Protein 2EAY (pdb70)

Foldseek 3Di:
DPEEAEAQEEQAQLVVVLVDPDDAVYKYWYCYHNCHQKIKIKGWDQCVLPVQVQLLLLLLLLLLQVLVCVQQVQGWFAFPRHFIGRAQATFKGWDWDDRVRTTMIMMMGREDDDDDDPVRPRHHDYVCRVRVDHDDNVSSVVSSVVSSVVSSVVCSVPHSVVPQVVNLVGPQAQAWKAFVPDNPDIARFPGADRSNFTWGQDPVGIDTHDDGGMDGD/DPAEAEAAEEQAQQVVCLPDPDDAPYKYWYQPHNCHGQKIKIKGWDQCVLPVQVQLLLLLLLVLLQVLLCVVQVAGWFQFPTHFIGDAQATFKGWDWDCRPSIIMIMMMGRAGDDDDDPVDPRHHDYVCRVRVDGDDNVSSVVSSVVSSVVSSVCCSVPHSVVCQVVNFVGPQAQAWKWKDFPDIDTAHFPGADSSNFTWGQGPVGTDTHSDRRIGIDGD

Structure (mmCIF, N/CA/C/O backbone):
data_2EAY
#
_entry.id   2EAY
#
_cell.length_a   55.076
_cell.length_b   60.589
_cell.length_c   73.106
_cell.angle_alpha   90.00
_cell.angle_beta   91.99
_cell.angle_gamma   90.00
#
_symmetry.space_group_name_H-M   'P 1 21 1'
#
loop_
_entity.id
_entity.type
_entity.pdbx_description
1 polymer 'Biotin [acetyl-CoA-carboxylase] ligase'
2 water water
#
loop_
_atom_site.group_PDB
_atom_site.id
_atom_site.type_symbol
_atom_site.label_atom_id
_atom_site.label_alt_id
_atom_site.label_comp_id
_atom_site.label_asym_id
_atom_site.label_entity_id
_atom_site.label_seq_id
_atom_site.pdbx_PDB_ins_code
_atom_site.Cartn_x
_atom_site.Cartn_y
_atom_site.Cartn_z
_atom_site.occupancy
_atom_site.B_iso_or_equiv
_atom_site.auth_seq_id
_atom_site.auth_comp_id
_atom_site.auth_asym_id
_atom_site.auth_atom_id
_atom_site.pdbx_PDB_model_num
ATOM 9 N N . PHE A 1 2 ? 36.398 13.700 16.241 1.00 35.33 2 PHE A N 1
ATOM 10 C CA . PHE A 1 2 ? 35.288 13.081 16.938 1.00 34.51 2 PHE A CA 1
ATOM 11 C C . PHE A 1 2 ? 35.301 13.559 18.391 1.00 34.84 2 PHE A C 1
ATOM 12 O O . PHE A 1 2 ? 36.259 13.335 19.130 1.00 35.85 2 PHE A O 1
ATOM 20 N N . LYS A 1 3 ? 34.225 14.228 18.782 1.00 34.56 3 LYS A N 1
ATOM 21 C CA . LYS A 1 3 ? 34.107 14.800 20.118 1.00 36.33 3 LYS A CA 1
ATOM 22 C C . LYS A 1 3 ? 33.222 14.044 21.094 1.00 36.36 3 LYS A C 1
ATOM 23 O O . LYS A 1 3 ? 33.177 14.366 22.277 1.00 36.80 3 LYS A O 1
ATOM 29 N N . ASN A 1 4 ? 32.512 13.041 20.607 1.00 35.51 4 ASN A N 1
ATOM 30 C CA . ASN A 1 4 ? 31.638 12.286 21.478 1.00 37.59 4 ASN A CA 1
ATOM 31 C C . ASN A 1 4 ? 31.479 10.834 21.067 1.00 36.29 4 ASN A C 1
ATOM 32 O O . ASN A 1 4 ? 31.312 10.518 19.889 1.00 37.57 4 ASN A O 1
ATOM 37 N N . LEU A 1 5 ? 31.539 9.949 22.055 1.00 33.24 5 LEU A N 1
ATOM 38 C CA . LEU A 1 5 ? 31.380 8.528 21.808 1.00 32.35 5 LEU A CA 1
ATOM 39 C C . LEU A 1 5 ? 30.174 8.024 22.568 1.00 31.06 5 LEU A C 1
ATOM 40 O O . LEU A 1 5 ? 29.987 8.357 23.740 1.00 32.02 5 LEU A O 1
ATOM 45 N N . ILE A 1 6 ? 29.339 7.248 21.889 1.00 29.46 6 ILE A N 1
ATOM 46 C CA . ILE A 1 6 ? 28.178 6.634 22.513 1.00 29.31 6 ILE A CA 1
ATOM 47 C C . ILE A 1 6 ? 28.527 5.144 22.439 1.00 30.24 6 ILE A C 1
ATOM 48 O O . ILE A 1 6 ? 28.438 4.534 21.375 1.00 29.43 6 ILE A O 1
ATOM 53 N N . TRP A 1 7 ? 28.950 4.570 23.564 1.00 32.05 7 TRP A N 1
ATOM 54 C CA . TRP A 1 7 ? 29.364 3.164 23.600 1.00 30.99 7 TRP A CA 1
ATOM 55 C C . TRP A 1 7 ? 28.283 2.196 24.058 1.00 31.08 7 TRP A C 1
ATOM 56 O O . TRP A 1 7 ? 27.758 2.292 25.177 1.00 29.32 7 TRP A O 1
ATOM 67 N N . LEU A 1 8 ? 27.980 1.249 23.183 1.00 28.72 8 LEU A N 1
ATOM 68 C CA . LEU A 1 8 ? 26.966 0.237 23.427 1.00 29.65 8 LEU A CA 1
ATOM 69 C C . LEU A 1 8 ? 27.591 -1.135 23.699 1.00 31.17 8 LEU A C 1
ATOM 70 O O . LEU A 1 8 ? 28.495 -1.562 22.969 1.00 31.82 8 LEU A O 1
ATOM 75 N N . LYS A 1 9 ? 27.113 -1.815 24.747 1.00 32.51 9 LYS A N 1
ATOM 76 C CA . LYS A 1 9 ? 27.592 -3.161 25.077 1.00 33.01 9 LYS A CA 1
ATOM 77 C C . LYS A 1 9 ? 27.046 -4.082 24.001 1.00 32.78 9 LYS A C 1
ATOM 78 O O . LYS A 1 9 ? 27.713 -5.014 23.564 1.00 34.12 9 LYS A O 1
ATOM 84 N N . GLU A 1 10 ? 25.820 -3.816 23.567 1.00 32.12 10 GLU A N 1
ATOM 85 C CA . GLU A 1 10 ? 25.222 -4.605 22.497 1.00 33.08 10 GLU A CA 1
ATOM 86 C C . GLU A 1 10 ? 24.110 -3.796 21.841 1.00 32.58 10 GLU A C 1
ATOM 87 O O . GLU A 1 10 ? 23.417 -3.018 22.501 1.00 33.99 10 GLU A O 1
ATOM 93 N N . VAL A 1 11 ? 23.962 -3.969 20.534 1.00 32.95 11 VAL A N 1
ATOM 94 C CA . VAL A 1 11 ? 22.956 -3.251 19.763 1.00 31.68 11 VAL A CA 1
ATOM 95 C C . VAL A 1 11 ? 22.760 -4.037 18.473 1.00 33.20 11 VAL A C 1
ATOM 96 O O . VAL A 1 11 ? 23.640 -4.802 18.074 1.00 30.54 11 VAL A O 1
ATOM 100 N N . ASP A 1 12 ? 21.615 -3.858 17.823 1.00 33.75 12 ASP A N 1
ATOM 101 C CA . ASP A 1 12 ? 21.347 -4.586 16.598 1.00 35.23 12 ASP A CA 1
ATOM 102 C C . ASP A 1 12 ? 22.352 -4.253 15.507 1.00 34.77 12 ASP A C 1
ATOM 103 O O . ASP A 1 12 ? 22.977 -5.152 14.944 1.00 33.45 12 ASP A O 1
ATOM 108 N N . SER A 1 13 ? 22.539 -2.962 15.248 1.00 34.32 13 SER A N 1
ATOM 109 C CA . SER A 1 13 ? 23.460 -2.509 14.214 1.00 34.29 13 SER A CA 1
ATOM 110 C C . SER A 1 13 ? 23.753 -1.024 14.378 1.00 34.35 13 SER A C 1
ATOM 111 O O . SER A 1 13 ? 22.835 -0.223 14.518 1.00 35.30 13 SER A O 1
ATOM 114 N N . THR A 1 14 ? 25.028 -0.652 14.346 1.00 33.80 14 THR A N 1
ATOM 115 C CA . THR A 1 14 ? 25.381 0.751 14.488 1.00 33.38 14 THR A CA 1
ATOM 116 C C . THR A 1 14 ? 24.957 1.553 13.254 1.00 35.26 14 THR A C 1
ATOM 117 O O . THR A 1 14 ? 24.524 2.699 13.381 1.00 34.75 14 THR A O 1
ATOM 121 N N . GLN A 1 15 ? 25.074 0.963 12.065 1.00 34.23 15 GLN A N 1
ATOM 122 C CA . GLN A 1 15 ? 24.652 1.666 10.854 1.00 37.89 15 GLN A CA 1
ATOM 123 C C . GLN A 1 15 ? 23.167 2.004 10.992 1.00 39.55 15 GLN A C 1
ATOM 124 O O . GLN A 1 15 ? 22.758 3.148 10.840 1.00 38.48 15 GLN A O 1
ATOM 130 N N . GLU A 1 16 ? 22.378 0.981 11.294 1.00 42.12 16 GLU A N 1
ATOM 131 C CA . GLU A 1 16 ? 20.936 1.105 11.433 1.00 44.44 16 GLU A CA 1
ATOM 132 C C . GLU A 1 16 ? 20.503 2.185 12.412 1.00 44.59 16 GLU A C 1
ATOM 133 O O . GLU A 1 16 ? 19.633 2.999 12.103 1.00 45.47 16 GLU A O 1
ATOM 139 N N . ARG A 1 17 ? 21.094 2.183 13.599 1.00 43.40 17 ARG A N 1
ATOM 140 C CA . ARG A 1 17 ? 20.722 3.172 14.601 1.00 44.09 17 ARG A CA 1
ATOM 141 C C . ARG A 1 17 ? 21.019 4.605 14.149 1.00 43.52 17 ARG A C 1
ATOM 142 O O . ARG A 1 17 ? 20.329 5.550 14.500 1.00 41.64 17 ARG A O 1
ATOM 150 N N . LEU A 1 18 ? 22.111 4.774 13.376 1.00 42.23 18 LEU A N 1
ATOM 151 C CA . LEU A 1 18 ? 22.395 6.126 12.893 1.00 42.66 18 LEU A CA 1
ATOM 152 C C . LEU A 1 18 ? 21.424 6.535 11.784 1.00 42.52 18 LEU A C 1
ATOM 153 O O . LEU A 1 18 ? 21.313 7.698 11.414 1.00 41.82 18 LEU A O 1
ATOM 158 N N . LYS A 1 19 ? 20.769 5.516 11.196 1.00 44.46 19 LYS A N 1
ATOM 159 C CA . LYS A 1 19 ? 19.710 5.815 10.238 1.00 47.98 19 LYS A CA 1
ATOM 160 C C . LYS A 1 19 ? 18.452 6.313 10.972 1.00 49.33 19 LYS A C 1
ATOM 161 O O . LYS A 1 19 ? 17.663 7.095 10.460 1.00 50.76 19 LYS A O 1
ATOM 167 N N . GLU A 1 20 ? 18.263 5.766 12.213 1.00 50.05 20 GLU A N 1
ATOM 168 C CA . GLU A 1 20 ? 17.050 6.026 13.000 1.00 51.44 20 GLU A CA 1
ATOM 169 C C . GLU A 1 20 ? 17.190 7.222 13.950 1.00 50.35 20 GLU A C 1
ATOM 170 O O . GLU A 1 20 ? 16.266 8.002 14.129 1.00 52.35 20 GLU A O 1
ATOM 176 N N . TRP A 1 21 ? 18.320 7.337 14.638 1.00 47.88 21 TRP A N 1
ATOM 177 C CA . TRP A 1 21 ? 18.513 8.402 15.616 1.00 47.05 21 TRP A CA 1
ATOM 178 C C . TRP A 1 21 ? 19.261 9.592 15.044 1.00 46.73 21 TRP A C 1
ATOM 179 O O . TRP A 1 21 ? 20.149 9.422 14.207 1.00 47.31 21 TRP A O 1
ATOM 190 N N . ASN A 1 22 ? 18.918 10.803 15.475 1.00 46.51 22 ASN A N 1
ATOM 191 C CA . ASN A 1 22 ? 19.671 11.931 14.955 1.00 47.78 22 ASN A CA 1
ATOM 192 C C . ASN A 1 22 ? 20.844 12.262 15.836 1.00 46.57 22 ASN A C 1
ATOM 193 O O . ASN A 1 22 ? 20.733 12.986 16.843 1.00 46.66 22 ASN A O 1
ATOM 198 N N . VAL A 1 23 ? 21.974 11.721 15.410 1.00 44.10 23 VAL A N 1
ATOM 199 C CA . VAL A 1 23 ? 23.236 11.904 16.073 1.00 41.78 23 VAL A CA 1
ATOM 200 C C . VAL A 1 23 ? 23.896 13.080 15.372 1.00 40.73 23 VAL A C 1
ATOM 201 O O . VAL A 1 23 ? 23.650 13.329 14.190 1.00 40.75 23 VAL A O 1
ATOM 205 N N . SER A 1 24 ? 24.733 13.811 16.094 1.00 39.17 24 SER A N 1
ATOM 206 C CA . SER A 1 24 ? 25.411 14.954 15.510 1.00 38.01 24 SER A CA 1
ATOM 207 C C . SER A 1 24 ? 26.712 14.531 14.833 1.00 37.95 24 SER A C 1
ATOM 208 O O . SER A 1 24 ? 27.260 13.466 15.136 1.00 35.12 24 SER A O 1
ATOM 211 N N . TYR A 1 25 ? 27.196 15.354 13.907 1.00 35.77 25 TYR A N 1
ATOM 212 C CA . TYR A 1 25 ? 28.461 15.058 13.252 1.00 36.88 25 TYR A CA 1
ATOM 213 C C . TYR A 1 25 ? 29.482 15.080 14.393 1.00 34.93 25 TYR A C 1
ATOM 214 O O . TYR A 1 25 ? 29.343 15.855 15.338 1.00 33.82 25 TYR A O 1
ATOM 223 N N . GLY A 1 26 ? 30.496 14.229 14.318 1.00 34.19 26 GLY A N 1
ATOM 224 C CA . GLY A 1 26 ? 31.501 14.212 15.367 1.00 33.43 26 GLY A CA 1
ATOM 225 C C . GLY A 1 26 ? 31.199 13.185 16.439 1.00 32.82 26 GLY A C 1
ATOM 226 O O . GLY A 1 26 ? 31.939 13.046 17.410 1.00 32.80 26 GLY A O 1
ATOM 227 N N . THR A 1 27 ? 30.099 12.468 16.272 1.00 31.55 27 THR A N 1
ATOM 228 C CA . THR A 1 27 ? 29.732 11.444 17.231 1.00 31.79 27 THR A CA 1
ATOM 229 C C . THR A 1 27 ? 29.903 10.072 16.596 1.00 33.19 27 THR A C 1
ATOM 230 O O . THR A 1 27 ? 29.474 9.837 15.466 1.00 33.27 27 THR A O 1
ATOM 234 N N . ALA A 1 28 ? 30.560 9.175 17.317 1.00 30.82 28 ALA A N 1
ATOM 235 C CA . ALA A 1 28 ? 30.754 7.823 16.824 1.00 29.63 28 ALA A CA 1
ATOM 236 C C . ALA A 1 28 ? 29.894 6.921 17.685 1.00 28.57 28 ALA A C 1
ATOM 237 O O . ALA A 1 28 ? 29.961 6.981 18.908 1.00 26.99 28 ALA A O 1
ATOM 239 N N . LEU A 1 29 ? 29.062 6.113 17.040 1.00 28.95 29 LEU A N 1
ATOM 240 C CA . LEU A 1 29 ? 28.211 5.179 17.753 1.00 28.90 29 LEU A CA 1
ATOM 241 C C . LEU A 1 29 ? 29.015 3.885 17.737 1.00 30.95 29 LEU A C 1
ATOM 242 O O . LEU A 1 29 ? 29.191 3.278 16.676 1.00 30.36 29 LEU A O 1
ATOM 247 N N . VAL A 1 30 ? 29.491 3.469 18.910 1.00 29.58 30 VAL A N 1
ATOM 248 C CA . VAL A 1 30 ? 30.321 2.273 19.030 1.00 29.31 30 VAL A CA 1
ATOM 249 C C . VAL A 1 30 ? 29.579 1.118 19.684 1.00 29.58 30 VAL A C 1
ATOM 250 O O . VAL A 1 30 ? 28.767 1.324 20.577 1.00 27.60 30 VAL A O 1
ATOM 254 N N . ALA A 1 31 ? 29.866 -0.102 19.236 1.00 28.96 31 ALA A N 1
ATOM 255 C CA . ALA A 1 31 ? 29.226 -1.283 19.808 1.00 30.83 31 ALA A CA 1
ATOM 256 C C . ALA A 1 31 ? 30.236 -2.414 20.015 1.00 32.64 31 ALA A C 1
ATOM 257 O O . ALA A 1 31 ? 31.061 -2.717 19.165 1.00 32.63 31 ALA A O 1
ATOM 259 N N . ASP A 1 32 ? 30.183 -3.018 21.224 1.00 33.63 32 ASP A N 1
ATOM 260 C CA . ASP A 1 32 ? 31.061 -4.144 21.505 1.00 35.17 32 ASP A CA 1
ATOM 261 C C . ASP A 1 32 ? 30.699 -5.348 20.641 1.00 36.05 32 ASP A C 1
ATOM 262 O O . ASP A 1 32 ? 31.513 -6.206 20.317 1.00 35.59 32 ASP A O 1
ATOM 267 N N . ARG A 1 33 ? 29.400 -5.429 20.323 1.00 37.72 33 ARG A N 1
ATOM 268 C CA . ARG A 1 33 ? 28.916 -6.515 19.492 1.00 40.45 33 ARG A CA 1
ATOM 269 C C . ARG A 1 33 ? 27.587 -6.127 18.844 1.00 40.29 33 ARG A C 1
ATOM 270 O O . ARG A 1 33 ? 26.809 -5.357 19.386 1.00 39.18 33 ARG A O 1
ATOM 278 N N . GLN A 1 34 ? 27.353 -6.662 17.655 1.00 38.87 34 GLN A N 1
ATOM 279 C CA . GLN A 1 34 ? 26.130 -6.385 16.921 1.00 41.00 34 GLN A CA 1
ATOM 280 C C . GLN A 1 34 ? 25.300 -7.656 16.825 1.00 42.86 34 GLN A C 1
ATOM 281 O O . GLN A 1 34 ? 25.819 -8.725 16.504 1.00 41.15 34 GLN A O 1
ATOM 287 N N . THR A 1 35 ? 24.011 -7.532 17.114 1.00 45.23 35 THR A N 1
ATOM 288 C CA . THR A 1 35 ? 23.108 -8.674 17.092 1.00 50.28 35 THR A CA 1
ATOM 289 C C . THR A 1 35 ? 22.307 -8.772 15.796 1.00 53.47 35 THR A C 1
ATOM 290 O O . THR A 1 35 ? 21.084 -8.672 15.807 1.00 54.88 35 THR A O 1
ATOM 294 N N . LYS A 1 36 ? 23.009 -8.979 14.684 1.00 57.24 36 LYS A N 1
ATOM 295 C CA . LYS A 1 36 ? 22.381 -9.093 13.366 1.00 59.32 36 LYS A CA 1
ATOM 296 C C . LYS A 1 36 ? 21.912 -7.732 12.864 1.00 60.08 36 LYS A C 1
ATOM 297 O O . LYS A 1 36 ? 21.368 -6.934 13.626 1.00 61.15 36 LYS A O 1
ATOM 303 N N . GLU A 1 49 ? 32.567 -11.781 20.688 1.00 42.73 49 GLU A N 1
ATOM 304 C CA . GLU A 1 49 ? 33.148 -10.840 21.638 1.00 43.25 49 GLU A CA 1
ATOM 305 C C . GLU A 1 49 ? 34.597 -10.529 21.248 1.00 41.38 49 GLU A C 1
ATOM 306 O O . GLU A 1 49 ? 35.371 -11.434 20.929 1.00 39.89 49 GLU A O 1
ATOM 312 N N . GLY A 1 50 ? 34.963 -9.251 21.269 1.00 37.75 50 GLY A N 1
ATOM 313 C CA . GLY A 1 50 ? 36.319 -8.875 20.910 1.00 33.83 50 GLY A CA 1
ATOM 314 C C . GLY A 1 50 ? 36.368 -8.013 19.666 1.00 32.27 50 GLY A C 1
ATOM 315 O O . GLY A 1 50 ? 37.403 -7.438 19.334 1.00 31.77 50 GLY A O 1
ATOM 316 N N . GLY A 1 51 ? 35.252 -7.937 18.956 1.00 29.72 51 GLY A N 1
ATOM 317 C CA . GLY A 1 51 ? 35.213 -7.111 17.769 1.00 30.03 51 GLY A CA 1
ATOM 318 C C . GLY A 1 51 ? 34.998 -5.661 18.168 1.00 27.52 51 GLY A C 1
ATOM 319 O O . GLY A 1 51 ? 34.743 -5.370 19.342 1.00 26.87 51 GLY A O 1
ATOM 320 N N . LEU A 1 52 ? 35.123 -4.757 17.198 1.00 27.74 52 LEU A N 1
ATOM 321 C CA . LEU A 1 52 ? 34.921 -3.321 17.414 1.00 26.44 52 LEU A CA 1
ATOM 322 C C . LEU A 1 52 ? 34.113 -2.818 16.224 1.00 27.69 52 LEU A C 1
ATOM 323 O O . LEU A 1 52 ? 34.564 -2.897 15.083 1.00 27.13 52 LEU A O 1
ATOM 328 N N . TYR A 1 53 ? 32.921 -2.301 16.486 1.00 26.66 53 TYR A N 1
ATOM 329 C CA . TYR A 1 53 ? 32.072 -1.815 15.410 1.00 26.01 53 TYR A CA 1
ATOM 330 C C . TYR A 1 53 ? 31.622 -0.395 15.728 1.00 26.59 53 TYR A C 1
ATOM 331 O O . TYR A 1 53 ? 31.273 -0.092 16.870 1.00 26.74 53 TYR A O 1
ATOM 340 N N . PHE A 1 54 ? 31.651 0.475 14.724 1.00 26.21 54 PHE A N 1
ATOM 341 C CA . PHE A 1 54 ? 31.226 1.852 14.913 1.00 25.42 54 PHE A CA 1
ATOM 342 C C . PHE A 1 54 ? 30.754 2.499 13.629 1.00 25.46 54 PHE A C 1
ATOM 343 O O . PHE A 1 54 ? 31.103 2.075 12.529 1.00 24.39 54 PHE A O 1
ATOM 351 N N . SER A 1 55 ? 29.926 3.520 13.784 1.00 25.29 55 SER A N 1
ATOM 352 C CA . SER A 1 55 ? 29.396 4.246 12.647 1.00 27.64 55 SER A CA 1
ATOM 353 C C . SER A 1 55 ? 29.412 5.720 12.983 1.00 27.31 55 SER A C 1
ATOM 354 O O . SER A 1 55 ? 29.456 6.107 14.156 1.00 30.75 55 SER A O 1
ATOM 357 N N . PHE A 1 56 ? 29.397 6.544 11.948 1.00 26.86 56 PHE A N 1
ATOM 358 C CA . PHE A 1 56 ? 29.374 7.982 12.131 1.00 25.88 56 PHE A CA 1
ATOM 359 C C . PHE A 1 56 ? 28.846 8.613 10.864 1.00 27.85 56 PHE A C 1
ATOM 360 O O . PHE A 1 56 ? 28.801 7.969 9.811 1.00 25.05 56 PHE A O 1
ATOM 368 N N . LEU A 1 57 ? 28.436 9.871 10.973 1.00 27.91 57 LEU A N 1
ATOM 369 C CA . LEU A 1 57 ? 27.898 10.593 9.834 1.00 27.59 57 LEU A CA 1
ATOM 370 C C . LEU A 1 57 ? 28.933 11.500 9.216 1.00 28.78 57 LEU A C 1
ATOM 371 O O . LEU A 1 57 ? 29.865 11.961 9.887 1.00 28.26 57 LEU A O 1
ATOM 376 N N . LEU A 1 58 ? 28.760 11.739 7.922 1.00 29.27 58 LEU A N 1
ATOM 377 C CA . LEU A 1 58 ? 29.614 12.636 7.160 1.00 31.23 58 LEU A CA 1
ATOM 378 C C . LEU A 1 58 ? 28.658 13.515 6.348 1.00 33.50 58 LEU A C 1
ATOM 379 O O . LEU A 1 58 ? 27.505 13.138 6.117 1.00 32.70 58 LEU A O 1
ATOM 384 N N . ASN A 1 59 ? 29.133 14.682 5.932 1.00 34.19 59 ASN A N 1
ATOM 385 C CA . ASN A 1 59 ? 28.317 15.597 5.139 1.00 37.00 59 ASN A CA 1
ATOM 386 C C . ASN A 1 59 ? 28.285 15.027 3.721 1.00 36.02 59 ASN A C 1
ATOM 387 O O . ASN A 1 59 ? 29.280 15.075 3.007 1.00 34.80 59 ASN A O 1
ATOM 392 N N . PRO A 1 60 ? 27.134 14.476 3.301 1.00 38.77 60 PRO A N 1
ATOM 393 C CA . PRO A 1 60 ? 26.981 13.888 1.969 1.00 40.93 60 PRO A CA 1
ATOM 394 C C . PRO A 1 60 ? 27.451 14.796 0.837 1.00 43.83 60 PRO A C 1
ATOM 395 O O . PRO A 1 60 ? 27.832 14.319 -0.227 1.00 44.84 60 PRO A O 1
ATOM 399 N N . LYS A 1 61 ? 27.430 16.103 1.060 1.00 44.93 61 LYS A N 1
ATOM 400 C CA . LYS A 1 61 ? 27.857 17.028 0.025 1.00 46.44 61 LYS A CA 1
ATOM 401 C C . LYS A 1 61 ? 29.376 17.242 -0.017 1.00 46.30 61 LYS A C 1
ATOM 402 O O . LYS A 1 61 ? 29.893 17.775 -0.994 1.00 45.09 61 LYS A O 1
ATOM 408 N N . GLU A 1 62 ? 30.094 16.814 1.022 1.00 44.73 62 GLU A N 1
ATOM 409 C CA . GLU A 1 62 ? 31.550 16.971 1.042 1.00 44.82 62 GLU A CA 1
ATOM 410 C C . GLU A 1 62 ? 32.261 15.789 0.369 1.00 43.50 62 GLU A C 1
ATOM 411 O O . GLU A 1 62 ? 33.388 15.918 -0.116 1.00 43.91 62 GLU A O 1
ATOM 417 N N . PHE A 1 63 ? 31.591 14.642 0.335 1.00 41.93 63 PHE A N 1
ATOM 418 C CA . PHE A 1 63 ? 32.154 13.435 -0.265 1.00 41.94 63 PHE A CA 1
ATOM 419 C C . PHE A 1 63 ? 31.153 12.825 -1.232 1.00 42.71 63 PHE A C 1
ATOM 420 O O . PHE A 1 63 ? 30.380 11.944 -0.864 1.00 43.68 63 PHE A O 1
ATOM 428 N N . GLU A 1 64 ? 31.180 13.293 -2.474 1.00 44.08 64 GLU A N 1
ATOM 429 C CA . GLU A 1 64 ? 30.254 12.815 -3.494 1.00 44.59 64 GLU A CA 1
ATOM 430 C C . GLU A 1 64 ? 30.786 11.621 -4.281 1.00 42.96 64 GLU A C 1
ATOM 431 O O . GLU A 1 64 ? 30.055 11.005 -5.057 1.00 44.20 64 GLU A O 1
ATOM 437 N N . ASN A 1 65 ? 32.057 11.294 -4.085 1.00 40.63 65 ASN A N 1
ATOM 438 C CA . ASN A 1 65 ? 32.660 10.160 -4.782 1.00 36.34 65 ASN A CA 1
ATOM 439 C C . ASN A 1 65 ? 32.796 9.028 -3.770 1.00 35.90 65 ASN A C 1
ATOM 440 O O . ASN A 1 65 ? 33.744 9.008 -2.984 1.00 34.78 65 ASN A O 1
ATOM 445 N N . LEU A 1 66 ? 31.846 8.097 -3.794 1.00 33.41 66 LEU A N 1
ATOM 446 C CA . LEU A 1 66 ? 31.834 6.999 -2.819 1.00 34.66 66 LEU A CA 1
ATOM 447 C C . LEU A 1 66 ? 32.675 5.785 -3.261 1.00 33.24 66 LEU A C 1
ATOM 448 O O . LEU A 1 66 ? 32.527 4.675 -2.775 1.00 33.58 66 LEU A O 1
ATOM 453 N N . LEU A 1 67 ? 33.537 6.014 -4.271 1.00 34.45 67 LEU A N 1
ATOM 454 C CA . LEU A 1 67 ? 34.522 4.998 -4.618 1.00 33.80 67 LEU A CA 1
ATOM 455 C C . LEU A 1 67 ? 35.811 5.377 -3.903 1.00 31.90 67 LEU A C 1
ATOM 456 O O . LEU A 1 67 ? 36.500 4.564 -3.298 1.00 30.24 67 LEU A O 1
ATOM 461 N N . GLN A 1 68 ? 36.097 6.698 -3.988 1.00 29.84 68 GLN A N 1
ATOM 462 C CA . GLN A 1 68 ? 37.291 7.251 -3.355 1.00 29.37 68 GLN A CA 1
ATOM 463 C C . GLN A 1 68 ? 37.175 7.270 -1.824 1.00 29.11 68 GLN A C 1
ATOM 464 O O . GLN A 1 68 ? 38.139 7.005 -1.121 1.00 29.50 68 GLN A O 1
ATOM 470 N N . LEU A 1 69 ? 35.990 7.588 -1.305 1.00 27.86 69 LEU A N 1
ATOM 471 C CA . LEU A 1 69 ? 35.792 7.671 0.142 1.00 27.91 69 LEU A CA 1
ATOM 472 C C . LEU A 1 69 ? 36.118 6.396 0.910 1.00 24.42 69 LEU A C 1
ATOM 473 O O . LEU A 1 69 ? 36.866 6.442 1.879 1.00 24.08 69 LEU A O 1
ATOM 478 N N . PRO A 1 70 ? 35.561 5.244 0.501 1.00 25.65 70 PRO A N 1
ATOM 479 C CA . PRO A 1 70 ? 35.855 3.999 1.222 1.00 25.07 70 PRO A CA 1
ATOM 480 C C . PRO A 1 70 ? 37.339 3.673 1.194 1.00 25.63 70 PRO A C 1
ATOM 481 O O . PRO A 1 70 ? 37.875 3.111 2.153 1.00 22.84 70 PRO A O 1
ATOM 485 N N . LEU A 1 71 ? 38.000 4.019 0.088 1.00 24.51 71 LEU A N 1
ATOM 486 C CA . LEU A 1 71 ? 39.434 3.751 -0.052 1.00 24.31 71 LEU A CA 1
ATOM 487 C C . LEU A 1 71 ? 40.240 4.632 0.886 1.00 23.86 71 LEU A C 1
ATOM 488 O O . LEU A 1 71 ? 41.238 4.181 1.454 1.00 22.76 71 LEU A O 1
ATOM 493 N N . VAL A 1 72 ? 39.813 5.885 1.050 1.00 21.79 72 VAL A N 1
ATOM 494 C CA . VAL A 1 72 ? 40.501 6.798 1.965 1.00 22.90 72 VAL A CA 1
ATOM 495 C C . VAL A 1 72 ? 40.241 6.336 3.403 1.00 22.40 72 VAL A C 1
ATOM 496 O O . VAL A 1 72 ? 41.134 6.393 4.257 1.00 23.89 72 VAL A O 1
ATOM 500 N N . LEU A 1 73 ? 39.022 5.876 3.671 1.00 20.30 73 LEU A N 1
ATOM 501 C CA . LEU A 1 73 ? 38.674 5.382 5.001 1.00 22.65 73 LEU A CA 1
ATOM 502 C C . LEU A 1 73 ? 39.470 4.107 5.309 1.00 22.81 73 LEU A C 1
ATOM 503 O O . LEU A 1 73 ? 40.007 3.954 6.413 1.00 22.13 73 LEU A O 1
ATOM 508 N N . GLY A 1 74 ? 39.544 3.212 4.323 1.00 21.55 74 GLY A N 1
ATOM 509 C CA . GLY A 1 74 ? 40.291 1.969 4.459 1.00 21.67 74 GLY A CA 1
ATOM 510 C C . GLY A 1 74 ? 41.747 2.302 4.725 1.00 22.24 74 GLY A C 1
ATOM 511 O O . GLY A 1 74 ? 42.377 1.717 5.609 1.00 20.79 74 GLY A O 1
ATOM 512 N N . LEU A 1 75 ? 42.282 3.253 3.961 1.00 20.71 75 LEU A N 1
ATOM 513 C CA . LEU A 1 75 ? 43.657 3.693 4.145 1.00 23.31 75 LEU A CA 1
ATOM 514 C C . LEU A 1 75 ? 43.852 4.147 5.602 1.00 21.97 75 LEU A C 1
ATOM 515 O O . LEU A 1 75 ? 44.801 3.721 6.268 1.00 23.00 75 LEU A O 1
ATOM 520 N N . SER A 1 76 ? 42.947 5.002 6.087 1.00 21.14 76 SER A N 1
ATOM 521 C CA . SER A 1 76 ? 42.999 5.518 7.461 1.00 20.71 76 SER A CA 1
ATOM 522 C C . SER A 1 76 ? 43.039 4.382 8.482 1.00 22.88 76 SER A C 1
ATOM 523 O O . SER A 1 76 ? 43.817 4.425 9.448 1.00 21.14 76 SER A O 1
ATOM 526 N N . VAL A 1 77 ? 42.188 3.376 8.286 1.00 19.65 77 VAL A N 1
ATOM 527 C CA . VAL A 1 77 ? 42.173 2.240 9.194 1.00 21.97 77 VAL A CA 1
ATOM 528 C C . VAL A 1 77 ? 43.521 1.512 9.122 1.00 20.41 77 VAL A C 1
ATOM 529 O O . VAL A 1 77 ? 44.111 1.202 10.150 1.00 21.64 77 VAL A O 1
ATOM 533 N N . SER A 1 78 ? 44.005 1.240 7.915 1.00 23.21 78 SER A N 1
ATOM 534 C CA . SER A 1 78 ? 45.276 0.526 7.775 1.00 23.25 78 SER A CA 1
ATOM 535 C C . SER A 1 78 ? 46.445 1.275 8.436 1.00 23.46 78 SER A C 1
ATOM 536 O O . SER A 1 78 ? 47.310 0.653 9.062 1.00 22.41 78 SER A O 1
ATOM 539 N N . GLU A 1 79 ? 46.463 2.599 8.309 1.00 24.38 79 GLU A N 1
ATOM 540 C CA . GLU A 1 79 ? 47.518 3.413 8.921 1.00 26.46 79 GLU A CA 1
ATOM 541 C C . GLU A 1 79 ? 47.427 3.366 10.449 1.00 27.67 79 GLU A C 1
ATOM 542 O O . GLU A 1 79 ? 48.441 3.187 11.135 1.00 27.19 79 GLU A O 1
ATOM 548 N N . ALA A 1 80 ? 46.216 3.505 10.986 1.00 26.78 80 ALA A N 1
ATOM 549 C CA . ALA A 1 80 ? 46.035 3.472 12.437 1.00 27.79 80 ALA A CA 1
ATOM 550 C C . ALA A 1 80 ? 46.411 2.104 13.024 1.00 28.00 80 ALA A C 1
ATOM 551 O O . ALA A 1 80 ? 47.093 2.022 14.058 1.00 24.99 80 ALA A O 1
ATOM 553 N N . LEU A 1 81 ? 45.969 1.033 12.371 1.00 24.61 81 LEU A N 1
ATOM 554 C CA . LEU A 1 81 ? 46.282 -0.310 12.848 1.00 24.61 81 LEU A CA 1
ATOM 555 C C . LEU A 1 81 ? 47.781 -0.600 12.821 1.00 26.83 81 LEU A C 1
ATOM 556 O O . LEU A 1 81 ? 48.290 -1.317 13.686 1.00 26.97 81 LEU A O 1
ATOM 561 N N . GLU A 1 82 ? 48.490 -0.051 11.838 1.00 26.67 82 GLU A N 1
ATOM 562 C CA . GLU A 1 82 ? 49.928 -0.276 11.753 1.00 29.86 82 GLU A CA 1
ATOM 563 C C . GLU A 1 82 ? 50.658 0.534 12.831 1.00 31.84 82 GLU A C 1
ATOM 564 O O . GLU A 1 82 ? 51.656 0.083 13.396 1.00 28.69 82 GLU A O 1
ATOM 570 N N . GLU A 1 83 ? 50.158 1.729 13.117 1.00 31.92 83 GLU A N 1
ATOM 571 C CA . GLU A 1 83 ? 50.780 2.560 14.137 1.00 36.17 83 GLU A CA 1
ATOM 572 C C . GLU A 1 83 ? 50.666 1.901 15.509 1.00 34.91 83 GLU A C 1
ATOM 573 O O . GLU A 1 83 ? 51.587 1.958 16.317 1.00 36.51 83 GLU A O 1
ATOM 579 N N . ILE A 1 84 ? 49.531 1.267 15.763 1.00 34.87 84 ILE A N 1
ATOM 580 C CA . ILE A 1 84 ? 49.288 0.603 17.035 1.00 33.58 84 ILE A CA 1
ATOM 581 C C . ILE A 1 84 ? 50.024 -0.727 17.179 1.00 33.65 84 ILE A C 1
ATOM 582 O O . ILE A 1 84 ? 50.688 -0.977 18.182 1.00 34.35 84 ILE A O 1
ATOM 587 N N . THR A 1 85 ? 49.912 -1.570 16.162 1.00 32.54 85 THR A N 1
ATOM 588 C CA . THR A 1 85 ? 50.483 -2.932 16.212 1.00 32.05 85 THR A CA 1
ATOM 589 C C . THR A 1 85 ? 51.860 -3.079 15.540 1.00 32.72 85 THR A C 1
ATOM 590 O O . THR A 1 85 ? 52.537 -4.092 15.698 1.00 33.04 85 THR A O 1
ATOM 594 N N . GLU A 1 86 ? 52.238 -2.079 14.702 1.00 36.21 86 GLU A N 1
ATOM 595 C CA . GLU A 1 86 ? 53.484 -2.160 13.921 1.00 39.35 86 GLU A CA 1
ATOM 596 C C . GLU A 1 86 ? 53.379 -3.146 12.747 1.00 38.97 86 GLU A C 1
ATOM 597 O O . GLU A 1 86 ? 54.367 -3.505 12.122 1.00 41.07 86 GLU A O 1
ATOM 603 N N . ILE A 1 87 ? 52.138 -3.623 12.512 1.00 37.50 87 ILE A N 1
ATOM 604 C CA . ILE A 1 87 ? 51.923 -4.538 11.398 1.00 35.02 87 ILE A CA 1
ATOM 605 C C . ILE A 1 87 ? 51.338 -3.807 10.198 1.00 33.03 87 ILE A C 1
ATOM 606 O O . ILE A 1 87 ? 50.415 -3.014 10.326 1.00 32.62 87 ILE A O 1
ATOM 611 N N . PRO A 1 88 ? 51.885 -4.048 8.994 1.00 31.32 88 PRO A N 1
ATOM 612 C CA . PRO A 1 88 ? 51.383 -3.381 7.788 1.00 31.67 88 PRO A CA 1
ATOM 613 C C . PRO A 1 88 ? 50.164 -4.110 7.237 1.00 31.40 88 PRO A C 1
ATOM 614 O O . PRO A 1 88 ? 50.116 -5.344 7.240 1.00 29.88 88 PRO A O 1
ATOM 618 N N . PHE A 1 89 ? 49.180 -3.347 6.768 1.00 29.13 89 PHE A N 1
ATOM 619 C CA . PHE A 1 89 ? 47.968 -3.937 6.222 1.00 26.32 89 PHE A CA 1
ATOM 620 C C . PHE A 1 89 ? 47.743 -3.534 4.772 1.00 27.93 89 PHE A C 1
ATOM 621 O O . PHE A 1 89 ? 48.281 -2.526 4.302 1.00 26.41 89 PHE A O 1
ATOM 629 N N . SER A 1 90 ? 46.952 -4.333 4.062 1.00 26.00 90 SER A N 1
ATOM 630 C CA . SER A 1 90 ? 46.649 -4.062 2.668 1.00 27.45 90 SER A CA 1
ATOM 631 C C . SER A 1 90 ? 45.225 -3.550 2.548 1.00 26.89 90 SER A C 1
ATOM 632 O O . SER A 1 90 ? 44.462 -3.583 3.499 1.00 26.02 90 SER A O 1
ATOM 635 N N . LEU A 1 91 ? 44.890 -3.070 1.361 1.00 25.92 91 LEU A N 1
ATOM 636 C CA . LEU A 1 91 ? 43.568 -2.571 1.078 1.00 26.32 91 LEU A CA 1
ATOM 637 C C . LEU A 1 91 ? 43.030 -3.402 -0.071 1.00 28.99 91 LEU A C 1
ATOM 638 O O . LEU A 1 91 ? 43.692 -3.553 -1.106 1.00 31.35 91 LEU A O 1
ATOM 643 N N . LYS A 1 92 ? 41.838 -3.948 0.086 1.00 30.47 92 LYS A N 1
ATOM 644 C CA . LYS A 1 92 ? 41.292 -4.698 -1.020 1.00 30.61 92 LYS A CA 1
ATOM 645 C C . LYS A 1 92 ? 40.278 -3.777 -1.665 1.00 30.10 92 LYS A C 1
ATOM 646 O O . LYS A 1 92 ? 39.357 -3.308 -1.010 1.00 32.28 92 LYS A O 1
ATOM 652 N N . TRP A 1 93 ? 40.476 -3.469 -2.937 1.00 30.68 93 TRP A N 1
ATOM 653 C CA . TRP A 1 93 ? 39.547 -2.592 -3.636 1.00 30.55 93 TRP A CA 1
ATOM 654 C C . TRP A 1 93 ? 38.196 -3.305 -3.650 1.00 32.16 93 TRP A C 1
ATOM 655 O O . TRP A 1 93 ? 38.128 -4.494 -3.934 1.00 34.01 93 TRP A O 1
ATOM 666 N N . PRO A 1 94 ? 37.101 -2.577 -3.391 1.00 32.80 94 PRO A N 1
ATOM 667 C CA . PRO A 1 94 ? 37.114 -1.144 -3.089 1.00 32.51 94 PRO A CA 1
ATOM 668 C C . PRO A 1 94 ? 36.934 -0.705 -1.630 1.00 33.11 94 PRO A C 1
ATOM 669 O O . PRO A 1 94 ? 36.997 0.492 -1.352 1.00 34.23 94 PRO A O 1
ATOM 673 N N . ASN A 1 95 ? 36.735 -1.625 -0.687 1.00 32.20 95 ASN A N 1
ATOM 674 C CA . ASN A 1 95 ? 36.502 -1.157 0.680 1.00 34.51 95 ASN A CA 1
ATOM 675 C C . ASN A 1 95 ? 36.869 -1.968 1.920 1.00 32.99 95 ASN A C 1
ATOM 676 O O . ASN A 1 95 ? 36.283 -1.747 2.978 1.00 35.96 95 ASN A O 1
ATOM 681 N N . ASP A 1 96 ? 37.821 -2.883 1.841 1.00 32.20 96 ASP A N 1
ATOM 682 C CA . ASP A 1 96 ? 38.155 -3.631 3.050 1.00 29.52 96 ASP A CA 1
ATOM 683 C C . ASP A 1 96 ? 39.637 -3.536 3.358 1.00 26.42 96 ASP A C 1
ATOM 684 O O . ASP A 1 96 ? 40.439 -3.169 2.500 1.00 25.52 96 ASP A O 1
ATOM 689 N N . VAL A 1 97 ? 39.991 -3.846 4.599 1.00 24.35 97 VAL A N 1
ATOM 690 C CA . VAL A 1 97 ? 41.378 -3.814 5.028 1.00 22.02 97 VAL A CA 1
ATOM 691 C C . VAL A 1 97 ? 41.752 -5.257 5.282 1.00 20.97 97 VAL A C 1
ATOM 692 O O . VAL A 1 97 ? 41.039 -5.972 5.975 1.00 21.32 97 VAL A O 1
ATOM 696 N N . TYR A 1 98 ? 42.874 -5.665 4.715 1.00 21.23 98 TYR A N 1
ATOM 697 C CA . TYR A 1 98 ? 43.351 -7.038 4.803 1.00 24.92 98 TYR A CA 1
ATOM 698 C C . TYR A 1 98 ? 44.771 -7.158 5.329 1.00 25.06 98 TYR A C 1
ATOM 699 O O . TYR A 1 98 ? 45.555 -6.207 5.268 1.00 25.06 98 TYR A O 1
ATOM 708 N N . PHE A 1 99 ? 45.086 -8.342 5.849 1.00 24.73 99 PHE A N 1
ATOM 709 C CA . PHE A 1 99 ? 46.444 -8.661 6.253 1.00 24.43 99 PHE A CA 1
ATOM 710 C C . PHE A 1 99 ? 46.645 -9.899 5.386 1.00 25.16 99 PHE A C 1
ATOM 711 O O . PHE A 1 99 ? 46.021 -10.935 5.622 1.00 25.02 99 PHE A O 1
ATOM 719 N N . GLN A 1 100 ? 47.489 -9.766 4.370 1.00 26.17 100 GLN A N 1
ATOM 720 C CA . GLN A 1 100 ? 47.734 -10.825 3.409 1.00 30.25 100 GLN A CA 1
ATOM 721 C C . GLN A 1 100 ? 46.412 -11.164 2.734 1.00 31.58 100 GLN A C 1
ATOM 722 O O . GLN A 1 100 ? 45.776 -10.269 2.184 1.00 34.77 100 GLN A O 1
ATOM 728 N N . GLU A 1 101 ? 45.967 -12.412 2.774 1.00 32.50 101 GLU A N 1
ATOM 729 C CA . GLU A 1 101 ? 44.716 -12.754 2.101 1.00 33.78 101 GLU A CA 1
ATOM 730 C C . GLU A 1 101 ? 43.481 -12.758 3.003 1.00 31.56 101 GLU A C 1
ATOM 731 O O . GLU A 1 101 ? 42.392 -13.127 2.562 1.00 30.18 101 GLU A O 1
ATOM 737 N N . LYS A 1 102 ? 43.633 -12.332 4.253 1.00 29.25 102 LYS A N 1
ATOM 738 C CA . LYS A 1 102 ? 42.500 -12.344 5.177 1.00 28.66 102 LYS A CA 1
ATOM 739 C C . LYS A 1 102 ? 42.037 -10.964 5.626 1.00 28.93 102 LYS A C 1
ATOM 740 O O . LYS A 1 102 ? 42.841 -10.112 5.990 1.00 26.54 102 LYS A O 1
ATOM 746 N N . LYS A 1 103 ? 40.724 -10.776 5.627 1.00 28.43 103 LYS A N 1
ATOM 747 C CA . LYS A 1 103 ? 40.111 -9.516 6.009 1.00 28.32 103 LYS A CA 1
ATOM 748 C C . LYS A 1 103 ? 40.141 -9.244 7.516 1.00 26.36 103 LYS A C 1
ATOM 749 O O . LYS A 1 103 ? 39.788 -10.102 8.324 1.00 25.31 103 LYS A O 1
ATOM 755 N N . VAL A 1 104 ? 40.557 -8.039 7.896 1.00 23.77 104 VAL A N 1
ATOM 756 C CA . VAL A 1 104 ? 40.604 -7.685 9.313 1.00 23.91 104 VAL A CA 1
ATOM 757 C C . VAL A 1 104 ? 39.600 -6.575 9.626 1.00 22.72 104 VAL A C 1
ATOM 758 O O . VAL A 1 104 ? 39.096 -6.469 10.747 1.00 22.18 104 VAL A O 1
ATOM 762 N N . SER A 1 105 ? 39.301 -5.751 8.629 1.00 24.13 105 SER A N 1
ATOM 763 C CA . SER A 1 105 ? 38.353 -4.674 8.838 1.00 25.46 105 SER A CA 1
ATOM 764 C C . SER A 1 105 ? 37.529 -4.417 7.593 1.00 26.18 105 SER A C 1
ATOM 765 O O . SER A 1 105 ? 38.020 -4.549 6.474 1.00 25.71 105 SER A O 1
ATOM 768 N N . GLY A 1 106 ? 36.268 -4.053 7.797 1.00 26.61 106 GLY A N 1
ATOM 769 C CA . GLY A 1 106 ? 35.401 -3.757 6.676 1.00 27.95 106 GLY A CA 1
ATOM 770 C C . GLY A 1 106 ? 34.914 -2.318 6.728 1.00 26.72 106 GLY A C 1
ATOM 771 O O . GLY A 1 106 ? 34.631 -1.790 7.805 1.00 25.14 106 GLY A O 1
ATOM 772 N N . VAL A 1 107 ? 34.830 -1.673 5.569 1.00 28.73 107 VAL A N 1
ATOM 773 C CA . VAL A 1 107 ? 34.354 -0.295 5.510 1.00 28.87 107 VAL A CA 1
ATOM 774 C C . VAL A 1 107 ? 33.126 -0.247 4.631 1.00 30.62 107 VAL A C 1
ATOM 775 O O . VAL A 1 107 ? 33.118 -0.804 3.533 1.00 27.91 107 VAL A O 1
ATOM 779 N N . LEU A 1 108 ? 32.095 0.433 5.116 1.00 31.55 108 LEU A N 1
ATOM 780 C CA . LEU A 1 108 ? 30.852 0.551 4.379 1.00 35.17 108 LEU A CA 1
ATOM 781 C C . LEU A 1 108 ? 30.352 1.988 4.415 1.00 34.76 108 LEU A C 1
ATOM 782 O O . LEU A 1 108 ? 30.257 2.586 5.481 1.00 35.25 108 LEU A O 1
ATOM 787 N N . CYS A 1 109 ? 30.045 2.534 3.242 1.00 35.77 109 CYS A N 1
ATOM 788 C CA . CYS A 1 109 ? 29.518 3.890 3.126 1.00 35.44 109 CYS A CA 1
ATOM 789 C C . CYS A 1 109 ? 28.134 3.759 2.510 1.00 37.61 109 CYS A C 1
ATOM 790 O O . CYS A 1 109 ? 27.994 3.259 1.393 1.00 36.08 109 CYS A O 1
ATOM 793 N N . GLU A 1 110 ? 27.119 4.201 3.245 1.00 39.47 110 GLU A N 1
ATOM 794 C CA . GLU A 1 110 ? 25.739 4.120 2.782 1.00 41.58 110 GLU A CA 1
ATOM 795 C C . GLU A 1 110 ? 25.061 5.477 2.716 1.00 42.14 110 GLU A C 1
ATOM 796 O O . GLU A 1 110 ? 25.173 6.287 3.638 1.00 40.98 110 GLU A O 1
ATOM 802 N N . LEU A 1 111 ? 24.352 5.714 1.619 1.00 42.90 111 LEU A N 1
ATOM 803 C CA . LEU A 1 111 ? 23.606 6.950 1.443 1.00 44.20 111 LEU A CA 1
ATOM 804 C C . LEU A 1 111 ? 22.192 6.627 1.887 1.00 44.82 111 LEU A C 1
ATOM 805 O O . LEU A 1 111 ? 21.539 5.771 1.297 1.00 45.38 111 LEU A O 1
ATOM 810 N N . SER A 1 112 ? 21.734 7.287 2.943 1.00 46.27 112 SER A N 1
ATOM 811 C CA . SER A 1 112 ? 20.382 7.054 3.432 1.00 48.10 112 SER A CA 1
ATOM 812 C C . SER A 1 112 ? 19.621 8.369 3.573 1.00 49.26 112 SER A C 1
ATOM 813 O O . SER A 1 112 ? 19.865 9.173 4.463 1.00 50.06 112 SER A O 1
ATOM 816 N N . LYS A 1 113 ? 18.700 8.599 2.627 1.00 50.74 113 LYS A N 1
ATOM 817 C CA . LYS A 1 113 ? 17.997 9.872 2.625 1.00 50.04 113 LYS A CA 1
ATOM 818 C C . LYS A 1 113 ? 18.979 11.043 2.658 1.00 49.35 113 LYS A C 1
ATOM 819 O O . LYS A 1 113 ? 19.671 11.353 1.699 1.00 50.76 113 LYS A O 1
ATOM 825 N N . ASP A 1 114 ? 18.987 11.726 3.820 1.00 47.71 114 ASP A N 1
ATOM 826 C CA . ASP A 1 114 ? 19.758 12.954 3.964 1.00 47.26 114 ASP A CA 1
ATOM 827 C C . ASP A 1 114 ? 21.131 12.681 4.576 1.00 45.32 114 ASP A C 1
ATOM 828 O O . ASP A 1 114 ? 21.910 13.586 4.845 1.00 45.42 114 ASP A O 1
ATOM 833 N N . LYS A 1 115 ? 21.468 11.420 4.816 1.00 42.22 115 LYS A N 1
ATOM 834 C CA . LYS A 1 115 ? 22.731 11.108 5.470 1.00 40.56 115 LYS A CA 1
ATOM 835 C C . LYS A 1 115 ? 23.733 10.238 4.712 1.00 39.37 115 LYS A C 1
ATOM 836 O O . LYS A 1 115 ? 23.368 9.414 3.871 1.00 38.61 115 LYS A O 1
ATOM 842 N N . LEU A 1 116 ? 25.004 10.430 5.052 1.00 37.09 116 LEU A N 1
ATOM 843 C CA . LEU A 1 116 ? 26.106 9.634 4.516 1.00 33.69 116 LEU A CA 1
ATOM 844 C C . LEU A 1 116 ? 26.587 8.951 5.791 1.00 32.62 116 LEU A C 1
ATOM 845 O O . LEU A 1 116 ? 27.232 9.584 6.636 1.00 31.06 116 LEU A O 1
ATOM 850 N N . ILE A 1 117 ? 26.233 7.676 5.937 1.00 29.99 117 ILE A N 1
ATOM 851 C CA . ILE A 1 117 ? 26.574 6.885 7.121 1.00 29.73 117 ILE A CA 1
ATOM 852 C C . ILE A 1 117 ? 27.736 5.920 6.875 1.00 29.50 117 ILE A C 1
ATOM 85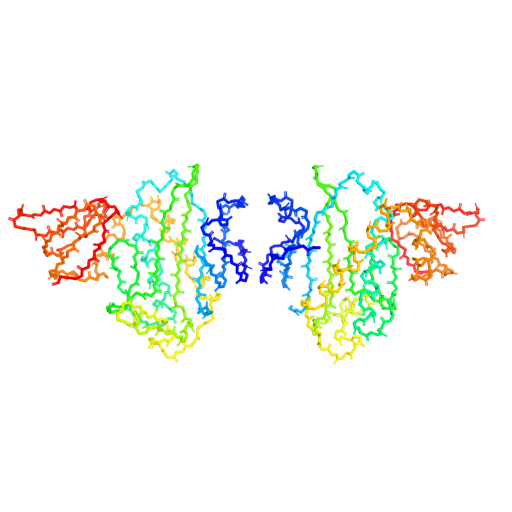3 O O . ILE A 1 117 ? 27.628 4.988 6.068 1.00 29.57 117 ILE A O 1
ATOM 858 N N . VAL A 1 118 ? 28.831 6.144 7.594 1.00 26.85 118 VAL A N 1
ATOM 859 C CA . VAL A 1 118 ? 30.030 5.325 7.473 1.00 26.70 118 VAL A CA 1
ATOM 860 C C . VAL A 1 118 ? 30.064 4.281 8.569 1.00 26.87 118 VAL A C 1
ATOM 861 O O . VAL A 1 118 ? 29.939 4.603 9.749 1.00 29.92 118 VAL A O 1
ATOM 865 N N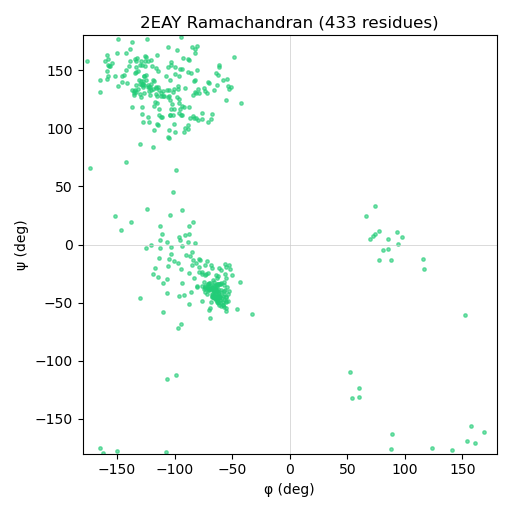 . GLY A 1 119 ? 30.228 3.025 8.169 1.00 24.65 119 GLY A N 1
ATOM 866 C CA . GLY A 1 119 ? 30.272 1.944 9.129 1.00 24.73 119 GLY A CA 1
ATOM 867 C C . GLY A 1 119 ? 31.571 1.181 8.989 1.00 25.68 119 GLY A C 1
ATOM 868 O O . GLY A 1 119 ? 31.971 0.819 7.881 1.00 24.77 119 GLY A O 1
ATOM 869 N N . ILE A 1 120 ? 32.230 0.938 10.118 1.00 25.28 120 ILE A N 1
ATOM 870 C CA . ILE A 1 120 ? 33.492 0.228 10.113 1.00 23.14 120 ILE A CA 1
ATOM 871 C C . ILE A 1 120 ? 33.519 -0.855 11.178 1.00 22.97 120 ILE A C 1
ATOM 872 O O . ILE A 1 120 ? 33.040 -0.678 12.300 1.00 22.50 120 ILE A O 1
ATOM 877 N N . GLY A 1 121 ? 34.046 -2.005 10.797 1.00 23.99 121 GLY A N 1
ATOM 878 C CA . GLY A 1 121 ? 34.164 -3.091 11.743 1.00 23.54 121 GLY A CA 1
ATOM 879 C C . GLY A 1 121 ? 35.623 -3.485 11.728 1.00 23.02 121 GLY A C 1
ATOM 880 O O . GLY A 1 121 ? 36.252 -3.468 10.676 1.00 23.65 121 GLY A O 1
ATOM 881 N N . ILE A 1 122 ? 36.166 -3.807 12.894 1.00 23.59 122 ILE A N 1
ATOM 882 C CA . ILE A 1 122 ? 37.554 -4.231 13.000 1.00 21.57 122 ILE A CA 1
ATOM 883 C C . ILE A 1 122 ? 37.553 -5.451 13.919 1.00 20.72 122 ILE A C 1
ATOM 884 O O . ILE A 1 122 ? 36.957 -5.427 14.993 1.00 20.44 122 ILE A O 1
ATOM 889 N N . ASN A 1 123 ? 38.211 -6.516 13.485 1.00 22.47 123 ASN A N 1
ATOM 890 C CA . ASN A 1 123 ? 38.294 -7.743 14.267 1.00 21.13 123 ASN A CA 1
ATOM 891 C C . ASN A 1 123 ? 39.513 -7.558 15.158 1.00 20.98 123 ASN A C 1
ATOM 892 O O . ASN A 1 123 ? 40.635 -7.742 14.719 1.00 22.05 123 ASN A O 1
ATOM 897 N N . VAL A 1 124 ? 39.295 -7.187 16.408 1.00 22.52 124 VAL A N 1
ATOM 898 C CA . VAL A 1 124 ? 40.416 -6.947 17.297 1.00 23.75 124 VAL A CA 1
ATOM 899 C C . VAL A 1 124 ? 40.837 -8.125 18.165 1.00 25.39 124 VAL A C 1
ATOM 900 O O . VAL A 1 124 ? 41.903 -8.696 17.958 1.00 24.78 124 VAL A O 1
ATOM 904 N N . ASN A 1 125 ? 39.999 -8.509 19.119 1.00 27.17 125 ASN A N 1
ATOM 905 C CA . ASN A 1 125 ? 40.374 -9.589 20.024 1.00 28.62 125 ASN A CA 1
ATOM 906 C C . ASN A 1 125 ? 39.637 -10.926 19.939 1.00 29.35 125 ASN A C 1
ATOM 907 O O . ASN A 1 125 ? 39.841 -11.783 20.794 1.00 29.02 125 ASN A O 1
ATOM 912 N N . GLN A 1 126 ? 38.805 -11.134 18.920 1.00 30.10 126 GLN A N 1
ATOM 913 C CA . GLN A 1 126 ? 38.099 -12.405 18.824 1.00 31.75 126 GLN A CA 1
ATOM 914 C C . GLN A 1 126 ? 39.094 -13.569 18.872 1.00 35.26 126 GLN A C 1
ATOM 915 O O . GLN A 1 126 ? 40.151 -13.529 18.236 1.00 33.79 126 GLN A O 1
ATOM 921 N N . ARG A 1 127 ? 38.738 -14.595 19.639 1.00 37.01 127 ARG A N 1
ATOM 922 C CA . ARG A 1 127 ? 39.573 -15.778 19.832 1.00 39.24 127 ARG A CA 1
ATOM 923 C C . ARG A 1 127 ? 39.267 -16.931 18.886 1.00 41.28 127 ARG A C 1
ATOM 924 O O . ARG A 1 127 ? 40.160 -17.689 18.509 1.00 40.94 127 ARG A O 1
ATOM 932 N N . GLU A 1 128 ? 38.001 -17.072 18.512 1.00 44.07 128 GLU A N 1
ATOM 933 C CA . GLU A 1 128 ? 37.603 -18.171 17.646 1.00 45.49 128 GLU A CA 1
ATOM 934 C C . GLU A 1 128 ? 37.132 -17.755 16.266 1.00 46.02 128 GLU A C 1
ATOM 935 O O . GLU A 1 128 ? 36.069 -17.151 16.111 1.00 46.32 128 GLU A O 1
ATOM 941 N N . ILE A 1 129 ? 37.936 -18.095 15.266 1.00 46.28 129 ILE A N 1
ATOM 942 C CA . ILE A 1 129 ? 37.621 -17.800 13.879 1.00 47.52 129 ILE A CA 1
ATOM 943 C C . ILE A 1 129 ? 37.074 -19.087 13.264 1.00 48.79 129 ILE A C 1
ATOM 944 O O . ILE A 1 129 ? 37.783 -20.091 13.182 1.00 47.94 129 ILE A O 1
ATOM 949 N N . PRO A 1 130 ? 35.803 -19.076 12.833 1.00 50.30 130 PRO A N 1
ATOM 950 C CA . PRO A 1 130 ? 35.187 -20.260 12.227 1.00 52.26 130 PRO A CA 1
ATOM 951 C C . PRO A 1 130 ? 36.067 -20.896 11.153 1.00 54.71 130 PRO A C 1
ATOM 952 O O . PRO A 1 130 ? 36.977 -20.258 10.625 1.00 55.47 130 PRO A O 1
ATOM 956 N N . GLU A 1 131 ? 35.789 -22.156 10.835 1.00 57.01 131 GLU A N 1
ATOM 957 C CA . GLU A 1 131 ? 36.560 -22.886 9.834 1.00 59.24 131 GLU A CA 1
ATOM 958 C C . GLU A 1 131 ? 36.182 -22.462 8.417 1.00 59.28 131 GLU A C 1
ATOM 959 O O . GLU A 1 131 ? 36.980 -22.586 7.487 1.00 60.28 131 GLU A O 1
ATOM 965 N N . GLU A 1 132 ? 34.963 -21.962 8.257 1.00 59.11 132 GLU A N 1
ATOM 966 C CA . GLU A 1 132 ? 34.479 -21.539 6.950 1.00 59.37 132 GLU A CA 1
ATOM 967 C C . GLU A 1 132 ? 35.082 -20.198 6.523 1.00 57.97 132 GLU A C 1
ATOM 968 O O . GLU A 1 132 ? 35.149 -19.898 5.327 1.00 58.51 132 GLU A O 1
ATOM 974 N N . ILE A 1 133 ? 35.522 -19.394 7.490 1.00 55.94 133 ILE A N 1
ATOM 975 C CA . ILE A 1 133 ? 36.108 -18.088 7.176 1.00 53.76 133 ILE A CA 1
ATOM 976 C C . ILE A 1 133 ? 37.592 -17.992 7.513 1.00 53.06 133 ILE A C 1
ATOM 977 O O . ILE A 1 133 ? 38.263 -17.034 7.119 1.00 51.45 133 ILE A O 1
ATOM 982 N N . LYS A 1 134 ? 38.101 -18.983 8.241 1.00 51.19 134 LYS A N 1
ATOM 983 C CA . LYS A 1 134 ? 39.513 -18.992 8.624 1.00 49.89 134 LYS A CA 1
ATOM 984 C C . LYS A 1 134 ? 40.451 -18.596 7.496 1.00 48.35 134 LYS A C 1
ATOM 985 O O . LYS A 1 134 ? 41.514 -18.016 7.746 1.00 46.37 134 LYS A O 1
ATOM 991 N N . ASP A 1 135 ? 40.073 -18.928 6.266 1.00 46.66 135 ASP A N 1
ATOM 992 C CA . ASP A 1 135 ? 40.899 -18.621 5.108 1.00 46.82 135 ASP A CA 1
ATOM 993 C C . ASP A 1 135 ? 40.704 -17.214 4.540 1.00 44.19 135 ASP A C 1
ATOM 994 O O . ASP A 1 135 ? 41.543 -16.731 3.773 1.00 44.33 135 ASP A O 1
ATOM 999 N N . ARG A 1 136 ? 39.598 -16.566 4.897 1.00 42.73 136 ARG A N 1
ATOM 1000 C CA . ARG A 1 136 ? 39.321 -15.229 4.380 1.00 40.67 136 ARG A CA 1
ATOM 1001 C C . ARG A 1 136 ? 39.188 -14.153 5.459 1.00 37.47 136 ARG A C 1
ATOM 1002 O O . ARG A 1 136 ? 38.951 -12.992 5.136 1.00 35.93 136 ARG A O 1
ATOM 1010 N N . ALA A 1 137 ? 39.323 -14.526 6.730 1.00 34.72 137 ALA A N 1
ATOM 1011 C CA . ALA A 1 137 ? 39.198 -13.549 7.802 1.00 31.29 137 ALA A CA 1
ATOM 1012 C C . ALA A 1 137 ? 40.180 -13.775 8.947 1.00 30.57 137 ALA A C 1
ATOM 1013 O O . ALA A 1 137 ? 40.569 -14.910 9.236 1.00 28.56 137 ALA A O 1
ATOM 1015 N N . THR A 1 138 ? 40.573 -12.687 9.602 1.00 26.24 138 THR A N 1
ATOM 1016 C CA . THR A 1 138 ? 41.505 -12.779 10.720 1.00 25.72 138 THR A CA 1
ATOM 1017 C C . THR A 1 138 ? 41.250 -11.661 11.733 1.00 26.32 138 THR A C 1
ATOM 1018 O O . THR A 1 138 ? 40.318 -10.871 11.570 1.00 25.59 138 THR A O 1
ATOM 1022 N N . THR A 1 139 ? 42.064 -11.596 12.781 1.00 25.46 139 THR A N 1
ATOM 1023 C CA . THR A 1 139 ? 41.892 -10.583 13.822 1.00 26.40 139 THR A CA 1
ATOM 1024 C C . THR A 1 139 ? 43.259 -10.100 14.283 1.00 25.69 139 THR A C 1
ATOM 1025 O O . THR A 1 139 ? 44.267 -10.742 14.014 1.00 25.54 139 THR A O 1
ATOM 1029 N N . LEU A 1 140 ? 43.301 -8.975 14.987 1.00 23.54 140 LEU A N 1
ATOM 1030 C CA . LEU A 1 140 ? 44.578 -8.477 15.470 1.00 22.85 140 LEU A CA 1
ATOM 1031 C C . LEU A 1 140 ? 45.178 -9.482 16.465 1.00 24.83 140 LEU A C 1
ATOM 1032 O O . LEU A 1 140 ? 46.392 -9.659 16.522 1.00 24.23 140 LEU A O 1
ATOM 1037 N N . TYR A 1 141 ? 44.323 -10.138 17.245 1.00 24.60 141 TYR A N 1
ATOM 1038 C CA . TYR A 1 141 ? 44.795 -11.118 18.217 1.00 27.78 141 TYR A CA 1
ATOM 1039 C C . TYR A 1 141 ? 45.515 -12.254 17.488 1.00 27.66 141 TYR A C 1
ATOM 1040 O O . TYR A 1 141 ? 46.599 -12.665 17.889 1.00 27.77 141 TYR A O 1
ATOM 1049 N N . GLU A 1 142 ? 44.903 -12.748 16.414 1.00 28.20 142 GLU A N 1
ATOM 1050 C CA . GLU A 1 142 ? 45.471 -13.826 15.598 1.00 31.39 142 GLU A CA 1
ATOM 1051 C C . GLU A 1 142 ? 46.788 -13.428 14.936 1.00 29.81 142 GLU A C 1
ATOM 1052 O O . GLU A 1 142 ? 47.726 -14.220 14.849 1.00 31.69 142 GLU A O 1
ATOM 1058 N N . ILE A 1 143 ? 46.842 -12.193 14.459 1.00 27.74 143 ILE A N 1
ATOM 1059 C CA . ILE A 1 143 ? 48.018 -11.687 13.775 1.00 27.24 143 ILE A CA 1
ATOM 1060 C C . ILE A 1 143 ? 49.176 -11.397 14.721 1.00 27.14 143 ILE A C 1
ATOM 1061 O O . ILE A 1 143 ? 50.329 -11.687 14.416 1.00 25.27 143 ILE A O 1
ATOM 1066 N N . THR A 1 144 ? 48.869 -10.831 15.876 1.00 25.11 144 THR A N 1
ATOM 1067 C CA . THR A 1 144 ? 49.908 -10.433 16.804 1.00 24.58 144 THR A CA 1
ATOM 1068 C C . THR A 1 144 ? 50.062 -11.332 18.022 1.00 26.76 144 THR A C 1
ATOM 1069 O O . THR A 1 144 ? 51.072 -11.255 18.727 1.00 29.33 144 THR A O 1
ATOM 1073 N N . GLY A 1 145 ? 49.039 -12.129 18.315 1.00 26.42 145 GLY A N 1
ATOM 1074 C CA . GLY A 1 145 ? 49.086 -12.992 19.482 1.00 29.51 145 GLY A CA 1
ATOM 1075 C C . GLY A 1 145 ? 48.824 -12.209 20.760 1.00 30.19 145 GLY A C 1
ATOM 1076 O O . GLY A 1 145 ? 49.018 -12.725 21.863 1.00 27.44 145 GLY A O 1
ATOM 1077 N N . LYS A 1 146 ? 48.370 -10.966 20.621 1.00 28.90 146 LYS A N 1
ATOM 1078 C CA . LYS A 1 146 ? 48.102 -10.125 21.786 1.00 28.26 146 LYS A CA 1
ATOM 1079 C C . LYS A 1 146 ? 46.719 -9.488 21.739 1.00 28.21 146 LYS A C 1
ATOM 1080 O O . LYS A 1 146 ? 46.148 -9.292 20.672 1.00 25.00 146 LYS A O 1
ATOM 1086 N N . ASP A 1 147 ? 46.193 -9.167 22.911 1.00 29.53 147 ASP A N 1
ATOM 1087 C CA . ASP A 1 147 ? 44.909 -8.492 23.016 1.00 31.43 147 ASP A CA 1
ATOM 1088 C C . ASP A 1 147 ? 45.243 -7.019 22.952 1.00 30.63 147 ASP A C 1
ATOM 1089 O O . ASP A 1 147 ? 46.318 -6.609 23.386 1.00 31.81 147 ASP A O 1
ATOM 1094 N N . TRP A 1 148 ? 44.333 -6.224 22.404 1.00 30.06 148 TRP A N 1
ATOM 1095 C CA . TRP A 1 148 ? 44.545 -4.786 22.297 1.00 28.67 148 TRP A CA 1
ATOM 1096 C C . TRP A 1 148 ? 43.364 -4.041 22.904 1.00 29.20 148 TRP A C 1
ATOM 1097 O O . TRP A 1 148 ? 42.225 -4.499 22.815 1.00 27.77 148 TRP A O 1
ATOM 1108 N N . ASP A 1 149 ? 43.641 -2.906 23.537 1.00 27.56 149 ASP A N 1
ATOM 1109 C CA . ASP A 1 149 ? 42.576 -2.122 24.151 1.00 29.82 149 ASP A CA 1
ATOM 1110 C C . ASP A 1 149 ? 41.723 -1.587 23.005 1.00 26.42 149 ASP A C 1
ATOM 1111 O O . ASP A 1 149 ? 42.187 -0.764 22.224 1.00 27.27 149 ASP A O 1
ATOM 1116 N N . ARG A 1 150 ? 40.486 -2.058 22.902 1.00 25.77 150 ARG A N 1
ATOM 1117 C CA . ARG A 1 150 ? 39.614 -1.633 21.815 1.00 28.84 150 ARG A CA 1
ATOM 1118 C C . ARG A 1 150 ? 39.322 -0.132 21.754 1.00 28.21 150 ARG A C 1
ATOM 1119 O O . ARG A 1 150 ? 39.180 0.421 20.668 1.00 24.96 150 ARG A O 1
ATOM 1127 N N . LYS A 1 151 ? 39.248 0.537 22.904 1.00 28.32 151 LYS A N 1
ATOM 1128 C CA . LYS A 1 151 ? 38.975 1.973 22.900 1.00 27.19 151 LYS A CA 1
ATOM 1129 C C . LYS A 1 151 ? 40.181 2.721 22.341 1.00 27.64 151 LYS A C 1
ATOM 1130 O O . LYS A 1 151 ? 40.039 3.696 21.598 1.00 26.56 151 LYS A O 1
ATOM 1136 N N . GLU A 1 152 ? 41.378 2.274 22.703 1.00 28.66 152 GLU A N 1
ATOM 1137 C CA . GLU A 1 152 ? 42.568 2.929 22.173 1.00 30.51 152 GLU A CA 1
ATOM 1138 C C . GLU A 1 152 ? 42.648 2.731 20.663 1.00 28.60 152 GLU A C 1
ATOM 1139 O O . GLU A 1 152 ? 43.065 3.637 19.934 1.00 27.89 152 GLU A O 1
ATOM 1145 N N . VAL A 1 153 ? 42.250 1.547 20.197 1.00 26.07 153 VAL A N 1
ATOM 1146 C CA . VAL A 1 153 ? 42.238 1.252 18.765 1.00 26.71 153 VAL A CA 1
ATOM 1147 C C . VAL A 1 153 ? 41.236 2.195 18.096 1.00 26.01 153 VAL A C 1
ATOM 1148 O O . VAL A 1 153 ? 41.517 2.804 17.065 1.00 28.15 153 VAL A O 1
ATOM 1152 N N . LEU A 1 154 ? 40.060 2.308 18.696 1.00 26.22 154 LEU A N 1
ATOM 1153 C CA . LEU A 1 154 ? 39.020 3.183 18.161 1.00 26.60 154 LEU A CA 1
ATOM 1154 C C . LEU A 1 154 ? 39.517 4.630 18.046 1.00 26.52 154 LEU A C 1
ATOM 1155 O O . LEU A 1 154 ? 39.455 5.238 16.975 1.00 25.33 154 LEU A O 1
ATOM 1160 N N . LEU A 1 155 ? 40.020 5.173 19.153 1.00 25.77 155 LEU A N 1
ATOM 1161 C CA . LEU A 1 155 ? 40.498 6.552 19.176 1.00 26.94 155 LEU A CA 1
ATOM 1162 C C . LEU A 1 155 ? 41.583 6.810 18.129 1.00 27.44 155 LEU A C 1
ATOM 1163 O O . LEU A 1 155 ? 41.584 7.856 17.475 1.00 27.45 155 LEU A O 1
ATOM 1168 N N . LYS A 1 156 ? 42.493 5.854 17.957 1.00 26.74 156 LYS A N 1
ATOM 1169 C CA . LYS A 1 156 ? 43.568 5.999 16.977 1.00 26.65 156 LYS A CA 1
ATOM 1170 C C . LYS A 1 156 ? 42.984 6.016 15.565 1.00 23.51 156 LYS A C 1
ATOM 1171 O O . LYS A 1 156 ? 43.340 6.866 14.749 1.00 25.95 156 LYS A O 1
ATOM 1177 N N . VAL A 1 157 ? 42.077 5.086 15.288 1.00 23.30 157 VAL A N 1
ATOM 1178 C CA . VAL A 1 157 ? 41.418 5.004 13.985 1.00 23.59 157 VAL A CA 1
ATOM 1179 C C . VAL A 1 157 ? 40.633 6.290 13.692 1.00 23.52 157 VAL A C 1
ATOM 1180 O O . VAL A 1 157 ? 40.739 6.854 12.601 1.00 23.87 157 VAL A O 1
ATOM 1184 N N . LEU A 1 158 ? 39.848 6.745 14.664 1.00 23.55 158 LEU A N 1
ATOM 1185 C CA . LEU A 1 158 ? 39.051 7.968 14.494 1.00 24.52 158 LEU A CA 1
ATOM 1186 C C . LEU A 1 158 ? 39.930 9.185 14.202 1.00 24.03 158 LEU A C 1
ATOM 1187 O O . LEU A 1 158 ? 39.603 10.016 13.358 1.00 22.35 158 LEU A O 1
ATOM 1192 N N . LYS A 1 159 ? 41.061 9.277 14.890 1.00 25.87 159 LYS A N 1
ATOM 1193 C CA . LYS A 1 159 ? 41.991 10.382 14.687 1.00 28.40 159 LYS A CA 1
ATOM 1194 C C . LYS A 1 159 ? 42.605 10.333 13.286 1.00 27.95 159 LYS A C 1
ATOM 1195 O O . LYS A 1 159 ? 42.849 11.366 12.667 1.00 27.47 159 LYS A O 1
ATOM 1201 N N . ARG A 1 160 ? 42.852 9.130 12.779 1.00 26.89 160 ARG A N 1
ATOM 1202 C CA . ARG A 1 160 ? 43.439 9.004 11.457 1.00 25.99 160 ARG A CA 1
ATOM 1203 C C . ARG A 1 160 ? 42.390 9.389 10.408 1.00 25.38 160 ARG A C 1
ATOM 1204 O O . ARG A 1 160 ? 42.681 10.093 9.444 1.00 24.07 160 ARG A O 1
ATOM 1212 N N . ILE A 1 161 ? 41.168 8.918 10.607 1.00 23.77 161 ILE A N 1
ATOM 1213 C CA . ILE A 1 161 ? 40.075 9.228 9.707 1.00 26.09 161 ILE A CA 1
ATOM 1214 C C . ILE A 1 161 ? 39.895 10.750 9.676 1.00 26.77 161 ILE A C 1
ATOM 1215 O O . ILE A 1 161 ? 39.768 11.345 8.606 1.00 25.67 161 ILE A O 1
ATOM 1220 N N . SER A 1 162 ? 39.897 11.373 10.854 1.00 27.48 162 SER A N 1
ATOM 1221 C CA . SER A 1 162 ? 39.732 12.827 10.960 1.00 29.41 162 SER A CA 1
ATOM 1222 C C . SER A 1 162 ? 40.786 13.568 10.156 1.00 30.00 162 SER A C 1
ATOM 1223 O O . SER A 1 162 ? 40.473 14.482 9.398 1.00 30.89 162 SER A O 1
ATOM 1226 N N . GLU A 1 163 ? 42.038 13.168 10.326 1.00 31.45 163 GLU A N 1
ATOM 1227 C CA . GLU A 1 163 ? 43.134 13.812 9.621 1.00 32.56 163 GLU A CA 1
ATOM 1228 C C . GLU A 1 163 ? 43.078 13.619 8.111 1.00 31.15 163 GLU A C 1
ATOM 1229 O O . GLU A 1 163 ? 43.244 14.581 7.359 1.00 27.84 163 GLU A O 1
ATOM 1235 N N . ASN A 1 164 ? 42.835 12.386 7.659 1.00 29.27 164 ASN A N 1
ATOM 1236 C CA . ASN A 1 164 ? 42.781 12.133 6.222 1.00 27.20 164 ASN A CA 1
ATOM 1237 C C . ASN A 1 164 ? 41.564 12.741 5.543 1.00 27.16 164 ASN A C 1
ATOM 1238 O O . ASN A 1 164 ? 41.658 13.192 4.401 1.00 27.84 164 ASN A O 1
ATOM 1243 N N . LEU A 1 165 ? 40.429 12.760 6.231 1.00 26.05 165 LEU A N 1
ATOM 1244 C CA . LEU A 1 165 ? 39.216 13.340 5.657 1.00 28.64 165 LEU A CA 1
ATOM 1245 C C . LEU A 1 165 ? 39.368 14.851 5.530 1.00 30.49 165 LEU A C 1
ATOM 1246 O O . LEU A 1 165 ? 38.824 15.467 4.610 1.00 29.28 165 LEU A O 1
ATOM 1251 N N . LYS A 1 166 ? 40.105 15.443 6.464 1.00 32.49 166 LYS A N 1
ATOM 1252 C CA . LYS A 1 166 ? 40.340 16.881 6.440 1.00 36.14 166 LYS A CA 1
ATOM 1253 C C . LYS A 1 166 ? 41.221 17.197 5.234 1.00 36.43 166 LYS A C 1
ATOM 1254 O O . LYS A 1 166 ? 40.912 18.093 4.450 1.00 39.21 166 LYS A O 1
ATOM 1260 N N . LYS A 1 167 ? 42.317 16.458 5.085 1.00 36.77 167 LYS A N 1
ATOM 1261 C CA . LYS A 1 167 ? 43.215 16.684 3.960 1.00 37.69 167 LYS A CA 1
ATOM 1262 C C . LYS A 1 167 ? 42.549 16.338 2.638 1.00 36.97 167 LYS A C 1
ATOM 1263 O O . LYS A 1 167 ? 42.841 16.956 1.610 1.00 38.17 167 LYS A O 1
ATOM 1269 N N . PHE A 1 168 ? 41.661 15.351 2.668 1.00 35.80 168 PHE A N 1
ATOM 1270 C CA . PHE A 1 168 ? 40.933 14.928 1.473 1.00 37.99 168 PHE A CA 1
ATOM 1271 C C . PHE A 1 168 ? 40.002 16.067 1.056 1.00 40.06 168 PHE A C 1
ATOM 1272 O O . PHE A 1 168 ? 39.896 16.385 -0.128 1.00 41.57 168 PHE A O 1
ATOM 1280 N N . LYS A 1 169 ? 39.348 16.687 2.035 1.00 41.25 169 LYS A N 1
ATOM 1281 C CA . LYS A 1 169 ? 38.435 17.799 1.776 1.00 44.40 169 LYS A CA 1
ATOM 1282 C C . LYS A 1 169 ? 39.155 19.051 1.272 1.00 45.30 169 LYS A C 1
ATOM 1283 O O . LYS A 1 169 ? 38.640 19.758 0.408 1.00 47.26 169 LYS A O 1
ATOM 1289 N N . GLU A 1 170 ? 40.350 19.310 1.797 1.00 46.29 170 GLU A N 1
ATOM 1290 C CA . GLU A 1 170 ? 41.133 20.488 1.414 1.00 47.42 170 GLU A CA 1
ATOM 1291 C C . GLU A 1 170 ? 41.897 20.328 0.103 1.00 46.75 170 GLU A C 1
ATOM 1292 O O . GLU A 1 170 ? 42.052 21.286 -0.652 1.00 47.45 170 GLU A O 1
ATOM 1298 N N . LYS A 1 171 ? 42.390 19.123 -0.154 1.00 45.34 171 LYS A N 1
ATOM 1299 C CA . LYS A 1 171 ? 43.129 18.844 -1.376 1.00 43.45 171 LYS A CA 1
ATOM 1300 C C . LYS A 1 171 ? 42.242 18.016 -2.299 1.00 42.38 171 LYS A C 1
ATOM 1301 O O . LYS A 1 171 ? 41.190 18.481 -2.740 1.00 41.99 171 LYS A O 1
ATOM 1307 N N . SER A 1 172 ? 42.665 16.787 -2.577 1.00 39.64 172 SER A N 1
ATOM 1308 C CA . SER A 1 172 ? 41.906 15.893 -3.441 1.00 37.99 172 SER A CA 1
ATOM 1309 C C . SER A 1 172 ? 42.372 14.449 -3.240 1.00 36.11 172 SER A C 1
ATOM 1310 O O . SER A 1 172 ? 43.275 14.180 -2.445 1.00 33.99 172 SER A O 1
ATOM 1313 N N . PHE A 1 173 ? 41.764 13.531 -3.983 1.00 35.07 173 PHE A N 1
ATOM 1314 C CA . PHE A 1 173 ? 42.115 12.114 -3.901 1.00 33.91 173 PHE A CA 1
ATOM 1315 C C . PHE A 1 173 ? 43.574 11.903 -4.319 1.00 34.59 173 PHE A C 1
ATOM 1316 O O . PHE A 1 173 ? 44.230 10.969 -3.858 1.00 33.98 173 PHE A O 1
ATOM 1324 N N . LYS A 1 174 ? 44.092 12.788 -5.171 1.00 34.58 174 LYS A N 1
ATOM 1325 C CA . LYS A 1 174 ? 45.467 12.661 -5.642 1.00 36.37 174 LYS A CA 1
ATOM 1326 C C . LYS A 1 174 ? 46.469 12.612 -4.494 1.00 35.51 174 LYS A C 1
ATOM 1327 O O . LYS A 1 174 ? 47.611 12.207 -4.673 1.00 33.65 174 LYS A O 1
ATOM 1333 N N . GLU A 1 175 ? 46.044 13.032 -3.310 1.00 36.95 175 GLU A N 1
ATOM 1334 C CA . GLU A 1 175 ? 46.927 12.987 -2.146 1.00 37.51 175 GLU A CA 1
ATOM 1335 C C . GLU A 1 175 ? 46.996 11.571 -1.573 1.00 36.24 175 GLU A C 1
ATOM 1336 O O . GLU A 1 175 ? 47.938 11.241 -0.849 1.00 35.88 175 GLU A O 1
ATOM 1342 N N . PHE A 1 176 ? 46.012 10.733 -1.908 1.00 32.20 176 PHE A N 1
ATOM 1343 C CA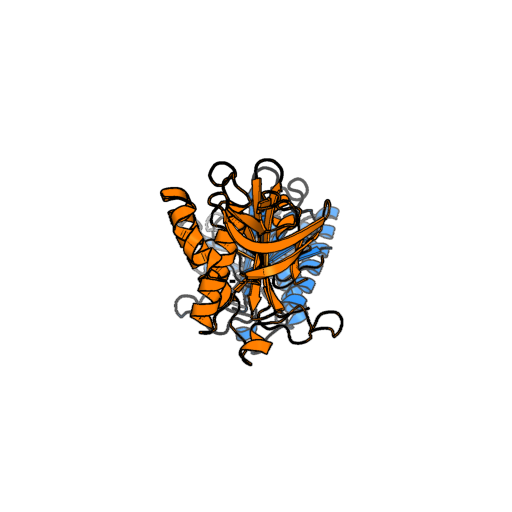 . PHE A 1 176 ? 45.951 9.358 -1.385 1.00 31.41 176 PHE A CA 1
ATOM 1344 C C . PHE A 1 176 ? 46.051 8.242 -2.437 1.00 30.46 176 PHE A C 1
ATOM 1345 O O . PHE A 1 176 ? 46.376 7.098 -2.107 1.00 26.23 176 PHE A O 1
ATOM 1353 N N . LYS A 1 177 ? 45.762 8.580 -3.692 1.00 30.14 177 LYS A N 1
ATOM 1354 C CA . LYS A 1 177 ? 45.779 7.620 -4.798 1.00 29.17 177 LYS A CA 1
ATOM 1355 C C . LYS A 1 177 ? 47.009 6.715 -4.802 1.00 28.61 177 LYS A C 1
ATOM 1356 O O . LYS A 1 177 ? 46.884 5.492 -4.801 1.00 26.98 177 LYS A O 1
ATOM 1362 N N . GLY A 1 178 ? 48.191 7.321 -4.805 1.00 28.70 178 GLY A N 1
ATOM 1363 C CA . GLY A 1 178 ? 49.423 6.554 -4.810 1.00 28.47 178 GLY A CA 1
ATOM 1364 C C . GLY A 1 178 ? 49.600 5.663 -3.594 1.00 29.25 178 GLY A C 1
ATOM 1365 O O . GLY A 1 178 ? 50.030 4.518 -3.721 1.00 28.96 178 GLY A O 1
ATOM 1366 N N . LYS A 1 179 ? 49.275 6.174 -2.410 1.00 30.35 179 LYS A N 1
ATOM 1367 C CA . LYS A 1 179 ? 49.425 5.383 -1.190 1.00 30.77 179 LYS A CA 1
ATOM 1368 C C . LYS A 1 179 ? 48.473 4.188 -1.198 1.00 29.74 179 LYS A C 1
ATOM 1369 O O . LYS A 1 179 ? 48.820 3.082 -0.771 1.00 29.48 179 LYS A O 1
ATOM 1375 N N . ILE A 1 180 ? 47.265 4.427 -1.680 1.00 28.44 180 ILE A N 1
ATOM 1376 C CA . ILE A 1 180 ? 46.252 3.389 -1.747 1.00 26.84 180 ILE A CA 1
ATOM 1377 C C . ILE A 1 180 ? 46.691 2.292 -2.710 1.00 25.32 180 ILE A C 1
ATOM 1378 O O . ILE A 1 180 ? 46.587 1.111 -2.401 1.00 24.15 180 ILE A O 1
ATOM 1383 N N . GLU A 1 181 ? 47.210 2.690 -3.868 1.00 24.60 181 GLU A N 1
ATOM 1384 C CA . GLU A 1 181 ? 47.655 1.726 -4.857 1.00 25.57 181 GLU A CA 1
ATOM 1385 C C . GLU A 1 181 ? 48.795 0.866 -4.336 1.00 26.99 181 GLU A C 1
ATOM 1386 O O . GLU A 1 181 ? 48.838 -0.330 -4.606 1.00 24.81 181 GLU A O 1
ATOM 1392 N N . SER A 1 182 ? 49.706 1.462 -3.571 1.00 25.66 182 SER A N 1
ATOM 1393 C CA . SER A 1 182 ? 50.828 0.702 -3.049 1.00 28.57 182 SER A CA 1
ATOM 1394 C C . SER A 1 182 ? 50.397 -0.333 -2.017 1.00 27.60 182 SER A C 1
ATOM 1395 O O . SER A 1 182 ? 51.149 -1.258 -1.725 1.00 30.29 182 SER A O 1
ATOM 1398 N N . LYS A 1 183 ? 49.195 -0.183 -1.464 1.00 26.47 183 LYS A N 1
ATOM 1399 C CA . LYS A 1 183 ? 48.691 -1.120 -0.453 1.00 28.17 183 LYS A CA 1
ATOM 1400 C C . LYS A 1 183 ? 47.634 -2.066 -0.999 1.00 28.29 183 LYS A C 1
ATOM 1401 O O . LYS A 1 183 ? 47.168 -2.957 -0.293 1.00 31.95 183 LYS A O 1
ATOM 1415 N N . LEU A 1 185 ? 45.763 -5.037 -2.557 1.00 31.83 185 LEU A N 1
ATOM 1416 C CA . LEU A 1 185 ? 45.958 -6.463 -2.703 1.00 33.84 185 LEU A CA 1
ATOM 1417 C C . LEU A 1 185 ? 45.731 -6.768 -4.187 1.00 33.83 185 LEU A C 1
ATOM 1418 O O . LEU A 1 185 ? 44.816 -6.227 -4.805 1.00 35.10 185 LEU A O 1
ATOM 1423 N N . TYR A 1 186 ? 46.570 -7.622 -4.755 1.00 34.66 186 TYR A N 1
ATOM 1424 C CA . TYR A 1 186 ? 46.466 -8.015 -6.163 1.00 35.40 186 TYR A CA 1
ATOM 1425 C C . TYR A 1 186 ? 47.056 -7.024 -7.159 1.00 34.35 186 TYR A C 1
ATOM 1426 O O . TYR A 1 186 ? 47.082 -7.305 -8.356 1.00 34.25 186 TYR A O 1
ATOM 1435 N N . LEU A 1 187 ? 47.523 -5.868 -6.695 1.00 33.14 187 LEU A N 1
ATOM 1436 C CA . LEU A 1 187 ? 48.103 -4.912 -7.630 1.00 32.06 187 LEU A CA 1
ATOM 1437 C C . LEU A 1 187 ? 49.165 -5.645 -8.436 1.00 32.47 187 LEU A C 1
ATOM 1438 O O . LEU A 1 187 ? 49.980 -6.385 -7.870 1.00 31.54 187 LEU A O 1
ATOM 1443 N N . GLY A 1 188 ? 49.142 -5.447 -9.752 1.00 33.55 188 GLY A N 1
ATOM 1444 C CA . GLY A 1 188 ? 50.112 -6.085 -10.626 1.00 35.18 188 GLY A CA 1
ATOM 1445 C C . GLY A 1 188 ? 49.821 -7.547 -10.912 1.00 36.69 188 GLY A C 1
ATOM 1446 O O . GLY A 1 188 ? 50.414 -8.139 -11.816 1.00 38.12 188 GLY A O 1
ATOM 1447 N N . GLU A 1 189 ? 48.904 -8.126 -10.143 1.00 38.12 189 GLU A N 1
ATOM 1448 C CA . GLU A 1 189 ? 48.530 -9.532 -10.294 1.00 38.68 189 GLU A CA 1
ATOM 1449 C C . GLU A 1 189 ? 47.399 -9.712 -11.301 1.00 38.78 189 GLU A C 1
ATOM 1450 O O . GLU A 1 189 ? 46.651 -8.780 -11.588 1.00 35.61 189 GLU A O 1
ATOM 1456 N N . GLU A 1 190 ? 47.273 -10.925 -11.827 1.00 39.03 190 GLU A N 1
ATOM 1457 C CA . GLU A 1 190 ? 46.224 -11.228 -12.784 1.00 39.48 190 GLU A CA 1
ATOM 1458 C C . GLU A 1 190 ? 44.971 -11.493 -11.956 1.00 38.58 190 GLU A C 1
ATOM 1459 O O . GLU A 1 190 ? 45.010 -12.273 -11.003 1.00 38.93 190 GLU A O 1
ATOM 1465 N N . VAL A 1 191 ? 43.865 -10.850 -12.320 1.00 36.86 191 VAL A N 1
ATOM 1466 C CA . VAL A 1 191 ? 42.614 -11.001 -11.585 1.00 36.32 191 VAL A CA 1
ATOM 1467 C C . VAL A 1 191 ? 41.394 -11.109 -12.497 1.00 37.89 191 VAL A C 1
ATOM 1468 O O . VAL A 1 191 ? 41.467 -10.843 -13.697 1.00 36.35 191 VAL A O 1
ATOM 1472 N N . LYS A 1 192 ? 40.268 -11.492 -11.903 1.00 39.34 192 LYS A N 1
ATOM 1473 C CA . LYS A 1 192 ? 39.005 -11.614 -12.620 1.00 41.73 192 LYS A CA 1
ATOM 1474 C C . LYS A 1 192 ? 37.905 -10.940 -11.804 1.00 41.83 192 LYS A C 1
ATOM 1475 O O . LYS A 1 192 ? 37.971 -10.902 -10.578 1.00 42.66 192 LYS A O 1
ATOM 1481 N N . LEU A 1 193 ? 36.912 -10.380 -12.483 1.00 42.89 193 LEU A N 1
ATOM 1482 C CA . LEU A 1 193 ? 35.805 -9.744 -11.786 1.00 45.95 193 LEU A CA 1
ATOM 1483 C C . LEU A 1 193 ? 34.819 -10.847 -11.409 1.00 48.17 193 LEU A C 1
ATOM 1484 O O . LEU A 1 193 ? 34.158 -11.422 -12.273 1.00 47.90 193 LEU A O 1
ATOM 1489 N N . LEU A 1 194 ? 34.741 -11.153 -10.121 1.00 49.90 194 LEU A N 1
ATOM 1490 C CA . LEU A 1 194 ? 33.841 -12.186 -9.627 1.00 51.93 194 LEU A CA 1
ATOM 1491 C C . LEU A 1 194 ? 32.468 -12.120 -10.302 1.00 51.87 194 LEU A C 1
ATOM 1492 O O . LEU A 1 194 ? 31.793 -11.091 -10.259 1.00 52.06 194 LEU A O 1
ATOM 1497 N N . GLY A 1 195 ? 32.074 -13.213 -10.950 1.00 51.54 195 GLY A N 1
ATOM 1498 C CA . GLY A 1 195 ? 30.779 -13.254 -11.607 1.00 52.81 195 GLY A CA 1
ATOM 1499 C C . GLY A 1 195 ? 30.739 -12.759 -13.043 1.00 53.56 195 GLY A C 1
ATOM 1500 O O . GLY A 1 195 ? 29.751 -12.977 -13.743 1.00 52.86 195 GLY A O 1
ATOM 1501 N N . GLU A 1 196 ? 31.799 -12.087 -13.482 1.00 53.90 196 GLU A N 1
ATOM 1502 C CA . GLU A 1 196 ? 31.872 -11.568 -14.846 1.00 56.17 196 GLU A CA 1
ATOM 1503 C C . GLU A 1 196 ? 33.050 -12.206 -15.576 1.00 56.75 196 GLU A C 1
ATOM 1504 O O . GLU A 1 196 ? 34.138 -11.633 -15.654 1.00 56.83 196 GLU A O 1
ATOM 1510 N N . GLY A 1 197 ? 32.813 -13.398 -16.112 1.00 57.33 197 GLY A N 1
ATOM 1511 C CA . GLY A 1 197 ? 33.849 -14.138 -16.811 1.00 58.60 197 GLY A CA 1
ATOM 1512 C C . GLY A 1 197 ? 34.596 -13.411 -17.908 1.00 58.86 197 GLY A C 1
ATOM 1513 O O . GLY A 1 197 ? 35.705 -13.807 -18.269 1.00 59.60 197 GLY A O 1
ATOM 1514 N N . LYS A 1 198 ? 34.005 -12.348 -18.440 1.00 58.29 198 LYS A N 1
ATOM 1515 C CA . LYS A 1 198 ? 34.640 -11.592 -19.511 1.00 57.86 198 LYS A CA 1
ATOM 1516 C C . LYS A 1 198 ? 35.864 -10.802 -19.048 1.00 56.48 198 LYS A C 1
ATOM 1517 O O . LYS A 1 198 ? 36.960 -10.973 -19.583 1.00 57.77 198 LYS A O 1
ATOM 1523 N N . ILE A 1 199 ? 35.674 -9.947 -18.045 1.00 53.44 199 ILE A N 1
ATOM 1524 C CA . ILE A 1 199 ? 36.751 -9.107 -17.526 1.00 50.04 199 ILE A CA 1
ATOM 1525 C C . ILE A 1 199 ? 37.842 -9.822 -16.738 1.00 47.29 199 ILE A C 1
ATOM 1526 O O . ILE A 1 199 ? 37.647 -10.202 -15.581 1.00 45.93 199 ILE A O 1
ATOM 1531 N N . THR A 1 200 ? 39.001 -9.978 -17.367 1.00 44.90 200 THR A N 1
ATOM 1532 C CA . THR A 1 200 ? 40.142 -10.610 -16.725 1.00 43.21 200 THR A CA 1
ATOM 1533 C C . THR A 1 200 ? 41.410 -9.902 -17.193 1.00 40.89 200 THR A C 1
ATOM 1534 O O . THR A 1 200 ? 41.496 -9.465 -18.338 1.00 40.04 200 THR A O 1
ATOM 1538 N N . GLY A 1 201 ? 42.393 -9.798 -16.308 1.00 37.88 201 GLY A N 1
ATOM 1539 C CA . GLY A 1 201 ? 43.630 -9.141 -16.674 1.00 35.90 201 GLY A CA 1
ATOM 1540 C C . GLY A 1 201 ? 44.438 -8.699 -15.473 1.00 34.46 201 GLY A C 1
ATOM 1541 O O . GLY A 1 201 ? 44.126 -9.056 -14.334 1.00 33.58 201 GLY A O 1
ATOM 1542 N N . LYS A 1 202 ? 45.484 -7.922 -15.728 1.00 31.75 202 LYS A N 1
ATOM 1543 C CA . LYS A 1 202 ? 46.342 -7.427 -14.661 1.00 31.45 202 LYS A CA 1
ATOM 1544 C C . LYS A 1 202 ? 45.749 -6.162 -14.039 1.00 27.29 202 LYS A C 1
ATOM 1545 O O . LYS A 1 202 ? 45.380 -5.230 -14.754 1.00 26.62 202 LYS A O 1
ATOM 1551 N N . LEU A 1 203 ? 45.630 -6.150 -12.712 1.00 26.08 203 LEU A N 1
ATOM 1552 C CA . LEU A 1 203 ? 45.114 -4.987 -11.986 1.00 26.97 203 LEU A CA 1
ATOM 1553 C C . LEU A 1 203 ? 46.305 -4.029 -11.918 1.00 27.00 203 LEU A C 1
ATOM 1554 O O . LEU A 1 203 ? 47.262 -4.274 -11.179 1.00 29.57 203 LEU A O 1
ATOM 1559 N N . VAL A 1 204 ? 46.257 -2.950 -12.687 1.00 27.56 204 VAL A N 1
ATOM 1560 C CA . VAL A 1 204 ? 47.386 -2.028 -12.734 1.00 28.30 204 VAL A CA 1
ATOM 1561 C C . VAL A 1 204 ? 47.337 -0.824 -11.802 1.00 29.74 204 VAL A C 1
ATOM 1562 O O . VAL A 1 204 ? 48.369 -0.235 -11.491 1.00 29.51 204 VAL A O 1
ATOM 1566 N N . GLY A 1 205 ? 46.150 -0.461 -11.346 1.00 27.78 205 GLY A N 1
ATOM 1567 C CA . GLY A 1 205 ? 46.052 0.682 -10.466 1.00 29.16 205 GLY A CA 1
ATOM 1568 C C . GLY A 1 205 ? 44.662 1.269 -10.485 1.00 28.63 205 GLY A C 1
ATOM 1569 O O . GLY A 1 205 ? 43.693 0.590 -10.815 1.00 29.59 205 GLY A O 1
ATOM 1570 N N . LEU A 1 206 ? 44.563 2.541 -10.136 1.00 26.89 206 LEU A N 1
ATOM 1571 C CA . LEU A 1 206 ? 43.273 3.211 -10.098 1.00 25.74 206 LEU A CA 1
ATOM 1572 C C . LEU A 1 206 ? 43.171 4.340 -11.106 1.00 25.53 206 LEU A C 1
ATOM 1573 O O . LEU A 1 206 ? 44.166 4.950 -11.497 1.00 27.37 206 LEU A O 1
ATOM 1578 N N . SER A 1 207 ? 41.951 4.605 -11.537 1.00 25.19 207 SER A N 1
ATOM 1579 C CA . SER A 1 207 ? 41.709 5.705 -12.437 1.00 25.17 207 SER A CA 1
ATOM 1580 C C . SER A 1 207 ? 41.639 6.910 -11.502 1.00 27.01 207 SER A C 1
ATOM 1581 O O . SER A 1 207 ? 41.545 6.768 -10.277 1.00 23.62 207 SER A O 1
ATOM 1584 N N . GLU A 1 208 ? 41.664 8.099 -12.075 1.00 30.42 208 GLU A N 1
ATOM 1585 C CA . GLU A 1 208 ? 41.605 9.312 -11.288 1.00 30.62 208 GLU A CA 1
ATOM 1586 C C . GLU A 1 208 ? 40.387 9.328 -10.360 1.00 31.34 208 GLU A C 1
ATOM 1587 O O . GLU A 1 208 ? 40.479 9.790 -9.221 1.00 28.97 208 GLU A O 1
ATOM 1593 N N . LYS A 1 209 ? 39.260 8.794 -10.827 1.00 29.71 209 LYS A N 1
ATOM 1594 C CA . LYS A 1 209 ? 38.041 8.778 -10.019 1.00 30.61 209 LYS A CA 1
ATOM 1595 C C . LYS A 1 209 ? 37.966 7.636 -8.999 1.00 30.55 209 LYS A C 1
ATOM 1596 O O . LYS A 1 209 ? 36.966 7.495 -8.291 1.00 29.67 209 LYS A O 1
ATOM 1602 N N . GLY A 1 210 ? 39.004 6.810 -8.930 1.00 29.76 210 GLY A N 1
ATOM 1603 C CA . GLY A 1 210 ? 38.989 5.725 -7.961 1.00 27.55 210 GLY A CA 1
ATOM 1604 C C . GLY A 1 210 ? 38.562 4.368 -8.486 1.00 27.61 210 GLY A C 1
ATOM 1605 O O . GLY A 1 210 ? 38.403 3.424 -7.711 1.00 26.79 210 GLY A O 1
ATOM 1606 N N . GLY A 1 211 ? 38.376 4.258 -9.799 1.00 27.00 211 GLY A N 1
ATOM 1607 C CA . GLY A 1 211 ? 37.975 2.988 -10.376 1.00 25.71 211 GLY A CA 1
ATOM 1608 C C . GLY A 1 211 ? 39.174 2.082 -10.538 1.00 26.11 211 GLY A C 1
ATOM 1609 O O . GLY A 1 211 ? 40.299 2.556 -10.709 1.00 24.80 211 GLY A O 1
ATOM 1610 N N . ALA A 1 212 ? 38.952 0.778 -10.464 1.00 25.50 212 ALA A N 1
ATOM 1611 C CA . ALA A 1 212 ? 40.051 -0.164 -10.614 1.00 27.16 212 ALA A CA 1
ATOM 1612 C C . ALA A 1 212 ? 40.365 -0.336 -12.091 1.00 27.69 212 ALA A C 1
ATOM 1613 O O . ALA A 1 212 ? 39.464 -0.505 -12.908 1.00 31.37 212 ALA A O 1
ATOM 1615 N N . LEU A 1 213 ? 41.645 -0.289 -12.440 1.00 26.31 213 LEU A N 1
ATOM 1616 C CA . LEU A 1 213 ? 42.044 -0.435 -13.834 1.00 27.28 213 LEU A CA 1
ATOM 1617 C C . LEU A 1 213 ? 42.618 -1.810 -14.109 1.00 29.30 213 LEU A C 1
ATOM 1618 O O . LEU A 1 213 ? 43.572 -2.236 -13.455 1.00 29.70 213 LEU A O 1
ATOM 1623 N N . ILE A 1 214 ? 42.033 -2.496 -15.085 1.00 30.36 214 ILE A N 1
ATOM 1624 C CA . ILE A 1 214 ? 42.481 -3.828 -15.462 1.00 31.99 214 ILE A CA 1
ATOM 1625 C C . ILE A 1 214 ? 43.001 -3.781 -16.897 1.00 32.36 214 ILE A C 1
ATOM 1626 O O . ILE A 1 214 ? 42.329 -3.266 -17.795 1.00 32.19 214 ILE A O 1
ATOM 1631 N N . LEU A 1 215 ? 44.200 -4.304 -17.114 1.00 31.55 215 LEU A N 1
ATOM 1632 C CA . LEU A 1 215 ? 44.759 -4.333 -18.456 1.00 31.75 215 LEU A CA 1
ATOM 1633 C C . LEU A 1 215 ? 44.321 -5.667 -19.051 1.00 32.03 215 LEU A C 1
ATOM 1634 O O . LEU A 1 215 ? 44.895 -6.709 -18.740 1.00 30.60 215 LEU A O 1
ATOM 1639 N N . THR A 1 216 ? 43.284 -5.636 -19.884 1.00 34.22 216 THR A N 1
ATOM 1640 C CA . THR A 1 216 ? 42.776 -6.855 -20.505 1.00 37.20 216 THR A CA 1
ATOM 1641 C C . THR A 1 216 ? 43.407 -7.050 -21.876 1.00 39.51 216 THR A C 1
ATOM 1642 O O . THR A 1 216 ? 44.196 -6.220 -22.327 1.00 38.85 216 THR A O 1
ATOM 1646 N N . GLU A 1 217 ? 43.052 -8.149 -22.536 1.00 43.27 217 GLU A N 1
ATOM 1647 C CA . GLU A 1 217 ? 43.576 -8.452 -23.863 1.00 47.98 217 GLU A CA 1
ATOM 1648 C C . GLU A 1 217 ? 43.369 -7.281 -24.813 1.00 48.19 217 GLU A C 1
ATOM 1649 O O . GLU A 1 217 ? 44.244 -6.959 -25.613 1.00 48.17 217 GLU A O 1
ATOM 1655 N N . GLU A 1 218 ? 42.207 -6.644 -24.717 1.00 49.35 218 GLU A N 1
ATOM 1656 C CA . GLU A 1 218 ? 41.891 -5.509 -25.570 1.00 50.00 218 GLU A CA 1
ATOM 1657 C C . GLU A 1 218 ? 42.057 -4.159 -24.875 1.00 48.74 218 GLU A C 1
ATOM 1658 O O . GLU A 1 218 ? 41.195 -3.285 -24.981 1.00 48.27 218 GLU A O 1
ATOM 1664 N N . GLY A 1 219 ? 43.168 -3.993 -24.162 1.00 46.51 219 GLY A N 1
ATOM 1665 C CA . GLY A 1 219 ? 43.428 -2.733 -23.487 1.00 44.04 219 GLY A CA 1
ATOM 1666 C C . GLY A 1 219 ? 42.858 -2.588 -22.086 1.00 42.03 219 GLY A C 1
ATOM 1667 O O . GLY A 1 219 ? 42.270 -3.516 -21.529 1.00 40.45 219 GLY A O 1
ATOM 1668 N N . ILE A 1 220 ? 43.038 -1.400 -21.521 1.00 39.73 220 ILE A N 1
ATOM 1669 C CA . ILE A 1 220 ? 42.568 -1.090 -20.177 1.00 37.81 220 ILE A CA 1
ATOM 1670 C C . ILE A 1 220 ? 41.062 -0.978 -20.064 1.00 35.74 220 ILE A C 1
ATOM 1671 O O . ILE A 1 220 ? 40.402 -0.429 -20.937 1.00 35.89 220 ILE A O 1
ATOM 1676 N N . LYS A 1 221 ? 40.530 -1.501 -18.966 1.00 35.84 221 LYS A N 1
ATOM 1677 C CA . LYS A 1 221 ? 39.105 -1.431 -18.681 1.00 35.86 221 LYS A CA 1
ATOM 1678 C C . LYS A 1 221 ? 38.957 -0.895 -17.259 1.00 35.13 221 LYS A C 1
ATOM 1679 O O . LYS A 1 221 ? 39.574 -1.412 -16.328 1.00 35.31 221 LYS A O 1
ATOM 1685 N N . GLU A 1 222 ? 38.162 0.156 -17.102 1.00 32.99 222 GLU A N 1
ATOM 1686 C CA . GLU A 1 222 ? 37.942 0.760 -15.792 1.00 34.70 222 GLU A CA 1
ATOM 1687 C C . GLU A 1 222 ? 36.723 0.163 -15.095 1.00 35.25 222 GLU A C 1
ATOM 1688 O O . GLU A 1 222 ? 35.605 0.270 -15.595 1.00 35.77 222 GLU A O 1
ATOM 1694 N N . ILE A 1 223 ? 36.945 -0.459 -13.939 1.00 34.44 223 ILE A N 1
ATOM 1695 C CA . ILE A 1 223 ? 35.865 -1.071 -13.169 1.00 35.43 223 ILE A CA 1
ATOM 1696 C C . ILE A 1 223 ? 35.400 -0.101 -12.079 1.00 37.44 223 ILE A C 1
ATOM 1697 O O . ILE A 1 223 ? 36.217 0.491 -11.377 1.00 35.64 223 ILE A O 1
ATOM 1702 N N . LEU A 1 224 ? 34.087 0.060 -11.935 1.00 40.94 224 LEU A N 1
ATOM 1703 C CA . LEU A 1 224 ? 33.541 0.979 -10.938 1.00 44.88 224 LEU A CA 1
ATOM 1704 C C . LEU A 1 224 ? 32.778 0.305 -9.799 1.00 47.36 224 LEU A C 1
ATOM 1705 O O . LEU A 1 224 ? 32.219 0.978 -8.936 1.00 49.30 224 LEU A O 1
ATOM 1710 N N . SER A 1 225 ? 32.760 -1.023 -9.797 1.00 49.64 225 SER A N 1
ATOM 1711 C CA . SER A 1 225 ? 32.086 -1.781 -8.752 1.00 50.35 225 SER A CA 1
ATOM 1712 C C . SER A 1 225 ? 32.321 -3.266 -8.976 1.00 51.81 225 SER A C 1
ATOM 1713 O O . SER A 1 225 ? 32.629 -3.696 -10.088 1.00 51.99 225 SER A O 1
ATOM 1716 N N . GLY A 1 226 ? 32.182 -4.053 -7.917 1.00 53.00 226 GLY A N 1
ATOM 1717 C CA . GLY A 1 226 ? 32.392 -5.480 -8.050 1.00 53.19 226 GLY A CA 1
ATOM 1718 C C . GLY A 1 226 ? 33.448 -5.974 -7.088 1.00 53.46 226 GLY A C 1
ATOM 1719 O O . GLY A 1 226 ? 33.944 -5.214 -6.261 1.00 55.31 226 GLY A O 1
ATOM 1720 N N . GLU A 1 227 ? 33.792 -7.250 -7.196 1.00 53.83 227 GLU A N 1
ATOM 1721 C CA . GLU A 1 227 ? 34.790 -7.841 -6.321 1.00 53.36 227 GLU A CA 1
ATOM 1722 C C . GLU A 1 227 ? 35.812 -8.618 -7.128 1.00 51.04 227 GLU A C 1
ATOM 1723 O O . GLU A 1 227 ? 35.453 -9.392 -8.012 1.00 51.21 227 GLU A O 1
ATOM 1729 N N . PHE A 1 228 ? 37.088 -8.406 -6.818 1.00 49.06 228 PHE A N 1
ATOM 1730 C CA . PHE A 1 228 ? 38.177 -9.084 -7.511 1.00 47.04 228 PHE A CA 1
ATOM 1731 C C . PHE A 1 228 ? 38.769 -10.224 -6.701 1.00 47.70 228 PHE A C 1
ATOM 1732 O O . PHE A 1 228 ? 38.670 -10.257 -5.474 1.00 46.25 228 PHE A O 1
ATOM 1740 N N . SER A 1 229 ? 39.394 -11.153 -7.416 1.00 47.43 229 SER A N 1
ATOM 1741 C CA . SER A 1 229 ? 40.070 -12.299 -6.828 1.00 49.56 229 SER A CA 1
ATOM 1742 C C . SER A 1 229 ? 41.122 -12.742 -7.840 1.00 50.53 229 SER A C 1
ATOM 1743 O O . SER A 1 229 ? 40.973 -12.502 -9.042 1.00 49.35 229 SER A O 1
ATOM 1746 N N .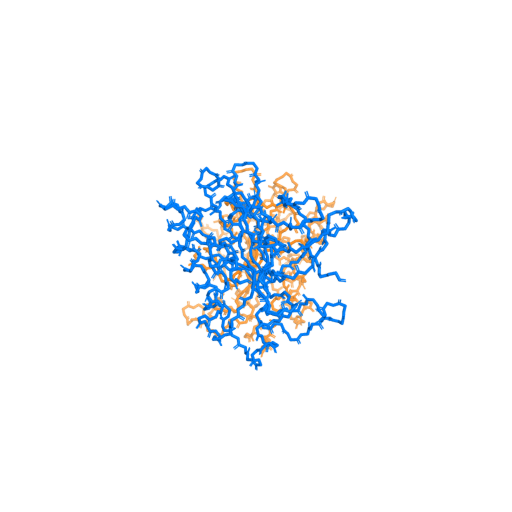 LEU A 1 230 ? 42.190 -13.368 -7.358 1.00 52.81 230 LEU A N 1
ATOM 1747 C CA . LEU A 1 230 ? 43.264 -13.825 -8.238 1.00 55.46 230 LEU A CA 1
ATOM 1748 C C . LEU A 1 230 ? 42.775 -14.846 -9.259 1.00 57.46 230 LEU A C 1
ATOM 1749 O O . LEU A 1 230 ? 41.785 -15.548 -9.025 1.00 57.16 230 LEU A O 1
ATOM 1754 N N . ARG A 1 231 ? 43.454 -14.908 -10.404 1.00 59.73 231 ARG A N 1
ATOM 1755 C CA . ARG A 1 231 ? 43.086 -15.886 -11.423 1.00 62.71 231 ARG A CA 1
ATOM 1756 C C . ARG A 1 231 ? 43.840 -17.185 -11.124 1.00 63.00 231 ARG A C 1
ATOM 1757 O O . ARG A 1 231 ? 43.159 -18.220 -11.003 1.00 63.80 231 ARG A O 1
ATOM 1773 N N . PHE B 1 2 ? 9.403 -8.438 24.574 1.00 56.29 2 PHE B N 1
ATOM 1774 C CA . PHE B 1 2 ? 10.717 -7.816 24.424 1.00 52.58 2 PHE B CA 1
ATOM 1775 C C . PHE B 1 2 ? 11.718 -8.697 23.691 1.00 52.66 2 PHE B C 1
ATOM 1776 O O . PHE B 1 2 ? 12.010 -9.813 24.114 1.00 53.22 2 PHE B O 1
ATOM 1784 N N . LYS B 1 3 ? 12.251 -8.187 22.590 1.00 52.83 3 LYS B N 1
ATOM 1785 C CA . LYS B 1 3 ? 13.232 -8.934 21.821 1.00 54.47 3 LYS B CA 1
ATOM 1786 C C . LYS B 1 3 ? 14.463 -8.093 21.529 1.00 53.55 3 LYS B C 1
ATOM 1787 O O . LYS B 1 3 ? 15.590 -8.553 21.705 1.00 55.52 3 LYS B O 1
ATOM 1793 N N . ASN B 1 4 ? 14.245 -6.855 21.101 1.00 51.10 4 ASN B N 1
ATOM 1794 C CA . ASN B 1 4 ? 15.345 -5.964 20.771 1.00 49.90 4 ASN B CA 1
ATOM 1795 C C . ASN B 1 4 ? 15.913 -5.287 22.016 1.00 48.27 4 ASN B C 1
ATOM 1796 O O . ASN B 1 4 ? 15.171 -4.749 22.842 1.00 49.31 4 ASN B O 1
ATOM 1801 N N . LEU B 1 5 ? 17.233 -5.330 22.154 1.00 43.82 5 LEU B N 1
ATOM 1802 C CA . LEU B 1 5 ? 17.898 -4.705 23.289 1.00 40.81 5 LEU B CA 1
ATOM 1803 C C . LEU B 1 5 ? 18.934 -3.690 22.826 1.00 38.33 5 LEU B C 1
ATOM 1804 O O . LEU B 1 5 ? 19.700 -3.946 21.896 1.00 37.37 5 LEU B O 1
ATOM 1809 N N . ILE B 1 6 ? 18.929 -2.529 23.471 1.00 35.99 6 ILE B N 1
ATOM 1810 C CA . ILE B 1 6 ? 19.885 -1.469 23.193 1.00 34.71 6 ILE B CA 1
ATOM 1811 C C . ILE B 1 6 ? 20.525 -1.267 24.553 1.00 34.89 6 ILE B C 1
ATOM 1812 O O . ILE B 1 6 ? 19.907 -0.691 25.449 1.00 33.85 6 ILE B O 1
ATOM 1817 N N . TRP B 1 7 ? 21.752 -1.746 24.715 1.00 33.84 7 TRP B N 1
ATOM 1818 C CA . TRP B 1 7 ? 22.427 -1.646 26.001 1.00 31.30 7 TRP B CA 1
ATOM 1819 C C . TRP B 1 7 ? 23.598 -0.675 25.958 1.00 31.19 7 TRP B C 1
ATOM 1820 O O . TRP B 1 7 ? 24.618 -0.954 25.329 1.00 30.12 7 TRP B O 1
ATOM 1831 N N . LEU B 1 8 ? 23.435 0.465 26.627 1.00 29.96 8 LEU B N 1
ATOM 1832 C CA . LEU B 1 8 ? 24.473 1.491 26.702 1.00 31.55 8 LEU B CA 1
ATOM 1833 C C . LEU B 1 8 ? 25.290 1.316 27.981 1.00 31.40 8 LEU B C 1
ATOM 1834 O O . LEU B 1 8 ? 24.783 0.842 29.001 1.00 30.14 8 LEU B O 1
ATOM 1839 N N . LYS B 1 9 ? 26.553 1.717 27.930 1.00 31.67 9 LYS B N 1
ATOM 1840 C CA . LYS B 1 9 ? 27.418 1.631 29.094 1.00 33.82 9 LYS B CA 1
ATOM 1841 C C . LYS B 1 9 ? 27.051 2.754 30.064 1.00 35.45 9 LYS B C 1
ATOM 1842 O O . LYS B 1 9 ? 27.088 2.573 31.275 1.00 35.60 9 LYS B O 1
ATOM 1848 N N . GLU B 1 10 ? 26.686 3.912 29.526 1.00 34.98 10 GLU B N 1
ATOM 1849 C CA . GLU B 1 10 ? 26.331 5.046 30.366 1.00 39.44 10 GLU B CA 1
ATOM 1850 C C . GLU B 1 10 ? 25.467 6.053 29.614 1.00 38.87 10 GLU B C 1
ATOM 1851 O O . GLU B 1 10 ? 25.669 6.291 28.424 1.00 39.81 10 GLU B O 1
ATOM 1857 N N . VAL B 1 11 ? 24.494 6.630 30.315 1.00 38.45 11 VAL B N 1
ATOM 1858 C CA . VAL B 1 11 ? 23.589 7.627 29.736 1.00 38.21 11 VAL B CA 1
ATOM 1859 C C . VAL B 1 11 ? 23.154 8.585 30.840 1.00 38.52 11 VAL B C 1
ATOM 1860 O O . VAL B 1 11 ? 23.336 8.290 32.020 1.00 38.96 11 VAL B O 1
ATOM 1864 N N . ASP B 1 12 ? 22.586 9.727 30.463 1.00 38.99 12 ASP B N 1
ATOM 1865 C CA . ASP B 1 12 ? 22.096 10.675 31.462 1.00 40.90 12 ASP B CA 1
ATOM 1866 C C . ASP B 1 12 ? 20.996 9.973 32.262 1.00 40.43 12 ASP B C 1
ATOM 1867 O O . ASP B 1 12 ? 21.020 9.953 33.489 1.00 40.86 12 ASP B O 1
ATOM 1872 N N . SER B 1 13 ? 20.038 9.387 31.555 1.00 38.27 13 SER B N 1
ATOM 1873 C CA . SER B 1 13 ? 18.954 8.640 32.187 1.00 37.77 13 SER B CA 1
ATOM 1874 C C . SER B 1 13 ? 18.320 7.843 31.063 1.00 35.76 13 SER B C 1
ATOM 1875 O O . SER B 1 13 ? 18.203 8.336 29.947 1.00 37.01 13 SER B O 1
ATOM 1878 N N . THR B 1 14 ? 17.926 6.608 31.336 1.00 34.20 14 THR B N 1
ATOM 1879 C CA . THR B 1 14 ? 17.318 5.808 30.285 1.00 33.86 14 THR B CA 1
ATOM 1880 C C . THR B 1 14 ? 16.010 6.453 29.836 1.00 34.05 14 THR B C 1
ATOM 1881 O O . THR B 1 14 ? 15.611 6.326 28.677 1.00 30.94 14 THR B O 1
ATOM 1885 N N . GLN B 1 15 ? 15.356 7.166 30.750 1.00 34.22 15 GLN B N 1
ATOM 1886 C CA . GLN B 1 15 ? 14.101 7.837 30.423 1.00 35.83 15 GLN B CA 1
ATOM 1887 C C . GLN B 1 15 ? 14.337 8.885 29.338 1.00 37.26 15 GLN B C 1
ATOM 1888 O O . GLN B 1 15 ? 13.628 8.925 28.332 1.00 36.45 15 GLN B O 1
ATOM 1894 N N . GLU B 1 16 ? 15.344 9.729 29.543 1.00 39.59 16 GLU B N 1
ATOM 1895 C CA . GLU B 1 16 ? 15.647 10.784 28.585 1.00 43.19 16 GLU B CA 1
ATOM 1896 C C . GLU B 1 16 ? 16.064 10.222 27.230 1.00 43.18 16 GLU B C 1
ATOM 1897 O O . GLU B 1 16 ? 15.668 10.745 26.187 1.00 42.97 16 GLU B O 1
ATOM 1903 N N . ARG B 1 17 ? 16.857 9.154 27.242 1.00 42.92 17 ARG B N 1
ATOM 1904 C CA . ARG B 1 17 ? 17.305 8.537 25.997 1.00 43.42 17 ARG B CA 1
ATOM 1905 C C . ARG B 1 17 ? 16.123 8.129 25.126 1.00 43.25 17 ARG B C 1
ATOM 1906 O O . ARG B 1 17 ? 16.160 8.274 23.903 1.00 41.45 17 ARG B O 1
ATOM 1914 N N . LEU B 1 18 ? 15.071 7.620 25.757 1.00 42.40 18 LEU B N 1
ATOM 1915 C CA . LEU B 1 18 ? 13.888 7.191 25.024 1.00 42.43 18 LEU B CA 1
ATOM 1916 C C . LEU B 1 18 ? 13.013 8.381 24.614 1.00 44.27 18 LEU B C 1
ATOM 1917 O O . LEU B 1 18 ? 12.117 8.246 23.778 1.00 41.59 18 LEU B O 1
ATOM 1922 N N . LYS B 1 19 ? 13.273 9.549 25.197 1.00 46.59 19 LYS B N 1
ATOM 1923 C CA . LYS B 1 19 ? 12.507 10.732 24.823 1.00 49.97 19 LYS B CA 1
ATOM 1924 C C . LYS B 1 19 ? 13.091 11.271 23.517 1.00 51.48 19 LYS B C 1
ATOM 1925 O O . LYS B 1 19 ? 12.364 11.739 22.641 1.00 52.32 19 LYS B O 1
ATOM 1931 N N . GLU B 1 20 ? 14.412 11.175 23.384 1.00 51.69 20 GLU B N 1
ATOM 1932 C CA . GLU B 1 20 ? 15.112 11.664 22.195 1.00 52.29 20 GLU B CA 1
ATOM 1933 C C . GLU B 1 20 ? 15.223 10.663 21.052 1.00 51.19 20 GLU B C 1
ATOM 1934 O O . GLU B 1 20 ? 14.886 10.983 19.915 1.00 51.08 20 GLU B O 1
ATOM 1940 N N . TRP B 1 21 ? 15.708 9.460 21.348 1.00 49.52 21 TRP B N 1
ATOM 1941 C CA . TRP B 1 21 ? 15.868 8.437 20.323 1.00 49.91 21 TRP B CA 1
ATOM 1942 C C . TRP B 1 21 ? 14.611 7.613 20.140 1.00 50.73 21 TRP B C 1
ATOM 1943 O O . TRP B 1 21 ? 14.167 6.933 21.066 1.00 51.86 21 TRP B O 1
ATOM 1954 N N . ASN B 1 22 ? 14.045 7.660 18.941 1.00 50.19 22 ASN B N 1
ATOM 1955 C CA . ASN B 1 22 ? 12.844 6.894 18.668 1.00 51.20 22 ASN B CA 1
ATOM 1956 C C . ASN B 1 22 ? 13.148 5.406 18.730 1.00 51.68 22 ASN B C 1
ATOM 1957 O O . ASN B 1 22 ? 14.140 4.927 18.170 1.00 50.59 22 ASN B O 1
ATOM 1962 N N . VAL B 1 23 ? 12.283 4.683 19.427 1.00 50.55 23 VAL B N 1
ATOM 1963 C CA . VAL B 1 23 ? 12.432 3.252 19.594 1.00 49.89 23 VAL B CA 1
ATOM 1964 C C . VAL B 1 23 ? 11.085 2.590 19.339 1.00 49.74 23 VAL B C 1
ATOM 1965 O O . VAL B 1 23 ? 10.042 3.208 19.532 1.00 48.20 23 VAL B O 1
ATOM 1969 N N . SER B 1 24 ? 11.107 1.338 18.896 1.00 49.78 24 SER B N 1
ATOM 1970 C CA . SER B 1 24 ? 9.862 0.626 18.639 1.00 51.65 24 SER B CA 1
ATOM 1971 C C . SER B 1 24 ? 9.470 -0.159 19.882 1.00 50.76 24 SER B C 1
ATOM 1972 O O . SER B 1 24 ? 10.302 -0.404 20.755 1.00 50.71 24 SER B O 1
ATOM 1975 N N . TYR B 1 25 ? 8.199 -0.539 19.970 1.00 49.31 25 TYR B N 1
ATOM 1976 C CA . TYR B 1 25 ? 7.731 -1.308 21.113 1.00 46.87 25 TYR B CA 1
ATOM 1977 C C . TYR B 1 25 ? 8.503 -2.616 21.143 1.00 45.41 25 TYR B C 1
ATOM 1978 O O . TYR B 1 25 ? 8.986 -3.084 20.111 1.00 45.15 25 TYR B O 1
ATOM 1987 N N . GLY B 1 26 ? 8.630 -3.202 22.327 1.00 43.40 26 GLY B N 1
ATOM 1988 C CA . GLY B 1 26 ? 9.348 -4.457 22.436 1.00 41.70 26 GLY B CA 1
ATOM 1989 C C . GLY B 1 26 ? 10.843 -4.265 22.580 1.00 39.94 26 GLY B C 1
ATOM 1990 O O . GLY B 1 26 ? 11.585 -5.230 22.754 1.00 41.47 26 GLY B O 1
ATOM 1991 N N . THR B 1 27 ? 11.286 -3.016 22.506 1.00 39.19 27 THR B N 1
ATOM 1992 C CA . THR B 1 27 ? 12.698 -2.695 22.635 1.00 37.32 27 THR B CA 1
ATOM 1993 C C . THR B 1 27 ? 12.998 -2.081 24.005 1.00 35.66 27 THR B C 1
ATOM 1994 O O . THR B 1 27 ? 12.351 -1.124 24.424 1.00 33.46 27 THR B O 1
ATOM 1998 N N . ALA B 1 28 ? 13.980 -2.639 24.702 1.00 33.76 28 ALA B N 1
ATOM 1999 C CA . ALA B 1 28 ? 14.364 -2.114 26.006 1.00 33.39 28 ALA B CA 1
ATOM 2000 C C . ALA B 1 28 ? 15.672 -1.362 25.851 1.00 33.98 28 ALA B C 1
ATOM 2001 O O . ALA B 1 28 ? 16.604 -1.856 25.209 1.00 34.75 28 ALA B O 1
ATOM 2003 N N . LEU B 1 29 ? 15.735 -0.159 26.413 1.00 31.57 29 LEU B N 1
ATOM 2004 C CA . LEU B 1 29 ? 16.956 0.630 26.349 1.00 31.33 29 LEU B CA 1
ATOM 2005 C C . LEU B 1 29 ? 17.566 0.516 27.734 1.00 31.50 29 LEU B C 1
ATOM 2006 O O . LEU B 1 29 ? 17.029 1.037 28.716 1.00 30.23 29 LEU B O 1
ATOM 2011 N N . VAL B 1 30 ? 18.690 -0.185 27.789 1.00 31.45 30 VAL B N 1
ATOM 2012 C CA . VAL B 1 30 ? 19.390 -0.457 29.031 1.00 31.62 30 VAL B CA 1
ATOM 2013 C C . VAL B 1 30 ? 20.653 0.375 29.167 1.00 32.26 30 VAL B C 1
ATOM 2014 O O . VAL B 1 30 ? 21.252 0.787 28.171 1.00 30.68 30 VAL B O 1
ATOM 2018 N N . ALA B 1 31 ? 21.039 0.629 30.413 1.00 32.05 31 ALA B N 1
ATOM 2019 C CA . ALA B 1 31 ? 22.255 1.361 30.720 1.00 31.88 31 ALA B CA 1
ATOM 2020 C C . ALA B 1 31 ? 22.872 0.800 31.996 1.00 33.82 31 ALA B C 1
ATOM 2021 O O . ALA B 1 31 ? 22.186 0.427 32.933 1.00 33.49 31 ALA B O 1
ATOM 2023 N N . ASP B 1 32 ? 24.215 0.685 31.987 1.00 33.57 32 ASP B N 1
ATOM 2024 C CA . ASP B 1 32 ? 24.884 0.165 33.169 1.00 34.84 32 ASP B CA 1
ATOM 2025 C C . ASP B 1 32 ? 24.879 1.198 34.288 1.00 36.25 32 ASP B C 1
ATOM 2026 O O . ASP B 1 32 ? 24.987 0.896 35.474 1.00 34.33 32 ASP B O 1
ATOM 2031 N N . ARG B 1 33 ? 24.805 2.472 33.869 1.00 36.56 33 ARG B N 1
ATOM 2032 C CA . ARG B 1 33 ? 24.781 3.570 34.822 1.00 39.35 33 ARG B CA 1
ATOM 2033 C C . ARG B 1 33 ? 24.141 4.819 34.205 1.00 39.24 33 ARG B C 1
ATOM 2034 O O . ARG B 1 33 ? 24.147 5.009 32.997 1.00 37.86 33 ARG B O 1
ATOM 2042 N N . GLN B 1 34 ? 23.569 5.663 35.055 1.00 39.40 34 GLN B N 1
ATOM 2043 C CA . GLN B 1 34 ? 22.939 6.899 34.596 1.00 40.89 34 GLN B CA 1
ATOM 2044 C C . GLN B 1 34 ? 23.652 8.069 35.274 1.00 42.71 34 GLN B C 1
ATOM 2045 O O . GLN B 1 34 ? 23.962 7.998 36.463 1.00 44.30 34 GLN B O 1
ATOM 2051 N N . THR B 1 35 ? 23.913 9.138 34.530 1.00 46.14 35 THR B N 1
ATOM 2052 C CA . THR B 1 35 ? 24.609 10.287 35.100 1.00 50.29 35 THR B CA 1
ATOM 2053 C C . THR B 1 35 ? 23.727 11.199 35.945 1.00 52.32 35 THR B C 1
ATOM 2054 O O . THR B 1 35 ? 24.226 11.922 36.813 1.00 52.89 35 THR B O 1
ATOM 2058 N N . LYS B 1 36 ? 22.421 11.165 35.698 1.00 53.72 36 LYS B N 1
ATOM 2059 C CA . LYS B 1 36 ? 21.481 11.983 36.461 1.00 56.22 36 LYS B CA 1
ATOM 2060 C C . LYS B 1 36 ? 20.038 11.635 36.099 1.00 56.40 36 LYS B C 1
ATOM 2061 O O . LYS B 1 36 ? 19.483 12.161 35.134 1.00 56.44 36 LYS B O 1
ATOM 2067 N N . GLN B 1 48 ? 28.258 3.421 42.092 1.00 62.42 48 GLN B N 1
ATOM 2068 C CA . GLN B 1 48 ? 28.311 3.875 40.705 1.00 61.82 48 GLN B CA 1
ATOM 2069 C C . GLN B 1 48 ? 27.955 2.735 39.750 1.00 60.02 48 GLN B C 1
ATOM 2070 O O . GLN B 1 48 ? 27.008 2.840 38.973 1.00 60.29 48 GLN B O 1
ATOM 2076 N N . GLU B 1 49 ? 28.719 1.649 39.821 1.00 57.25 49 GLU B N 1
ATOM 2077 C CA . GLU B 1 49 ? 28.505 0.485 38.966 1.00 54.90 49 GLU B CA 1
ATOM 2078 C C . GLU B 1 49 ? 27.821 -0.648 39.734 1.00 52.33 49 GLU B C 1
ATOM 2079 O O . GLU B 1 49 ? 27.935 -0.733 40.957 1.00 51.53 49 GLU B O 1
ATOM 2085 N N . GLY B 1 50 ? 27.116 -1.516 39.011 1.00 48.68 50 GLY B N 1
ATOM 2086 C CA . GLY B 1 50 ? 26.430 -2.631 39.644 1.00 43.93 50 GLY B CA 1
ATOM 2087 C C . GLY B 1 50 ? 24.917 -2.584 39.505 1.00 41.46 50 GLY B C 1
ATOM 2088 O O . GLY B 1 50 ? 24.232 -3.606 39.643 1.00 41.47 50 GLY B O 1
ATOM 2089 N N . GLY B 1 51 ? 24.390 -1.397 39.233 1.00 36.94 51 GLY B N 1
ATOM 2090 C CA . GLY B 1 51 ? 22.958 -1.250 39.081 1.00 34.36 51 GLY B CA 1
ATOM 2091 C C . GLY B 1 51 ? 22.490 -1.645 37.695 1.00 33.00 51 GLY B C 1
ATOM 2092 O O . GLY B 1 51 ? 23.291 -1.787 36.776 1.00 33.12 51 GLY B O 1
ATOM 2093 N N . LEU B 1 52 ? 21.185 -1.835 37.554 1.00 31.62 52 LEU B N 1
ATOM 2094 C CA . LEU B 1 52 ? 20.580 -2.195 36.282 1.00 31.59 52 LEU B CA 1
ATOM 2095 C C . LEU B 1 52 ? 19.448 -1.212 36.028 1.00 31.53 52 LEU B C 1
ATOM 2096 O O . LEU B 1 52 ? 18.490 -1.142 36.796 1.00 31.80 52 LEU B O 1
ATOM 2101 N N . TYR B 1 53 ? 19.567 -0.453 34.947 1.00 30.95 53 TYR B N 1
ATOM 2102 C CA . TYR B 1 53 ? 18.563 0.535 34.597 1.00 31.61 53 TYR B CA 1
ATOM 2103 C C . TYR B 1 53 ? 18.106 0.329 33.164 1.00 31.44 53 TYR B C 1
ATOM 2104 O O . TYR B 1 53 ? 18.914 0.063 32.274 1.00 29.80 53 TYR B O 1
ATOM 2113 N N . PHE B 1 54 ? 16.804 0.441 32.945 1.00 31.10 54 PHE B N 1
ATOM 2114 C CA . PHE B 1 54 ? 16.268 0.293 31.609 1.00 30.42 54 PHE B CA 1
ATOM 2115 C C . PHE B 1 54 ? 14.918 0.973 31.488 1.00 30.59 54 PHE B C 1
ATOM 2116 O O . PHE B 1 54 ? 14.202 1.159 32.475 1.00 29.82 54 PHE B O 1
ATOM 2124 N N . SER B 1 55 ? 14.593 1.367 30.267 1.00 29.22 55 SER B N 1
ATOM 2125 C CA . SER B 1 55 ? 13.326 2.007 29.975 1.00 29.45 55 SER B CA 1
ATOM 2126 C C . SER B 1 55 ? 12.772 1.347 28.717 1.00 31.76 55 SER B C 1
ATOM 2127 O O . SER B 1 55 ? 13.515 0.713 27.951 1.00 31.42 55 SER B O 1
ATOM 2130 N N . PHE B 1 56 ? 11.465 1.472 28.524 1.00 30.50 56 PHE B N 1
ATOM 2131 C CA . PHE B 1 56 ? 10.807 0.923 27.349 1.00 33.96 56 PHE B CA 1
ATOM 2132 C C . PHE B 1 56 ? 9.501 1.675 27.151 1.00 35.40 56 PHE B C 1
ATOM 2133 O O . PHE B 1 56 ? 9.002 2.323 28.077 1.00 34.54 56 PHE B O 1
ATOM 2141 N N . LEU B 1 57 ? 8.969 1.613 25.937 1.00 34.89 57 LEU B N 1
ATOM 2142 C CA . LEU B 1 57 ? 7.736 2.313 25.623 1.00 36.56 57 LEU B CA 1
ATOM 2143 C C . LEU B 1 57 ? 6.538 1.385 25.652 1.00 36.89 57 LEU B C 1
ATOM 2144 O O . LEU B 1 57 ? 6.646 0.201 25.334 1.00 37.61 57 LEU B O 1
ATOM 2149 N N . LEU B 1 58 ? 5.404 1.936 26.060 1.00 38.20 58 LEU B N 1
ATOM 2150 C CA . LEU B 1 58 ? 4.148 1.202 26.121 1.00 40.83 58 LEU B CA 1
ATOM 2151 C C . LEU B 1 58 ? 3.136 2.068 25.387 1.00 42.00 58 LEU B C 1
ATOM 2152 O O . LEU B 1 58 ? 3.340 3.274 25.249 1.00 42.37 58 LEU B O 1
ATOM 2157 N N . ASN B 1 59 ? 2.054 1.469 24.902 1.00 45.20 59 ASN B N 1
ATOM 2158 C CA . ASN B 1 59 ? 1.046 2.256 24.190 1.00 48.38 59 ASN B CA 1
ATOM 2159 C C . ASN B 1 59 ? 0.216 3.039 25.197 1.00 48.05 59 ASN B C 1
ATOM 2160 O O . ASN B 1 59 ? -0.522 2.461 25.982 1.00 48.70 59 ASN B O 1
ATOM 2165 N N . PRO B 1 60 ? 0.324 4.373 25.182 1.00 50.01 60 PRO B N 1
ATOM 2166 C CA . PRO B 1 60 ? -0.437 5.197 26.119 1.00 51.09 60 PRO B CA 1
ATOM 2167 C C . PRO B 1 60 ? -1.946 4.947 26.156 1.00 53.89 60 PRO B C 1
ATOM 2168 O O . PRO B 1 60 ? -2.613 5.328 27.121 1.00 54.28 60 PRO B O 1
ATOM 2172 N N . LYS B 1 61 ? -2.478 4.293 25.125 1.00 55.63 61 LYS B N 1
ATOM 2173 C CA . LYS B 1 61 ? -3.913 4.013 25.061 1.00 56.85 61 LYS B CA 1
ATOM 2174 C C . LYS B 1 61 ? -4.375 2.777 25.834 1.00 57.22 61 LYS B C 1
ATOM 2175 O O . LYS B 1 61 ? -5.515 2.726 26.290 1.00 58.77 61 LYS B O 1
ATOM 2181 N N . GLU B 1 62 ? -3.507 1.782 25.983 1.00 57.04 62 GLU B N 1
ATOM 2182 C CA . GLU B 1 62 ? -3.893 0.566 26.692 1.00 57.58 62 GLU B CA 1
ATOM 2183 C C . GLU B 1 62 ? -3.548 0.551 28.180 1.00 56.17 62 GLU B C 1
ATOM 2184 O O . GLU B 1 62 ? -3.857 -0.407 28.882 1.00 57.13 62 GLU B O 1
ATOM 2190 N N . PHE B 1 63 ? -2.915 1.614 28.660 1.00 54.92 63 PHE B N 1
ATOM 2191 C CA . PHE B 1 63 ? -2.539 1.712 30.069 1.00 52.83 63 PHE B CA 1
ATOM 2192 C C . PHE B 1 63 ? -2.742 3.150 30.523 1.00 52.68 63 PHE B C 1
ATOM 2193 O O . PHE B 1 63 ? -1.778 3.879 30.769 1.00 52.30 63 PHE B O 1
ATOM 2201 N N . GLU B 1 64 ? -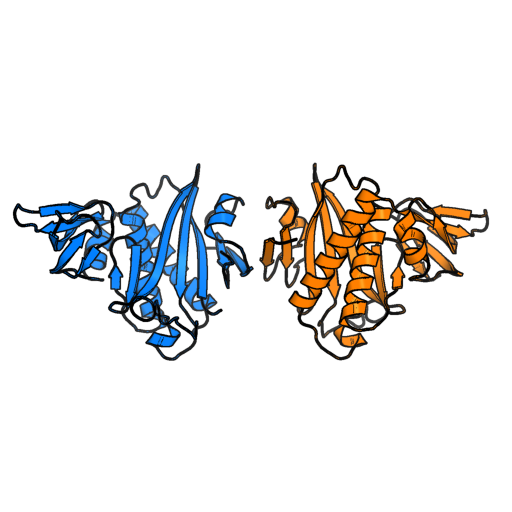4.003 3.554 30.637 1.00 52.50 64 GLU B N 1
ATOM 2202 C CA . GLU B 1 64 ? -4.328 4.914 31.036 1.00 52.31 64 GLU B CA 1
ATOM 2203 C C . GLU B 1 64 ? -4.397 5.139 32.541 1.00 50.45 64 GLU B C 1
ATOM 2204 O O . GLU B 1 64 ? -4.486 6.279 32.995 1.00 51.64 64 GLU B O 1
ATOM 2210 N N . ASN B 1 65 ? -4.359 4.062 33.316 1.00 47.70 65 ASN B N 1
ATOM 2211 C CA . ASN B 1 65 ? -4.376 4.189 34.769 1.00 45.92 65 ASN B CA 1
ATOM 2212 C C . ASN B 1 65 ? -2.926 4.051 35.232 1.00 44.21 65 ASN B C 1
ATOM 2213 O O . ASN B 1 65 ? -2.420 2.938 35.381 1.00 43.04 65 ASN B O 1
ATOM 2218 N N . LEU B 1 66 ? -2.261 5.183 35.449 1.00 43.80 66 LEU B N 1
ATOM 2219 C CA . LEU B 1 66 ? -0.840 5.163 35.840 1.00 41.84 66 LEU B CA 1
ATOM 2220 C C . LEU B 1 66 ? -0.616 4.962 37.352 1.00 40.86 66 LEU B C 1
ATOM 2221 O O . LEU B 1 66 ? 0.416 5.304 37.914 1.00 39.25 66 LEU B O 1
ATOM 2226 N N . LEU B 1 67 ? -1.661 4.436 38.019 1.00 39.94 67 LEU B N 1
ATOM 2227 C CA . LEU B 1 67 ? -1.531 4.066 39.422 1.00 36.96 67 LEU B CA 1
ATOM 2228 C C . LEU B 1 67 ? -1.477 2.546 39.507 1.00 36.55 67 LEU B C 1
ATOM 2229 O O . LEU B 1 67 ? -0.709 1.954 40.255 1.00 35.04 67 LEU B O 1
ATOM 2234 N N . GLN B 1 68 ? -2.348 1.917 38.690 1.00 35.89 68 GLN B N 1
ATOM 2235 C CA . GLN B 1 68 ? -2.352 0.462 38.631 1.00 35.81 68 GLN B CA 1
ATOM 2236 C C . GLN B 1 68 ? -1.135 -0.063 37.873 1.00 31.94 68 GLN B C 1
ATOM 2237 O O . GLN B 1 68 ? -0.556 -1.083 38.225 1.00 32.93 68 GLN B O 1
ATOM 2243 N N . LEU B 1 69 ? -0.739 0.650 36.823 1.00 30.07 69 LEU B N 1
ATOM 2244 C CA . LEU B 1 69 ? 0.402 0.244 36.009 1.00 31.51 69 LEU B CA 1
ATOM 2245 C C . LEU B 1 69 ? 1.678 0.054 36.836 1.00 31.00 69 LEU B C 1
ATOM 2246 O O . LEU B 1 69 ? 2.261 -1.028 36.836 1.00 29.98 69 LEU B O 1
ATOM 2251 N N . PRO B 1 70 ? 2.117 1.095 37.568 1.00 30.16 70 PRO B N 1
ATOM 2252 C CA . PRO B 1 70 ? 3.337 0.948 38.370 1.00 29.35 70 PRO B CA 1
ATOM 2253 C C . PRO B 1 70 ? 3.260 -0.205 39.363 1.00 28.04 70 PRO B C 1
ATOM 2254 O O . PRO B 1 70 ? 4.266 -0.857 39.632 1.00 27.67 70 PRO B O 1
ATOM 2258 N N . LEU B 1 71 ? 2.074 -0.448 39.918 1.00 27.20 71 LEU B N 1
ATOM 2259 C CA . LEU B 1 71 ? 1.895 -1.540 40.873 1.00 28.00 71 LEU B CA 1
ATOM 2260 C C . LEU B 1 71 ? 2.006 -2.900 40.173 1.00 28.34 71 LEU B C 1
ATOM 2261 O O . LEU B 1 71 ? 2.471 -3.868 40.761 1.00 29.02 71 LEU B O 1
ATOM 2266 N N . VAL B 1 72 ? 1.573 -2.980 38.921 1.00 25.53 72 VAL B N 1
ATOM 2267 C CA . VAL B 1 72 ? 1.689 -4.234 38.184 1.00 26.89 72 VAL B CA 1
ATOM 2268 C C . VAL B 1 72 ? 3.156 -4.430 37.795 1.00 26.87 72 VAL B C 1
ATOM 2269 O O . VAL B 1 72 ? 3.676 -5.542 37.829 1.00 28.65 72 VAL B O 1
ATOM 2273 N N . LEU B 1 73 ? 3.823 -3.339 37.434 1.00 27.21 73 LEU B N 1
ATOM 2274 C CA . LEU B 1 73 ? 5.231 -3.407 37.066 1.00 26.56 73 LEU B CA 1
ATOM 2275 C C . LEU B 1 73 ? 6.063 -3.767 38.306 1.00 27.55 73 LEU B C 1
ATOM 2276 O O . LEU B 1 73 ? 6.971 -4.588 38.226 1.00 28.15 73 LEU B O 1
ATOM 2281 N N . GLY B 1 74 ? 5.743 -3.153 39.447 1.00 28.16 74 GLY B N 1
ATOM 2282 C CA . GLY B 1 74 ? 6.474 -3.433 40.677 1.00 28.19 74 GLY B CA 1
ATOM 2283 C C . GLY B 1 74 ? 6.311 -4.888 41.073 1.00 29.84 74 GLY B C 1
ATOM 2284 O O . GLY B 1 74 ? 7.261 -5.556 41.502 1.00 26.49 74 GLY B O 1
ATOM 2285 N N . LEU B 1 75 ? 5.085 -5.384 40.937 1.00 28.35 75 LEU B N 1
ATOM 2286 C CA . LEU B 1 75 ? 4.802 -6.777 41.246 1.00 28.63 75 LEU B CA 1
ATOM 2287 C C . LEU B 1 75 ? 5.644 -7.639 40.296 1.00 26.57 75 LEU B C 1
ATOM 2288 O O . LEU B 1 75 ? 6.287 -8.6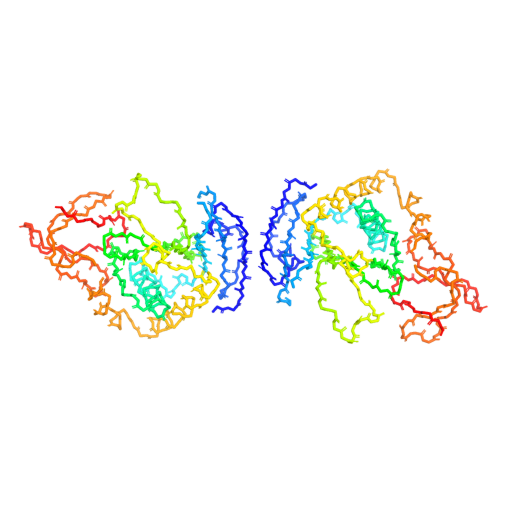01 40.715 1.00 27.41 75 LEU B O 1
ATOM 2293 N N . SER B 1 76 ? 5.651 -7.278 39.016 1.00 26.86 76 SER B N 1
ATOM 2294 C CA . SER B 1 76 ? 6.417 -8.033 38.026 1.00 27.36 76 SER B CA 1
ATOM 2295 C C . SER B 1 76 ? 7.886 -8.122 38.442 1.00 29.25 76 SER B C 1
ATOM 2296 O O . SER B 1 76 ? 8.478 -9.205 38.429 1.00 29.75 76 SER B O 1
ATOM 2299 N N . VAL B 1 77 ? 8.472 -6.982 38.805 1.00 27.61 77 VAL B N 1
ATOM 2300 C CA . VAL B 1 77 ? 9.865 -6.950 39.242 1.00 27.17 77 VAL B CA 1
ATOM 2301 C C . VAL B 1 77 ? 10.004 -7.819 40.488 1.00 28.03 77 VAL B C 1
ATOM 2302 O O . VAL B 1 77 ? 10.941 -8.608 40.606 1.00 27.90 77 VAL B O 1
ATOM 2306 N N . SER B 1 78 ? 9.056 -7.683 41.410 1.00 28.91 78 SER B N 1
ATOM 2307 C CA . SER B 1 78 ? 9.079 -8.464 42.646 1.00 30.57 78 SER B CA 1
ATOM 2308 C C . SER B 1 78 ? 9.091 -9.975 42.388 1.00 30.65 78 SER B C 1
ATOM 2309 O O . SER B 1 78 ? 9.830 -10.725 43.033 1.00 27.58 78 SER B O 1
ATOM 2312 N N . GLU B 1 79 ? 8.275 -10.416 41.435 1.00 30.69 79 GLU B N 1
ATOM 2313 C CA . GLU B 1 79 ? 8.185 -11.835 41.103 1.00 31.02 79 GLU B CA 1
ATOM 2314 C C . GLU B 1 79 ? 9.473 -12.345 40.473 1.00 32.06 79 GLU B C 1
ATOM 2315 O O . GLU B 1 79 ? 9.966 -13.405 40.842 1.00 33.14 79 GLU B O 1
ATOM 2321 N N . ALA B 1 80 ? 10.024 -11.578 39.534 1.00 32.64 80 ALA B N 1
ATOM 2322 C CA . ALA B 1 80 ? 11.266 -11.960 38.868 1.00 31.70 80 ALA B CA 1
ATOM 2323 C C . ALA B 1 80 ? 12.442 -12.071 39.844 1.00 31.38 80 ALA B C 1
ATOM 2324 O O . ALA B 1 80 ? 13.226 -13.024 39.779 1.00 29.98 80 ALA B O 1
ATOM 2326 N N . LEU B 1 81 ? 12.572 -11.106 40.751 1.00 31.91 81 LEU B N 1
ATOM 2327 C CA . LEU B 1 81 ? 13.672 -11.136 41.711 1.00 31.98 81 LEU B CA 1
ATOM 2328 C C . LEU B 1 81 ? 13.502 -12.313 42.667 1.00 34.88 81 LEU B C 1
ATOM 2329 O O . LEU B 1 81 ? 14.481 -12.924 43.096 1.00 35.83 81 LEU B O 1
ATOM 2334 N N . GLU B 1 82 ? 12.260 -12.635 43.010 1.00 35.96 82 GLU B N 1
ATOM 2335 C CA . GLU B 1 82 ? 12.047 -13.759 43.905 1.00 37.81 82 GLU B CA 1
ATOM 2336 C C . GLU B 1 82 ? 12.350 -15.071 43.195 1.00 37.44 82 GLU B C 1
ATOM 2337 O O . GLU B 1 82 ? 12.859 -16.001 43.810 1.00 37.04 82 GLU B O 1
ATOM 2343 N N . GLU B 1 83 ? 12.065 -15.153 41.900 1.00 37.83 83 GLU B N 1
ATOM 2344 C CA . GLU B 1 83 ? 12.339 -16.400 41.188 1.00 40.89 83 GLU B CA 1
ATOM 2345 C C . GLU B 1 83 ? 13.835 -16.603 40.970 1.00 39.99 83 GLU B C 1
ATOM 2346 O O . GLU B 1 83 ? 14.314 -17.734 40.833 1.00 39.78 83 GLU B O 1
ATOM 2352 N N . ILE B 1 84 ? 14.570 -15.500 40.951 1.00 38.72 84 ILE B N 1
ATOM 2353 C CA . ILE B 1 84 ? 16.009 -15.551 40.750 1.00 39.80 84 ILE B CA 1
ATOM 2354 C C . ILE B 1 84 ? 16.786 -15.780 42.043 1.00 39.04 84 ILE B C 1
ATOM 2355 O O . ILE B 1 84 ? 17.746 -16.551 42.065 1.00 39.48 84 ILE B O 1
ATOM 2360 N N . THR B 1 85 ? 16.359 -15.120 43.114 1.00 37.67 85 THR B N 1
ATOM 2361 C CA . THR B 1 85 ? 17.051 -15.210 44.395 1.00 36.93 85 THR B CA 1
ATOM 2362 C C . THR B 1 85 ? 16.365 -16.065 45.451 1.00 37.64 85 THR B C 1
ATOM 2363 O O . THR B 1 85 ? 16.968 -16.380 46.475 1.00 37.19 85 THR B O 1
ATOM 2367 N N . GLU B 1 86 ? 15.109 -16.428 45.209 1.00 37.33 86 GLU B N 1
ATOM 2368 C CA . GLU B 1 86 ? 14.341 -17.228 46.156 1.00 39.99 86 GLU B CA 1
ATOM 2369 C C . GLU B 1 86 ? 14.089 -16.449 47.446 1.00 40.07 86 GLU B C 1
ATOM 2370 O O . GLU B 1 86 ? 13.872 -17.028 48.509 1.00 39.21 86 GLU B O 1
ATOM 2376 N N . ILE B 1 87 ? 14.125 -15.124 47.333 1.00 39.85 87 ILE B N 1
ATOM 2377 C CA . ILE B 1 87 ? 13.871 -14.228 48.454 1.00 38.18 87 ILE B CA 1
ATOM 2378 C C . ILE B 1 87 ? 12.606 -13.431 48.125 1.00 36.73 87 ILE B C 1
ATOM 2379 O O . ILE B 1 87 ? 12.429 -12.972 46.997 1.00 34.77 87 ILE B O 1
ATOM 2384 N N . PRO B 1 88 ? 11.695 -13.286 49.098 1.00 35.76 88 PRO B N 1
ATOM 2385 C CA . PRO B 1 88 ? 10.453 -12.539 48.882 1.00 35.93 88 PRO B CA 1
ATOM 2386 C C . PRO B 1 88 ? 10.660 -11.036 49.034 1.00 34.74 88 PRO B C 1
ATOM 2387 O O . PRO B 1 88 ? 11.418 -10.588 49.894 1.00 34.93 88 PRO B O 1
ATOM 2391 N N . PHE B 1 89 ? 9.990 -10.259 48.192 1.00 34.93 89 PHE B N 1
ATOM 2392 C CA . PHE B 1 89 ? 10.102 -8.807 48.250 1.00 34.10 89 PHE B CA 1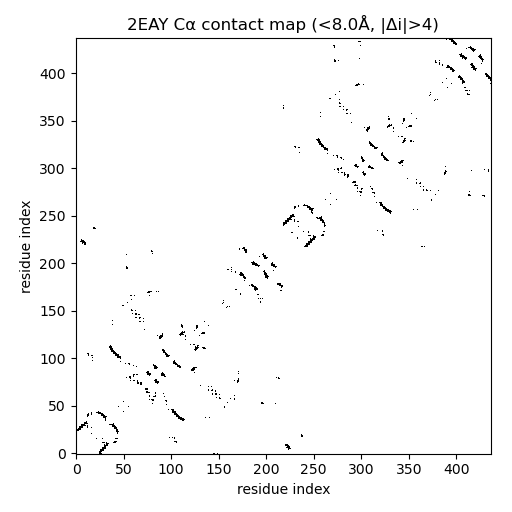
ATOM 2393 C C . PHE B 1 89 ? 8.733 -8.177 48.395 1.00 34.56 89 PHE B C 1
ATOM 2394 O O . PHE B 1 89 ? 7.749 -8.680 47.859 1.00 35.97 89 PHE B O 1
ATOM 2402 N N . SER B 1 90 ? 8.673 -7.071 49.124 1.00 33.16 90 SER B N 1
ATOM 2403 C CA . SER B 1 90 ? 7.416 -6.384 49.329 1.00 32.44 90 SER B CA 1
ATOM 2404 C C . SER B 1 90 ? 7.293 -5.223 48.350 1.00 31.21 90 SER B C 1
ATOM 2405 O O . SER B 1 90 ? 8.266 -4.833 47.699 1.00 28.48 90 SER B O 1
ATOM 2408 N N . LEU B 1 91 ? 6.087 -4.679 48.251 1.00 29.78 91 LEU B N 1
ATOM 2409 C CA . LEU B 1 91 ? 5.811 -3.555 47.373 1.00 29.16 91 LEU B CA 1
ATOM 2410 C C . LEU B 1 91 ? 5.413 -2.349 48.220 1.00 29.62 91 LEU B C 1
ATOM 2411 O O . LEU B 1 91 ? 4.465 -2.419 49.000 1.00 30.28 91 LEU B O 1
ATOM 2416 N N . LYS B 1 92 ? 6.141 -1.248 48.091 1.00 29.02 92 LYS B N 1
ATOM 2417 C CA . LYS B 1 92 ? 5.776 -0.051 48.836 1.00 28.83 92 LYS B CA 1
ATOM 2418 C C . LYS B 1 92 ? 4.942 0.789 47.880 1.00 29.22 92 LYS B C 1
ATOM 2419 O O . LYS B 1 92 ? 5.442 1.261 46.858 1.00 30.44 92 LYS B O 1
ATOM 2425 N N . TRP B 1 93 ? 3.667 0.948 48.204 1.00 29.86 93 TRP B N 1
ATOM 2426 C CA . TRP B 1 93 ? 2.749 1.717 47.375 1.00 30.41 93 TRP B CA 1
ATOM 2427 C C . TRP B 1 93 ? 3.387 3.073 47.084 1.00 32.25 93 TRP B C 1
ATOM 2428 O O . TRP B 1 93 ? 3.902 3.725 47.987 1.00 32.07 93 TRP B O 1
ATOM 2439 N N . PRO B 1 94 ? 3.322 3.530 45.825 1.00 32.83 94 PRO B N 1
ATOM 2440 C CA . PRO B 1 94 ? 2.693 2.782 44.733 1.00 34.95 94 PRO B CA 1
ATOM 2441 C C . PRO B 1 94 ? 3.638 2.278 43.635 1.00 35.10 94 PRO B C 1
ATOM 2442 O O . PRO B 1 94 ? 3.204 1.579 42.720 1.00 37.62 94 PRO B O 1
ATOM 2446 N N . ASN B 1 95 ? 4.923 2.601 43.724 1.00 34.77 95 ASN B N 1
ATOM 2447 C CA . ASN B 1 95 ? 5.840 2.207 42.662 1.00 33.74 95 ASN B CA 1
ATOM 2448 C C . ASN B 1 95 ? 7.216 1.669 43.033 1.00 33.89 95 ASN B C 1
ATOM 2449 O O . ASN B 1 95 ? 8.125 1.677 42.191 1.00 34.30 95 ASN B O 1
ATOM 2454 N N . ASP B 1 96 ? 7.402 1.208 44.262 1.00 30.76 96 ASP B N 1
ATOM 2455 C CA . ASP B 1 96 ? 8.712 0.685 44.628 1.00 30.34 96 ASP B CA 1
ATOM 2456 C C . ASP B 1 96 ? 8.676 -0.748 45.125 1.00 28.47 96 ASP B C 1
ATOM 2457 O O . ASP B 1 96 ? 7.645 -1.239 45.579 1.00 27.37 96 ASP B O 1
ATOM 2462 N N . VAL B 1 97 ? 9.824 -1.407 45.028 1.00 27.60 97 VAL B N 1
ATOM 2463 C CA . VAL B 1 97 ? 9.979 -2.779 45.474 1.00 28.07 97 VAL B CA 1
ATOM 2464 C C . VAL B 1 97 ? 10.974 -2.742 46.623 1.00 28.20 97 VAL B C 1
ATOM 2465 O O . VAL B 1 97 ? 12.063 -2.184 46.498 1.00 29.81 97 VAL B O 1
ATOM 2469 N N . TYR B 1 98 ? 10.586 -3.328 47.743 1.00 29.36 98 TYR B N 1
ATOM 2470 C CA . TYR B 1 98 ? 11.414 -3.332 48.940 1.00 30.40 98 TYR B CA 1
ATOM 2471 C C . TYR B 1 98 ? 11.697 -4.720 49.487 1.00 31.63 98 TYR B C 1
ATOM 2472 O O . TYR B 1 98 ? 11.016 -5.687 49.154 1.00 30.86 98 TYR B O 1
ATOM 2481 N N . PHE B 1 99 ? 12.729 -4.799 50.323 1.00 32.72 99 PHE B N 1
ATOM 2482 C CA . PHE B 1 99 ? 13.057 -6.021 51.049 1.00 33.45 99 PHE B CA 1
ATOM 2483 C C . PHE B 1 99 ? 13.150 -5.461 52.455 1.00 34.62 99 PHE B C 1
ATOM 2484 O O . PHE B 1 99 ? 14.043 -4.662 52.755 1.00 32.34 99 PHE B O 1
ATOM 2492 N N . GLN B 1 100 ? 12.216 -5.862 53.306 1.00 34.19 100 GLN B N 1
ATOM 2493 C CA . GLN B 1 100 ? 12.152 -5.351 54.663 1.00 36.54 100 GLN B CA 1
ATOM 2494 C C . GLN B 1 100 ? 11.966 -3.837 54.544 1.00 35.29 100 GLN B C 1
ATOM 2495 O O . GLN B 1 100 ? 11.124 -3.389 53.773 1.00 34.61 100 GLN B O 1
ATOM 2501 N N . GLU B 1 101 ? 12.756 -3.044 55.260 1.00 35.30 101 GLU B N 1
ATOM 2502 C CA . GLU B 1 101 ? 12.600 -1.588 55.206 1.00 36.04 101 GLU B CA 1
ATOM 2503 C C . GLU B 1 101 ? 13.449 -0.878 54.145 1.00 33.98 101 GLU B C 1
ATOM 2504 O O . GLU B 1 101 ? 13.492 0.350 54.114 1.00 32.69 101 GLU B O 1
ATOM 2510 N N . LYS B 1 102 ? 14.106 -1.623 53.266 1.00 32.30 102 LYS B N 1
ATOM 2511 C CA . LYS B 1 102 ? 14.961 -0.978 52.268 1.00 33.10 102 LYS B CA 1
ATOM 2512 C C . LYS B 1 102 ? 14.566 -1.186 50.805 1.00 31.80 102 LYS B C 1
ATOM 2513 O O . LYS B 1 102 ? 14.166 -2.277 50.410 1.00 31.81 102 LYS B O 1
ATOM 2519 N N . LYS B 1 103 ? 14.696 -0.123 50.013 1.00 29.64 103 LYS B N 1
ATOM 2520 C CA . LYS B 1 103 ? 14.358 -0.140 48.592 1.00 28.38 103 LYS B CA 1
ATOM 2521 C C . LYS B 1 103 ? 15.378 -0.887 47.738 1.00 28.01 103 LYS B C 1
ATOM 2522 O O . LYS B 1 103 ? 16.583 -0.706 47.898 1.00 28.47 103 LYS B O 1
ATOM 2528 N N . VAL B 1 104 ? 14.892 -1.729 46.826 1.00 27.15 104 VAL B N 1
ATOM 2529 C CA . VAL B 1 104 ? 15.784 -2.484 45.950 1.00 28.09 104 VAL B CA 1
ATOM 2530 C C . VAL B 1 104 ? 15.526 -2.135 44.494 1.00 26.20 104 VAL B C 1
ATOM 2531 O O . VAL B 1 104 ? 16.407 -2.271 43.644 1.00 26.44 104 VAL B O 1
ATOM 2535 N N . SER B 1 105 ? 14.311 -1.684 44.208 1.00 25.43 105 SER B N 1
ATOM 2536 C CA . SER B 1 105 ? 13.944 -1.329 42.845 1.00 25.91 105 SER B CA 1
ATOM 2537 C C . SER B 1 105 ? 12.870 -0.253 42.833 1.00 24.57 105 SER B C 1
ATOM 2538 O O . SER B 1 105 ? 11.994 -0.221 43.700 1.00 23.69 105 SER B O 1
ATOM 2541 N N . GLY B 1 106 ? 12.957 0.627 41.845 1.00 25.97 106 GLY B N 1
ATOM 2542 C CA . GLY B 1 106 ? 11.993 1.695 41.710 1.00 27.44 106 GLY B CA 1
ATOM 2543 C C . GLY B 1 106 ? 11.407 1.665 40.313 1.00 29.41 106 GLY B C 1
ATOM 2544 O O . GLY B 1 106 ? 12.088 1.317 39.345 1.00 28.83 106 GLY B O 1
ATOM 2545 N N . VAL B 1 107 ? 10.132 2.007 40.208 1.00 28.51 107 VAL B N 1
ATOM 2546 C CA . VAL B 1 107 ? 9.461 2.034 38.926 1.00 31.53 107 VAL B CA 1
ATOM 2547 C C . VAL B 1 107 ? 8.890 3.425 38.717 1.00 32.81 107 VAL B C 1
ATOM 2548 O O . VAL B 1 107 ? 8.341 4.019 39.641 1.00 34.64 107 VAL B O 1
ATOM 2552 N N . LEU B 1 108 ? 9.045 3.947 37.506 1.00 34.28 108 LEU B N 1
ATOM 2553 C CA . LEU B 1 108 ? 8.524 5.261 37.160 1.00 36.26 108 LEU B CA 1
ATOM 2554 C C . LEU B 1 108 ? 7.807 5.201 35.815 1.00 37.71 108 LEU B C 1
ATOM 2555 O O . LEU B 1 108 ? 8.329 4.645 34.850 1.00 38.43 108 LEU B O 1
ATOM 2560 N N . CYS B 1 109 ? 6.601 5.756 35.761 1.00 38.49 109 CYS B N 1
ATOM 2561 C CA . CYS B 1 109 ? 5.834 5.788 34.521 1.00 40.41 109 CYS B CA 1
ATOM 2562 C C . CYS B 1 109 ? 5.652 7.251 34.148 1.00 40.87 109 CYS B C 1
ATOM 2563 O O . CYS B 1 109 ? 5.129 8.037 34.935 1.00 38.86 109 CYS B O 1
ATOM 2566 N N . GLU B 1 110 ? 6.095 7.615 32.951 1.00 43.78 110 GLU B N 1
ATOM 2567 C CA . GLU B 1 110 ? 6.001 8.996 32.499 1.00 47.23 110 GLU B CA 1
ATOM 2568 C C . GLU B 1 110 ? 5.318 9.168 31.151 1.00 48.77 110 GLU B C 1
ATOM 2569 O O . GLU B 1 110 ? 5.568 8.412 30.210 1.00 48.39 110 GLU B O 1
ATOM 2575 N N . LEU B 1 111 ? 4.457 10.176 31.065 1.00 48.94 111 LEU B N 1
ATOM 2576 C CA . LEU B 1 111 ? 3.768 10.477 29.821 1.00 51.57 111 LEU B CA 1
ATOM 2577 C C . LEU B 1 111 ? 4.491 11.647 29.166 1.00 52.55 111 LEU B C 1
ATOM 2578 O O . LEU B 1 111 ? 4.361 12.792 29.596 1.00 52.49 111 LEU B O 1
ATOM 2583 N N . SER B 1 112 ? 5.275 11.337 28.137 1.00 54.17 112 SER B N 1
ATOM 2584 C CA . SER B 1 112 ? 6.031 12.332 27.387 1.00 55.61 112 SER B CA 1
ATOM 2585 C C . SER B 1 112 ? 5.516 12.441 25.951 1.00 56.58 112 SER B C 1
ATOM 2586 O O . SER B 1 112 ? 5.544 11.498 25.173 1.00 56.08 112 SER B O 1
ATOM 2589 N N . LYS B 1 113 ? 4.992 13.635 25.619 1.00 58.04 113 LYS B N 1
ATOM 2590 C CA . LYS B 1 113 ? 4.325 13.776 24.333 1.00 59.23 113 LYS B CA 1
ATOM 2591 C C . LYS B 1 113 ? 3.229 12.721 24.183 1.00 59.14 113 LYS B C 1
ATOM 2592 O O . LYS B 1 113 ? 2.392 12.521 25.052 1.00 59.75 113 LYS B O 1
ATOM 2598 N N . ASP B 1 114 ? 3.236 12.057 23.012 1.00 59.19 114 ASP B N 1
ATOM 2599 C CA . ASP B 1 114 ? 2.281 10.979 22.788 1.00 58.41 114 ASP B CA 1
ATOM 2600 C C . ASP B 1 114 ? 2.882 9.620 23.160 1.00 57.18 114 ASP B C 1
ATOM 2601 O O . ASP B 1 114 ? 2.543 8.585 22.601 1.00 57.80 114 ASP B O 1
ATOM 2606 N N . LYS B 1 115 ? 3.797 9.622 24.122 1.00 54.55 115 LYS B N 1
ATOM 2607 C CA . LYS B 1 115 ? 4.454 8.395 24.536 1.00 52.16 115 LYS B CA 1
ATOM 2608 C C . LYS B 1 115 ? 4.338 8.140 26.038 1.00 48.85 115 LYS B C 1
ATOM 2609 O O . LYS B 1 115 ? 4.173 9.066 26.833 1.00 47.41 115 LYS B O 1
ATOM 2615 N N . LEU B 1 116 ? 4.402 6.866 26.406 1.00 46.02 116 LEU B N 1
ATOM 2616 C CA . LEU B 1 116 ? 4.349 6.438 27.799 1.00 44.32 116 LEU B CA 1
ATOM 2617 C C . LEU B 1 116 ? 5.679 5.744 28.060 1.00 42.68 116 LEU B C 1
ATOM 2618 O O . LEU B 1 116 ? 5.857 4.578 27.715 1.00 44.60 116 LEU B O 1
ATOM 2623 N N . ILE B 1 117 ? 6.611 6.473 28.658 1.00 39.28 117 ILE B N 1
ATOM 2624 C CA . ILE B 1 117 ? 7.934 5.941 28.935 1.00 37.40 117 ILE B CA 1
ATOM 2625 C C . ILE B 1 117 ? 8.042 5.358 30.336 1.00 36.30 117 ILE B C 1
ATOM 2626 O O . ILE B 1 117 ? 7.864 6.063 31.330 1.00 34.76 117 ILE B O 1
ATOM 2631 N N . VAL B 1 118 ? 8.338 4.063 30.399 1.00 33.36 118 VAL B N 1
ATOM 2632 C CA . VAL B 1 118 ? 8.478 3.362 31.667 1.00 31.84 118 VAL B CA 1
ATOM 2633 C C . VAL B 1 118 ? 9.951 3.181 32.003 1.00 33.10 118 VAL B C 1
ATOM 2634 O O . VAL B 1 118 ? 10.742 2.735 31.166 1.00 34.00 118 VAL B O 1
ATOM 2638 N N . GLY B 1 119 ? 10.311 3.521 33.235 1.00 32.16 119 GLY B N 1
ATOM 2639 C CA . GLY B 1 119 ? 11.686 3.387 33.666 1.00 28.85 119 GLY B CA 1
ATOM 2640 C C . GLY B 1 119 ? 11.784 2.582 34.947 1.00 29.13 119 GLY B C 1
ATOM 2641 O O . GLY B 1 119 ? 11.079 2.840 35.925 1.00 27.53 119 GLY B O 1
ATOM 2642 N N . ILE B 1 120 ? 12.668 1.598 34.941 1.00 27.83 120 ILE B N 1
ATOM 2643 C CA . ILE B 1 120 ? 12.858 0.751 36.095 1.00 28.00 120 ILE B CA 1
ATOM 2644 C C . ILE B 1 120 ? 14.322 0.723 36.470 1.00 27.93 120 ILE B C 1
ATOM 2645 O O . ILE B 1 120 ? 15.192 0.699 35.609 1.00 29.35 120 ILE B O 1
ATOM 2650 N N . GLY B 1 121 ? 14.584 0.735 37.767 1.00 27.70 121 GLY B N 1
ATOM 2651 C CA . GLY B 1 121 ? 15.946 0.670 38.244 1.00 27.09 121 GLY B CA 1
ATOM 2652 C C . GLY B 1 121 ? 15.994 -0.432 39.281 1.00 26.84 121 GLY B C 1
ATOM 2653 O O . GLY B 1 121 ? 15.064 -0.579 40.068 1.00 26.92 121 GLY B O 1
ATOM 2654 N N . ILE B 1 122 ? 17.069 -1.208 39.275 1.00 26.45 122 ILE B N 1
ATOM 2655 C CA . ILE B 1 122 ? 17.230 -2.293 40.232 1.00 28.55 122 ILE B CA 1
ATOM 2656 C C . ILE B 1 122 ? 18.652 -2.264 40.775 1.00 29.30 122 ILE B C 1
ATOM 2657 O O . ILE B 1 122 ? 19.613 -2.144 40.012 1.00 31.07 122 ILE B O 1
ATOM 2662 N N . ASN B 1 123 ? 18.782 -2.356 42.093 1.00 29.18 123 ASN B N 1
ATOM 2663 C CA . ASN B 1 123 ? 20.094 -2.365 42.714 1.00 29.92 123 ASN B CA 1
ATOM 2664 C C . ASN B 1 123 ? 20.519 -3.822 42.745 1.00 30.01 123 ASN B C 1
ATOM 2665 O O . ASN B 1 123 ? 20.038 -4.595 43.569 1.00 30.77 123 ASN B O 1
ATOM 2670 N N . VAL B 1 124 ? 21.406 -4.212 41.843 1.00 30.54 124 VAL B N 1
ATOM 2671 C CA . VAL B 1 124 ? 21.823 -5.605 41.800 1.00 31.31 124 VAL B CA 1
ATOM 2672 C C . VAL B 1 124 ? 23.126 -5.907 42.525 1.00 33.47 124 VAL B C 1
ATOM 2673 O O . VAL B 1 124 ? 23.119 -6.527 43.590 1.00 32.33 124 VAL B O 1
ATOM 2677 N N . ASN B 1 125 ? 24.240 -5.458 41.953 1.00 36.14 125 ASN B N 1
ATOM 2678 C CA . ASN B 1 125 ? 25.544 -5.731 42.533 1.00 38.37 125 ASN B CA 1
ATOM 2679 C C . ASN B 1 125 ? 26.315 -4.535 43.103 1.00 39.91 125 ASN B C 1
ATOM 2680 O O . ASN B 1 125 ? 27.518 -4.648 43.331 1.00 39.52 125 ASN B O 1
ATOM 2685 N N . GLN B 1 126 ? 25.660 -3.399 43.339 1.00 40.61 126 GLN B N 1
ATOM 2686 C CA . GLN B 1 126 ? 26.389 -2.266 43.947 1.00 43.21 126 GLN B CA 1
ATOM 2687 C C . GLN B 1 126 ? 26.993 -2.650 45.299 1.00 45.45 126 GLN B C 1
ATOM 2688 O O . GLN B 1 126 ? 26.414 -3.397 46.093 1.00 44.81 126 GLN B O 1
ATOM 2694 N N . ARG B 1 127 ? 28.213 -2.119 45.507 1.00 47.06 127 ARG B N 1
ATOM 2695 C CA . ARG B 1 127 ? 29.079 -2.492 46.637 1.00 50.12 127 ARG B CA 1
ATOM 2696 C C . ARG B 1 127 ? 29.143 -1.412 47.675 1.00 50.65 127 ARG B C 1
ATOM 2697 O O . ARG B 1 127 ? 29.404 -1.641 48.850 1.00 51.90 127 ARG B O 1
ATOM 2705 N N . GLU B 1 128 ? 28.992 -0.192 47.202 1.00 51.38 128 GLU B N 1
ATOM 2706 C CA . GLU B 1 128 ? 29.109 0.852 48.207 1.00 54.02 128 GLU B CA 1
ATOM 2707 C C . GLU B 1 128 ? 27.778 1.552 48.453 1.00 53.77 128 GLU B C 1
ATOM 2708 O O . GLU B 1 128 ? 27.230 2.252 47.611 1.00 54.30 128 GLU B O 1
ATOM 2714 N N . ILE B 1 129 ? 27.224 1.286 49.643 1.00 52.46 129 ILE B N 1
ATOM 2715 C CA . ILE B 1 129 ? 26.014 1.981 50.029 1.00 51.95 129 ILE B CA 1
ATOM 2716 C C . ILE B 1 129 ? 26.330 3.066 51.047 1.00 53.00 129 ILE B C 1
ATOM 2717 O O . ILE B 1 129 ? 26.738 2.805 52.172 1.00 53.02 129 ILE B O 1
ATOM 2722 N N . PRO B 1 130 ? 26.197 4.348 50.646 1.00 53.47 130 PRO B N 1
ATOM 2723 C CA . PRO B 1 130 ? 26.501 5.450 51.560 1.00 55.03 130 PRO B CA 1
ATOM 2724 C C . PRO B 1 130 ? 25.723 5.350 52.871 1.00 56.34 130 PRO B C 1
ATOM 2725 O O . PRO B 1 130 ? 24.575 4.928 52.920 1.00 57.47 130 PRO B O 1
ATOM 2729 N N . GLU B 1 131 ? 26.401 5.718 53.979 1.00 57.06 131 GLU B N 1
ATOM 2730 C CA . GLU B 1 131 ? 25.692 5.759 55.254 1.00 57.31 131 GLU B CA 1
ATOM 2731 C C . GLU B 1 131 ? 24.460 6.655 55.143 1.00 57.38 131 GLU B C 1
ATOM 2732 O O . GLU B 1 131 ? 23.462 6.498 55.834 1.00 58.38 131 GLU B O 1
ATOM 2738 N N . GLU B 1 132 ? 24.579 7.649 54.246 1.00 56.97 132 GLU B N 1
ATOM 2739 C CA . GLU B 1 132 ? 23.502 8.602 54.045 1.00 57.33 132 GLU B CA 1
ATOM 2740 C C . GLU B 1 132 ? 22.164 7.927 53.689 1.00 57.41 132 GLU B C 1
ATOM 2741 O O . GLU B 1 132 ? 21.097 8.533 53.781 1.00 57.93 132 GLU B O 1
ATOM 2747 N N . ILE B 1 133 ? 22.230 6.652 53.223 1.00 55.90 133 ILE B N 1
ATOM 2748 C CA . ILE B 1 133 ? 20.973 6.002 52.831 1.00 54.82 133 ILE B CA 1
ATOM 2749 C C . ILE B 1 133 ? 20.926 4.495 53.096 1.00 54.06 133 ILE B C 1
ATOM 2750 O O . ILE B 1 133 ? 20.066 3.793 52.572 1.00 54.11 133 ILE B O 1
ATOM 2755 N N . LYS B 1 134 ? 21.891 3.979 53.879 1.00 52.87 134 LYS B N 1
ATOM 2756 C CA . LYS B 1 134 ? 21.885 2.536 54.122 1.00 52.99 134 LYS B CA 1
ATOM 2757 C C . LYS B 1 134 ? 20.605 2.068 54.830 1.00 52.55 134 LYS B C 1
ATOM 2758 O O . LYS B 1 134 ? 20.260 0.889 54.820 1.00 52.07 134 LYS B O 1
ATOM 2764 N N . ASP B 1 135 ? 19.907 3.029 55.485 1.00 51.89 135 ASP B N 1
ATOM 2765 C CA . ASP B 1 135 ? 18.691 2.669 56.221 1.00 51.25 135 ASP B CA 1
ATOM 2766 C C . ASP B 1 135 ? 17.466 2.556 55.295 1.00 49.69 135 ASP B C 1
ATOM 2767 O O . ASP B 1 135 ? 16.418 2.041 55.679 1.00 49.60 135 ASP B O 1
ATOM 2772 N N . ARG B 1 136 ? 17.587 3.105 54.059 1.00 46.77 136 ARG B N 1
ATOM 2773 C CA . ARG B 1 136 ? 16.439 3.059 53.153 1.00 45.24 136 ARG B CA 1
ATOM 2774 C C . ARG B 1 136 ? 16.737 2.409 51.793 1.00 42.87 136 ARG B C 1
ATOM 2775 O O . ARG B 1 136 ? 15.869 2.299 50.937 1.00 41.72 136 ARG B O 1
ATOM 2783 N N . ALA B 1 137 ? 18.012 2.020 51.583 1.00 40.80 137 ALA B N 1
ATOM 2784 C CA . ALA B 1 137 ? 18.357 1.383 50.309 1.00 38.42 137 ALA B CA 1
ATOM 2785 C C . ALA B 1 137 ? 19.230 0.137 50.510 1.00 37.06 137 ALA B C 1
ATOM 2786 O O . ALA B 1 137 ? 20.007 0.029 51.452 1.00 35.72 137 ALA B O 1
ATOM 2788 N N . THR B 1 138 ? 19.036 -0.841 49.611 1.00 35.53 138 THR B N 1
ATOM 2789 C CA . THR B 1 138 ? 19.836 -2.060 49.665 1.00 34.26 138 THR B CA 1
ATOM 2790 C C . THR B 1 138 ? 20.025 -2.633 48.261 1.00 35.65 138 THR B C 1
ATOM 2791 O O . THR B 1 138 ? 19.516 -2.099 47.286 1.00 35.17 138 THR B O 1
ATOM 2795 N N . THR B 1 139 ? 20.790 -3.714 48.147 1.00 34.30 139 THR B N 1
ATOM 2796 C CA . THR B 1 139 ? 21.051 -4.342 46.850 1.00 34.22 139 THR B CA 1
ATOM 2797 C C . THR B 1 139 ? 20.841 -5.844 46.955 1.00 33.68 139 THR B C 1
ATOM 2798 O O . THR B 1 139 ? 20.813 -6.412 48.038 1.00 31.86 139 THR B O 1
ATOM 2802 N N . LEU B 1 140 ? 20.648 -6.499 45.789 1.00 33.14 140 LEU B N 1
ATOM 2803 C CA . LEU B 1 140 ? 20.540 -7.949 45.834 1.00 35.58 140 LEU B CA 1
ATOM 2804 C C . LEU B 1 140 ? 21.818 -8.558 46.390 1.00 37.55 140 LEU B C 1
ATOM 2805 O O . LEU B 1 140 ? 21.826 -9.611 47.015 1.00 35.62 140 LEU B O 1
ATOM 2810 N N . TYR B 1 141 ? 22.953 -7.882 46.071 1.00 38.11 141 TYR B N 1
ATOM 2811 C CA . TYR B 1 141 ? 24.239 -8.358 46.569 1.00 41.22 141 TYR B CA 1
ATOM 2812 C C . TYR B 1 141 ? 24.258 -8.358 48.093 1.00 41.93 141 TYR B C 1
ATOM 2813 O O . TYR B 1 141 ? 24.626 -9.338 48.727 1.00 42.00 141 TYR B O 1
ATOM 2822 N N . GLU B 1 142 ? 23.862 -7.246 48.710 1.00 44.39 142 GLU B N 1
ATOM 2823 C CA . GLU B 1 142 ? 23.869 -7.148 50.168 1.00 45.74 142 GLU B CA 1
ATOM 2824 C C . GLU B 1 142 ? 22.905 -8.134 50.822 1.00 46.42 142 GLU B C 1
ATOM 2825 O O . GLU B 1 142 ? 23.203 -8.700 51.871 1.00 46.73 142 GLU B O 1
ATOM 2831 N N . ILE B 1 143 ? 21.749 -8.339 50.203 1.00 47.65 143 ILE B N 1
ATOM 2832 C CA . ILE B 1 143 ? 20.758 -9.266 50.738 1.00 47.25 143 ILE B CA 1
ATOM 2833 C C . ILE B 1 143 ? 21.235 -10.712 50.625 1.00 49.50 143 ILE B C 1
ATOM 2834 O O . ILE B 1 143 ? 21.428 -11.396 51.631 1.00 49.86 143 ILE B O 1
ATOM 2839 N N . THR B 1 144 ? 21.428 -11.159 49.387 1.00 50.24 144 THR B N 1
ATOM 2840 C CA . THR B 1 144 ? 21.841 -12.526 49.087 1.00 50.06 144 THR B CA 1
ATOM 2841 C C . THR B 1 144 ? 23.322 -12.830 49.285 1.00 50.83 144 THR B C 1
ATOM 2842 O O . THR B 1 144 ? 23.724 -13.993 49.266 1.00 49.36 144 THR B O 1
ATOM 2846 N N . GLY B 1 145 ? 24.133 -11.795 49.460 1.00 52.09 145 GLY B N 1
ATOM 2847 C CA . GLY B 1 145 ? 25.559 -12.009 49.633 1.00 52.60 145 GLY B CA 1
ATOM 2848 C C . GLY B 1 145 ? 26.259 -12.496 48.374 1.00 53.26 145 GLY B C 1
ATOM 2849 O O . GLY B 1 145 ? 27.455 -12.802 48.418 1.00 53.80 145 GLY B O 1
ATOM 2850 N N . LYS B 1 146 ? 25.529 -12.570 47.259 1.00 52.54 146 LYS B N 1
ATOM 2851 C CA . LYS B 1 146 ? 26.117 -13.024 45.998 1.00 52.12 146 LYS B CA 1
ATOM 2852 C C . LYS B 1 146 ? 25.925 -12.000 44.895 1.00 51.89 146 LYS B C 1
ATOM 2853 O O . LYS B 1 146 ? 25.094 -11.083 44.998 1.00 51.26 146 LYS B O 1
ATOM 2859 N N . ASP B 1 147 ? 26.436 -12.226 43.743 1.00 50.37 147 ASP B N 1
ATOM 2860 C CA . ASP B 1 147 ? 26.466 -11.213 42.687 1.00 49.32 147 ASP B CA 1
ATOM 2861 C C . ASP B 1 147 ? 25.741 -11.851 41.537 1.00 46.93 147 ASP B C 1
ATOM 2862 O O . ASP B 1 147 ? 25.865 -13.034 41.283 1.00 47.25 147 ASP B O 1
ATOM 2867 N N . TRP B 1 148 ? 24.858 -11.081 40.892 1.00 44.29 148 TRP B N 1
ATOM 2868 C CA . TRP B 1 148 ? 24.003 -11.733 39.914 1.00 40.46 148 TRP B CA 1
ATOM 2869 C C . TRP B 1 148 ? 24.297 -11.223 38.505 1.00 39.82 148 TRP B C 1
ATOM 2870 O O . TRP B 1 148 ? 24.661 -10.073 38.290 1.00 38.82 148 TRP B O 1
ATOM 2881 N N . ASP B 1 149 ? 24.106 -12.093 37.519 1.00 38.63 149 ASP B N 1
ATOM 2882 C CA . ASP B 1 149 ? 24.273 -11.706 36.128 1.00 38.40 149 ASP B CA 1
ATOM 2883 C C . ASP B 1 149 ? 23.138 -10.738 35.812 1.00 37.14 149 ASP B C 1
ATOM 2884 O O . ASP B 1 149 ? 21.980 -11.132 35.699 1.00 35.24 149 ASP B O 1
ATOM 2889 N N . ARG B 1 150 ? 23.480 -9.465 35.673 1.00 35.46 150 ARG B N 1
ATOM 2890 C CA . ARG B 1 150 ? 22.482 -8.448 35.404 1.00 34.28 150 ARG B CA 1
ATOM 2891 C C . ARG B 1 150 ? 21.649 -8.685 34.144 1.00 34.75 150 ARG B C 1
ATOM 2892 O O . ARG B 1 150 ? 20.480 -8.317 34.111 1.00 34.58 150 ARG B O 1
ATOM 2900 N N . LYS B 1 151 ? 22.226 -9.299 33.113 1.00 35.09 151 LYS B N 1
ATOM 2901 C CA . LYS B 1 151 ? 21.456 -9.554 31.900 1.00 35.18 151 LYS B CA 1
ATOM 2902 C C . LYS B 1 151 ? 20.421 -10.642 32.171 1.00 34.27 151 LYS B C 1
ATOM 2903 O O . LYS B 1 151 ? 19.318 -10.614 31.621 1.00 33.11 151 LYS B O 1
ATOM 2909 N N . GLU B 1 152 ? 20.774 -11.597 33.024 1.00 34.63 152 GLU B N 1
ATOM 2910 C CA . GLU B 1 152 ? 19.847 -12.660 33.379 1.00 35.00 152 GLU B CA 1
ATOM 2911 C C . GLU B 1 152 ? 18.688 -12.008 34.130 1.00 34.31 152 GLU B C 1
ATOM 2912 O O . GLU B 1 152 ? 17.517 -12.285 33.852 1.00 32.95 152 GLU B O 1
ATOM 2918 N N . VAL B 1 153 ? 19.026 -11.136 35.080 1.00 31.25 153 VAL B N 1
ATOM 2919 C CA . VAL B 1 153 ? 18.023 -10.426 35.865 1.00 31.39 153 VAL B CA 1
ATOM 2920 C C . VAL B 1 153 ? 17.118 -9.648 34.917 1.00 31.55 153 VAL B C 1
ATOM 2921 O O . VAL B 1 153 ? 15.892 -9.744 35.001 1.00 29.83 153 VAL B O 1
ATOM 2925 N N . LEU B 1 154 ? 17.730 -8.899 34.003 1.00 29.95 154 LEU B N 1
ATOM 2926 C CA . LEU B 1 154 ? 16.974 -8.102 33.040 1.00 30.45 154 LEU B CA 1
ATOM 2927 C C . LEU B 1 154 ? 15.994 -8.947 32.241 1.00 30.33 154 LEU B C 1
ATOM 2928 O O . LEU B 1 154 ? 14.801 -8.656 32.200 1.00 30.91 154 LEU B O 1
ATOM 2933 N N . LEU B 1 155 ? 16.506 -9.991 31.603 1.00 31.58 155 LEU B N 1
ATOM 2934 C CA . LEU B 1 155 ? 15.678 -10.866 30.784 1.00 33.07 155 LEU B CA 1
ATOM 2935 C C . LEU B 1 155 ? 14.495 -11.426 31.559 1.00 33.14 155 LEU B C 1
ATOM 2936 O O . LEU B 1 155 ? 13.366 -11.423 31.053 1.00 31.03 155 LEU B O 1
ATOM 2941 N N . LYS B 1 156 ? 14.747 -11.887 32.785 1.00 33.03 156 LYS B N 1
ATOM 2942 C CA . LYS B 1 156 ? 13.676 -12.455 33.601 1.00 35.81 156 LYS B CA 1
ATOM 2943 C C . LYS B 1 156 ? 12.649 -11.399 33.978 1.00 35.36 156 LYS B C 1
ATOM 2944 O O . LYS B 1 156 ? 11.448 -11.664 33.988 1.00 35.98 156 LYS B O 1
ATOM 2950 N N . VAL B 1 157 ? 13.117 -10.197 34.297 1.00 34.31 157 VAL B N 1
ATOM 2951 C CA . VAL B 1 157 ? 12.216 -9.111 34.666 1.00 32.61 157 VAL B CA 1
ATOM 2952 C C . VAL B 1 157 ? 11.370 -8.689 33.467 1.00 32.70 157 VAL B C 1
ATOM 2953 O O . VAL B 1 157 ? 10.168 -8.497 33.600 1.00 31.96 157 VAL B O 1
ATOM 2957 N N . LEU B 1 158 ? 11.996 -8.550 32.300 1.00 31.92 158 LEU B N 1
ATOM 2958 C CA . LEU B 1 158 ? 11.270 -8.164 31.089 1.00 32.09 158 LEU B CA 1
ATOM 2959 C C . LEU B 1 158 ? 10.226 -9.229 30.737 1.00 33.86 158 LEU B C 1
ATOM 2960 O O . LEU B 1 158 ? 9.149 -8.917 30.225 1.00 33.53 158 LEU B O 1
ATOM 2965 N N . LYS B 1 159 ? 10.547 -10.484 31.019 1.00 35.76 159 LYS B N 1
ATOM 2966 C CA . LYS B 1 159 ? 9.626 -11.583 30.744 1.00 39.38 159 LYS B CA 1
ATOM 2967 C C . LYS B 1 159 ? 8.394 -11.506 31.658 1.00 39.63 159 LYS B C 1
ATOM 2968 O O . LYS B 1 159 ? 7.269 -11.684 31.194 1.00 41.75 159 LYS B O 1
ATOM 2974 N N . ARG B 1 160 ? 8.613 -11.244 32.948 1.00 37.02 160 ARG B N 1
ATOM 2975 C CA . ARG B 1 160 ? 7.520 -11.133 33.922 1.00 37.04 160 ARG B CA 1
ATOM 2976 C C . ARG B 1 160 ? 6.632 -9.944 33.583 1.00 35.23 160 ARG B C 1
ATOM 2977 O O . ARG B 1 160 ? 5.407 -10.010 33.693 1.00 35.87 160 ARG B O 1
ATOM 2985 N N . ILE B 1 161 ? 7.267 -8.847 33.191 1.00 32.92 161 ILE B N 1
ATOM 2986 C CA . ILE B 1 161 ? 6.550 -7.638 32.828 1.00 31.47 161 ILE B CA 1
ATOM 2987 C C . ILE B 1 161 ? 5.715 -7.894 31.584 1.00 32.36 161 ILE B C 1
ATOM 2988 O O . ILE B 1 161 ? 4.580 -7.434 31.482 1.00 29.87 161 ILE B O 1
ATOM 2993 N N . SER B 1 162 ? 6.291 -8.632 30.640 1.00 34.63 162 SER B N 1
ATOM 2994 C CA . SER B 1 162 ? 5.611 -8.948 29.391 1.00 37.11 162 SER B CA 1
ATOM 2995 C C . SER B 1 162 ? 4.366 -9.776 29.667 1.00 35.65 162 SER B C 1
ATOM 2996 O O . SER B 1 162 ? 3.286 -9.459 29.181 1.00 35.80 162 SER B O 1
ATOM 2999 N N . GLU B 1 163 ? 4.531 -10.833 30.457 1.00 37.00 163 GLU B N 1
ATOM 3000 C CA . GLU B 1 163 ? 3.427 -11.714 30.816 1.00 37.93 163 GLU B CA 1
ATOM 3001 C C . GLU B 1 163 ? 2.367 -10.977 31.634 1.00 37.40 163 GLU B C 1
ATOM 3002 O O . GLU B 1 163 ? 1.172 -11.115 31.370 1.00 36.51 163 GLU B O 1
ATOM 3008 N N . ASN B 1 164 ? 2.788 -10.191 32.624 1.00 35.17 164 ASN B N 1
ATOM 3009 C CA . ASN B 1 164 ? 1.810 -9.476 33.435 1.00 34.47 164 ASN B CA 1
ATOM 3010 C C . ASN B 1 164 ? 1.059 -8.402 32.666 1.00 34.31 164 ASN B C 1
ATOM 3011 O O . ASN B 1 164 ? -0.140 -8.216 32.881 1.00 33.48 164 ASN B O 1
ATOM 3016 N N . LEU B 1 165 ? 1.737 -7.691 31.771 1.00 31.36 165 LEU B N 1
ATOM 3017 C CA . LEU B 1 165 ? 1.043 -6.660 31.014 1.00 34.25 165 LEU B CA 1
ATOM 3018 C C . LEU B 1 165 ? 0.025 -7.263 30.035 1.00 35.87 165 LEU B C 1
ATOM 3019 O O . LEU B 1 165 ? -1.046 -6.692 29.835 1.00 33.25 165 LEU B O 1
ATOM 3024 N N . LYS B 1 166 ? 0.364 -8.402 29.425 1.00 38.26 166 LYS B N 1
ATOM 3025 C CA . LYS B 1 166 ? -0.554 -9.063 28.495 1.00 40.03 166 LYS B CA 1
ATOM 3026 C C . LYS B 1 166 ? -1.849 -9.360 29.226 1.00 39.71 166 LYS B C 1
ATOM 3027 O O . LYS B 1 166 ? -2.935 -9.010 28.759 1.00 38.56 166 LYS B O 1
ATOM 3033 N N . LYS B 1 167 ? -1.715 -10.014 30.376 1.00 39.51 167 LYS B N 1
ATOM 3034 C CA . LYS B 1 167 ? -2.851 -10.379 31.203 1.00 41.14 167 LYS B CA 1
ATOM 3035 C C . LYS B 1 167 ? -3.574 -9.137 31.721 1.00 41.65 167 LYS B C 1
ATOM 3036 O O . LYS B 1 167 ? -4.799 -9.042 31.644 1.00 41.53 167 LYS B O 1
ATOM 3042 N N . PHE B 1 168 ? -2.812 -8.188 32.250 1.00 40.02 168 PHE B N 1
ATOM 3043 C CA . PHE B 1 168 ? -3.392 -6.960 32.769 1.00 39.42 168 PHE B CA 1
ATOM 3044 C C . PHE B 1 168 ? -4.270 -6.315 31.697 1.00 40.25 168 PHE B C 1
ATOM 3045 O O . PHE B 1 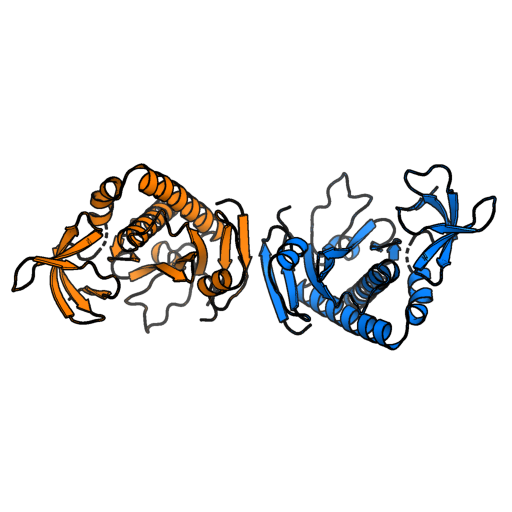168 ? -5.368 -5.837 31.981 1.00 38.58 168 PHE B O 1
ATOM 3053 N N . LYS B 1 169 ? -3.778 -6.315 30.464 1.00 41.11 169 LYS B N 1
ATOM 3054 C CA . LYS B 1 169 ? -4.499 -5.733 29.345 1.00 44.16 169 LYS B CA 1
ATOM 3055 C C . LYS B 1 169 ? -5.676 -6.612 28.907 1.00 44.61 169 LYS B C 1
ATOM 3056 O O . LYS B 1 169 ? -6.723 -6.107 28.526 1.00 44.07 169 LYS B O 1
ATOM 3062 N N . GLU B 1 170 ? -5.501 -7.925 28.970 1.00 45.50 170 GLU B N 1
ATOM 3063 C CA . GLU B 1 170 ? -6.553 -8.867 28.585 1.00 47.59 170 GLU B CA 1
ATOM 3064 C C . GLU B 1 170 ? -7.706 -8.828 29.578 1.00 47.35 170 GLU B C 1
ATOM 3065 O O . GLU B 1 170 ? -8.865 -8.652 29.202 1.00 47.23 170 GLU B O 1
ATOM 3071 N N . LYS B 1 171 ? -7.362 -9.034 30.844 1.00 47.01 171 LYS B N 1
ATOM 3072 C CA . LYS B 1 171 ? -8.324 -9.060 31.920 1.00 47.08 171 LYS B CA 1
ATOM 3073 C C . LYS B 1 171 ? -8.344 -7.703 32.626 1.00 46.83 171 LYS B C 1
ATOM 3074 O O . LYS B 1 171 ? -8.760 -6.718 32.015 1.00 47.77 171 LYS B O 1
ATOM 3080 N N . SER B 1 172 ? -7.902 -7.627 33.879 1.00 45.48 172 SER B N 1
ATOM 3081 C CA . SER B 1 172 ? -7.903 -6.343 34.579 1.00 44.25 172 SER B CA 1
ATOM 3082 C C . SER B 1 172 ? -7.047 -6.336 35.838 1.00 43.32 172 SER B C 1
ATOM 3083 O O . SER B 1 172 ? -6.368 -7.316 36.141 1.00 41.48 172 SER B O 1
ATOM 3086 N N . PHE B 1 173 ? -7.099 -5.226 36.574 1.00 43.23 173 PHE B N 1
ATOM 3087 C CA . PHE B 1 173 ? -6.329 -5.086 37.804 1.00 43.96 173 PHE B CA 1
ATOM 3088 C C . PHE B 1 173 ? -6.792 -6.096 38.852 1.00 44.68 173 PHE B C 1
ATOM 3089 O O . PHE B 1 173 ? -6.021 -6.490 39.728 1.00 45.42 173 PHE B O 1
ATOM 3097 N N . LYS B 1 174 ? -8.052 -6.514 38.761 1.00 46.69 174 LYS B N 1
ATOM 3098 C CA . LYS B 1 174 ? -8.601 -7.477 39.715 1.00 48.58 174 LYS B CA 1
ATOM 3099 C C . LYS B 1 174 ? -7.775 -8.757 39.773 1.00 48.09 174 LYS B C 1
ATOM 3100 O O . LYS B 1 174 ? -7.776 -9.459 40.780 1.00 48.40 174 LYS B O 1
ATOM 3106 N N . GLU B 1 175 ? -7.073 -9.062 38.688 1.00 48.02 175 GLU B N 1
ATOM 3107 C CA . GLU B 1 175 ? -6.242 -10.256 38.642 1.00 48.13 175 GLU B CA 1
ATOM 3108 C C . GLU B 1 175 ? -5.016 -10.099 39.537 1.00 46.81 175 GLU B C 1
ATOM 3109 O O . GLU B 1 175 ? -4.452 -11.088 40.001 1.00 46.85 175 GLU B O 1
ATOM 3115 N N . PHE B 1 176 ? -4.617 -8.856 39.789 1.00 44.53 176 PHE B N 1
ATOM 3116 C CA . PHE B 1 176 ? -3.440 -8.598 40.605 1.00 43.74 176 PHE B CA 1
ATOM 3117 C C . PHE B 1 176 ? -3.712 -7.990 41.978 1.00 42.85 176 PHE B C 1
ATOM 3118 O O . PHE B 1 176 ? -2.982 -8.269 42.930 1.00 43.09 176 PHE B O 1
ATOM 3126 N N . LYS B 1 177 ? -4.747 -7.159 42.079 1.00 42.12 177 LYS B N 1
ATOM 3127 C CA . LYS B 1 177 ? -5.082 -6.486 43.337 1.00 40.68 177 LYS B CA 1
ATOM 3128 C C . LYS B 1 177 ? -4.774 -7.268 44.613 1.00 40.24 177 LYS B C 1
ATOM 3129 O O . LYS B 1 177 ? -4.000 -6.816 45.459 1.00 37.52 177 LYS B O 1
ATOM 3135 N N . GLY B 1 178 ? -5.387 -8.438 44.750 1.00 41.44 178 GLY B N 1
ATOM 3136 C CA . GLY B 1 178 ? -5.177 -9.249 45.936 1.00 40.74 178 GLY B CA 1
ATOM 3137 C C . GLY B 1 178 ? -3.728 -9.622 46.191 1.00 41.01 178 GLY B C 1
ATOM 3138 O O . GLY B 1 178 ? -3.253 -9.539 47.320 1.00 40.88 178 GLY B O 1
ATOM 3139 N N . LYS B 1 179 ? -3.020 -10.036 45.147 1.00 41.25 179 LYS B N 1
ATOM 3140 C CA . LYS B 1 179 ? -1.619 -10.426 45.276 1.00 40.81 179 LYS B CA 1
ATOM 3141 C C . LYS B 1 179 ? -0.771 -9.200 45.635 1.00 40.01 179 LYS B C 1
ATOM 3142 O O . LYS B 1 179 ? 0.157 -9.285 46.446 1.00 39.88 179 LYS B O 1
ATOM 3148 N N . ILE B 1 180 ? -1.092 -8.059 45.032 1.00 37.21 180 ILE B N 1
ATOM 3149 C CA . ILE B 1 180 ? -0.350 -6.832 45.300 1.00 35.64 180 ILE B CA 1
ATOM 3150 C C . ILE B 1 180 ? -0.532 -6.386 46.750 1.00 35.57 180 ILE B C 1
ATOM 3151 O O . ILE B 1 180 ? 0.435 -6.013 47.411 1.00 33.97 180 ILE B O 1
ATOM 3156 N N . GLU B 1 181 ? -1.767 -6.440 47.249 1.00 36.31 181 GLU B N 1
ATOM 3157 C CA . GLU B 1 181 ? -2.051 -6.030 48.624 1.00 37.25 181 GLU B CA 1
ATOM 3158 C C . GLU B 1 181 ? -1.354 -6.893 49.665 1.00 37.50 181 GLU B C 1
ATOM 3159 O O . GLU B 1 181 ? -0.931 -6.394 50.705 1.00 36.90 181 GLU B O 1
ATOM 3165 N N . SER B 1 182 ? -1.234 -8.186 49.388 1.00 38.41 182 SER B N 1
ATOM 3166 C CA . SER B 1 182 ? -0.604 -9.102 50.341 1.00 39.52 182 SER B CA 1
ATOM 3167 C C . SER B 1 182 ? 0.912 -8.894 50.437 1.00 39.89 182 SER B C 1
ATOM 3168 O O . SER B 1 182 ? 1.584 -9.404 51.328 1.00 41.01 182 SER B O 1
ATOM 3171 N N . LYS B 1 183 ? 1.469 -8.151 49.461 1.00 37.62 183 LYS B N 1
ATOM 3172 C CA . LYS B 1 183 ? 2.906 -7.873 49.503 1.00 38.52 183 LYS B CA 1
ATOM 3173 C C . LYS B 1 183 ? 3.199 -6.423 49.926 1.00 37.85 183 LYS B C 1
ATOM 3174 O O . LYS B 1 183 ? 4.336 -5.977 49.947 1.00 36.88 183 LYS B O 1
ATOM 3188 N N . LEU B 1 185 ? 3.966 -3.166 51.804 1.00 35.97 185 LEU B N 1
ATOM 3189 C CA . LEU B 1 185 ? 4.721 -2.780 52.983 1.00 35.96 185 LEU B CA 1
ATOM 3190 C C . LEU B 1 185 ? 3.852 -1.890 53.884 1.00 33.64 185 LEU B C 1
ATOM 3191 O O . LEU B 1 185 ? 3.087 -1.060 53.391 1.00 33.66 185 LEU B O 1
ATOM 3196 N N . TYR B 1 186 ? 3.967 -2.081 55.198 1.00 32.48 186 TYR B N 1
ATOM 3197 C CA . TYR B 1 186 ? 3.230 -1.306 56.202 1.00 30.09 186 TYR B CA 1
ATOM 3198 C C . TYR B 1 186 ? 1.742 -1.623 56.301 1.00 31.88 186 TYR B C 1
ATOM 3199 O O . TYR B 1 186 ? 1.007 -0.923 56.994 1.00 29.78 186 TYR B O 1
ATOM 3208 N N . LEU B 1 187 ? 1.289 -2.654 55.601 1.00 32.52 187 LEU B N 1
ATOM 3209 C CA . LEU B 1 187 ? -0.119 -3.021 55.649 1.00 33.19 187 LEU B CA 1
ATOM 3210 C C . LEU B 1 187 ? -0.506 -3.252 57.110 1.00 33.01 187 LEU B C 1
ATOM 3211 O O . LEU B 1 187 ? 0.124 -4.039 57.811 1.00 33.48 187 LEU B O 1
ATOM 3216 N N . GLY B 1 188 ? -1.526 -2.538 57.574 1.00 31.94 188 GLY B N 1
ATOM 3217 C CA . GLY B 1 188 ? -1.966 -2.691 58.947 1.00 32.43 188 GLY B CA 1
ATOM 3218 C C . GLY B 1 188 ? -1.203 -1.848 59.958 1.00 33.08 188 GLY B C 1
ATOM 3219 O O . GLY B 1 188 ? -1.437 -1.959 61.161 1.00 30.55 188 GLY B O 1
ATOM 3220 N N . GLU B 1 189 ? -0.302 -0.997 59.470 1.00 32.28 189 GLU B N 1
ATOM 3221 C CA . GLU B 1 189 ? 0.500 -0.140 60.333 1.00 33.82 189 GLU B CA 1
ATOM 3222 C C . GLU B 1 189 ? 0.198 1.339 60.130 1.00 33.17 189 GLU B C 1
ATOM 3223 O O . GLU B 1 189 ? -0.401 1.730 59.129 1.00 31.51 189 GLU B O 1
ATOM 3229 N N . GLU B 1 190 ? 0.612 2.150 61.097 1.00 31.13 190 GLU B N 1
ATOM 3230 C CA . GLU B 1 190 ? 0.415 3.593 61.040 1.00 32.47 190 GLU B CA 1
ATOM 3231 C C . GLU B 1 190 ? 1.356 4.178 59.996 1.00 31.22 190 GLU B C 1
ATOM 3232 O O . GLU B 1 190 ? 2.559 3.896 60.003 1.00 29.32 190 GLU B O 1
ATOM 3238 N N . VAL B 1 191 ? 0.814 4.994 59.098 1.00 28.40 191 VAL B N 1
ATOM 3239 C CA . VAL B 1 191 ? 1.633 5.598 58.053 1.00 28.32 191 VAL B CA 1
ATOM 3240 C C . VAL B 1 191 ? 1.310 7.065 57.831 1.00 27.46 191 VAL B C 1
ATOM 3241 O O . VAL B 1 191 ? 0.377 7.609 58.417 1.00 27.10 191 VAL B O 1
ATOM 3245 N N . LYS B 1 192 ? 2.099 7.702 56.977 1.00 28.52 192 LYS B N 1
ATOM 3246 C CA . LYS B 1 192 ? 1.889 9.099 56.638 1.00 29.99 192 LYS B CA 1
ATOM 3247 C C . LYS B 1 192 ? 2.181 9.228 55.151 1.00 28.45 192 LYS B C 1
ATOM 3248 O O . LYS B 1 192 ? 3.122 8.625 54.639 1.00 28.86 192 LYS B O 1
ATOM 3254 N N . LEU B 1 193 ? 1.352 9.997 54.462 1.00 28.36 193 LEU B N 1
ATOM 3255 C CA . LEU B 1 193 ? 1.531 10.244 53.042 1.00 30.06 193 LEU B CA 1
ATOM 3256 C C . LEU B 1 193 ? 1.902 11.708 52.901 1.00 28.74 193 LEU B C 1
ATOM 3257 O O . LEU B 1 193 ? 1.193 12.569 53.402 1.00 29.12 193 LEU B O 1
ATOM 3262 N N . LEU B 1 194 ? 2.999 11.983 52.204 1.00 30.06 194 LEU B N 1
ATOM 3263 C CA . LEU B 1 194 ? 3.500 13.337 51.979 1.00 31.42 194 LEU B CA 1
ATOM 3264 C C . LEU B 1 194 ? 3.762 13.585 50.490 1.00 31.89 194 LEU B C 1
ATOM 3265 O O . LEU B 1 194 ? 3.975 12.669 49.707 1.00 32.68 194 LEU B O 1
ATOM 3270 N N . GLY B 1 195 ? 3.704 14.873 50.098 1.00 34.65 195 GLY B N 1
ATOM 3271 C CA . GLY B 1 195 ? 4.016 15.219 48.714 1.00 38.21 195 GLY B CA 1
ATOM 3272 C C . GLY B 1 195 ? 3.293 16.492 48.264 1.00 41.04 195 GLY B C 1
ATOM 3273 O O . GLY B 1 195 ? 3.894 17.478 47.858 1.00 42.71 195 GLY B O 1
ATOM 3274 N N . GLU B 1 196 ? 1.951 16.426 48.298 1.00 42.04 196 GLU B N 1
ATOM 3275 C CA . GLU B 1 196 ? 1.152 17.601 47.967 1.00 44.28 196 GLU B CA 1
ATOM 3276 C C . GLU B 1 196 ? 0.202 17.928 49.116 1.00 42.89 196 GLU B C 1
ATOM 3277 O O . GLU B 1 196 ? -0.902 18.430 48.949 1.00 44.43 196 GLU B O 1
ATOM 3283 N N . GLY B 1 197 ? 0.676 17.579 50.321 1.00 39.24 197 GLY B N 1
ATOM 3284 C CA . GLY B 1 197 ? -0.182 17.605 51.495 1.00 34.63 197 GLY B CA 1
ATOM 3285 C C . GLY B 1 197 ? 0.134 16.403 52.380 1.00 31.16 197 GLY B C 1
ATOM 3286 O O . GLY B 1 197 ? 1.050 15.630 52.118 1.00 30.29 197 GLY B O 1
ATOM 3287 N N . LYS B 1 198 ? -0.630 16.270 53.477 1.00 29.36 198 LYS B N 1
ATOM 3288 C CA . LYS B 1 198 ? -0.348 15.175 54.399 1.00 30.63 198 LYS B CA 1
ATOM 3289 C C . LYS B 1 198 ? -1.620 14.443 54.835 1.00 29.69 198 LYS B C 1
ATOM 3290 O O . LYS B 1 198 ? -2.615 15.046 55.215 1.00 29.06 198 LYS B O 1
ATOM 3296 N N . ILE B 1 199 ? -1.541 13.127 54.765 1.00 29.31 199 ILE B N 1
ATOM 3297 C CA . ILE B 1 199 ? -2.624 12.275 55.205 1.00 29.31 199 ILE B CA 1
ATOM 3298 C C . ILE B 1 199 ? -1.966 11.301 56.158 1.00 26.81 199 ILE B C 1
ATOM 3299 O O . ILE B 1 199 ? -0.898 10.783 55.866 1.00 28.19 199 ILE B O 1
ATOM 3304 N N . THR B 1 200 ? -2.591 11.058 57.301 1.00 27.63 200 THR B N 1
ATOM 3305 C CA . THR B 1 200 ? -2.018 10.140 58.271 1.00 30.16 200 THR B CA 1
ATOM 3306 C C . THR B 1 200 ? -3.065 9.143 58.756 1.00 28.30 200 THR B C 1
ATOM 3307 O O . THR B 1 200 ? -4.250 9.460 58.811 1.00 28.63 200 THR B O 1
ATOM 3311 N N . GLY B 1 201 ? -2.621 7.942 59.106 1.00 28.12 201 GLY B N 1
ATOM 3312 C CA . GLY B 1 201 ? -3.549 6.929 59.579 1.00 27.12 201 GLY B CA 1
ATOM 3313 C C . GLY B 1 201 ? -3.014 5.541 59.309 1.00 25.87 201 GLY B C 1
ATOM 3314 O O . GLY B 1 201 ? -1.866 5.383 58.923 1.00 27.72 201 GLY B O 1
ATOM 3315 N N . LYS B 1 202 ? -3.853 4.531 59.490 1.00 26.41 202 LYS B N 1
ATOM 3316 C CA . LYS B 1 202 ? -3.440 3.157 59.275 1.00 28.08 202 LYS B CA 1
ATOM 3317 C C . LYS B 1 202 ? -3.713 2.709 57.842 1.00 27.87 202 LYS B C 1
ATOM 3318 O O . LYS B 1 202 ? -4.786 2.978 57.295 1.00 27.70 202 LYS B O 1
ATOM 3324 N N . LEU B 1 203 ? -2.726 2.051 57.235 1.00 27.84 203 LEU B N 1
ATOM 3325 C CA . LEU B 1 203 ? -2.856 1.538 55.875 1.00 29.63 203 LEU B CA 1
ATOM 3326 C C . LEU B 1 203 ? -3.601 0.225 56.039 1.00 30.60 203 LEU B C 1
ATOM 3327 O O . LEU B 1 203 ? -3.048 -0.748 56.546 1.00 32.33 203 LEU B O 1
ATOM 3332 N N . VAL B 1 204 ? -4.854 0.199 55.612 1.00 31.18 204 VAL B N 1
ATOM 3333 C CA . VAL B 1 204 ? -5.668 -0.997 55.767 1.00 32.94 204 VAL B CA 1
ATOM 3334 C C . VAL B 1 204 ? -5.801 -1.852 54.512 1.00 33.26 204 VAL B C 1
ATOM 3335 O O . VAL B 1 204 ? -6.237 -3.002 54.584 1.00 34.30 204 VAL B O 1
ATOM 3339 N N . GLY B 1 205 ? -5.429 -1.302 53.364 1.00 32.16 205 GLY B N 1
ATOM 3340 C CA . GLY B 1 205 ? -5.530 -2.077 52.146 1.00 32.90 205 GLY B CA 1
ATOM 3341 C C . GLY B 1 205 ? -5.350 -1.306 50.858 1.00 34.38 205 GLY B C 1
ATOM 3342 O O . GLY B 1 205 ? -4.812 -0.192 50.832 1.00 33.10 205 GLY B O 1
ATOM 3343 N N . LEU B 1 206 ? -5.824 -1.917 49.777 1.00 34.21 206 LEU B N 1
ATOM 3344 C CA . LEU B 1 206 ? -5.733 -1.350 48.441 1.00 35.59 206 LEU B CA 1
ATOM 3345 C C . LEU B 1 206 ? -7.118 -1.372 47.798 1.00 37.13 206 LEU B C 1
ATOM 3346 O O . LEU B 1 206 ? -7.847 -2.356 47.924 1.00 39.91 206 LEU B O 1
ATOM 3351 N N . SER B 1 207 ? -7.486 -0.293 47.116 1.00 36.85 207 SER B N 1
ATOM 3352 C CA . SER B 1 207 ? -8.789 -0.230 46.465 1.00 37.74 207 SER B CA 1
ATOM 3353 C C . SER B 1 207 ? -8.713 -0.888 45.095 1.00 39.16 207 SER B C 1
ATOM 3354 O O . SER B 1 207 ? -7.621 -1.199 44.610 1.00 37.19 207 SER B O 1
ATOM 3357 N N . GLU B 1 208 ? -9.869 -1.094 44.467 1.00 40.69 208 GLU B N 1
ATOM 3358 C CA . GLU B 1 208 ? -9.893 -1.719 43.150 1.00 43.14 208 GLU B CA 1
ATOM 3359 C C . GLU B 1 208 ? -9.262 -0.812 42.090 1.00 41.95 208 GLU B C 1
ATOM 3360 O O . GLU B 1 208 ? -8.865 -1.241 41.013 1.00 41.63 208 GLU B O 1
ATOM 3366 N N . LYS B 1 209 ? -9.200 0.492 42.423 1.00 41.10 209 LYS B N 1
ATOM 3367 C CA . LYS B 1 209 ? -8.596 1.450 41.499 1.00 39.99 209 LYS B CA 1
ATOM 3368 C C . LYS B 1 209 ? -7.075 1.515 41.667 1.00 36.40 209 LYS B C 1
ATOM 3369 O O . LYS B 1 209 ? -6.366 2.195 40.935 1.00 34.81 209 LYS B O 1
ATOM 3375 N N . GLY B 1 210 ? -6.581 0.806 42.698 1.00 35.34 210 GLY B N 1
ATOM 3376 C CA . GLY B 1 210 ? -5.144 0.821 42.961 1.00 34.84 210 GLY B CA 1
ATOM 3377 C C . GLY B 1 210 ? -4.771 1.897 43.984 1.00 34.64 210 GLY B C 1
ATOM 3378 O O . GLY B 1 210 ? -3.613 2.241 44.179 1.00 32.60 210 GLY B O 1
ATOM 3379 N N . GLY B 1 211 ? -5.814 2.464 44.620 1.00 34.90 211 GLY B N 1
ATOM 3380 C CA . GLY B 1 211 ? -5.574 3.510 45.608 1.00 33.37 211 GLY B CA 1
ATOM 3381 C C . GLY B 1 211 ? -5.294 2.926 46.994 1.00 31.11 211 GLY B C 1
ATOM 3382 O O . GLY B 1 211 ? -5.804 1.879 47.371 1.00 32.00 211 GLY B O 1
ATOM 3383 N N . ALA B 1 212 ? -4.460 3.621 47.756 1.00 29.92 212 ALA B N 1
ATOM 3384 C CA . ALA B 1 212 ? -4.148 3.173 49.105 1.00 27.32 212 ALA B CA 1
ATOM 3385 C C . ALA B 1 212 ? -5.278 3.540 50.058 1.00 26.90 212 ALA B C 1
ATOM 3386 O O . ALA B 1 212 ? -5.782 4.654 50.069 1.00 25.37 212 ALA B O 1
ATOM 3388 N N . LEU B 1 213 ? -5.716 2.537 50.843 1.00 25.47 213 LEU B N 1
ATOM 3389 C CA . LEU B 1 213 ? -6.781 2.791 51.800 1.00 24.76 213 LEU B CA 1
ATOM 3390 C C . LEU B 1 213 ? -6.221 3.154 53.179 1.00 23.77 213 LEU B C 1
ATOM 3391 O O . LEU B 1 213 ? -5.604 2.348 53.862 1.00 27.18 213 LEU B O 1
ATOM 3396 N N . ILE B 1 214 ? -6.424 4.429 53.567 1.00 25.48 214 ILE B N 1
ATOM 3397 C CA . ILE B 1 214 ? -5.948 4.881 54.875 1.00 25.85 214 ILE B CA 1
ATOM 3398 C C . ILE B 1 214 ? -7.110 5.121 55.847 1.00 27.51 214 ILE B C 1
ATOM 3399 O O . ILE B 1 214 ? -8.075 5.808 55.542 1.00 27.81 214 ILE B O 1
ATOM 3404 N N . LEU B 1 215 ? -7.019 4.501 57.042 1.00 27.24 215 LEU B N 1
ATOM 3405 C CA . LEU B 1 215 ? -7.977 4.854 58.090 1.00 28.16 215 LEU B CA 1
ATOM 3406 C C . LEU B 1 215 ? -7.482 6.061 58.890 1.00 27.85 215 LEU B C 1
ATOM 3407 O O . LEU B 1 215 ? -6.504 6.002 59.629 1.00 27.69 215 LEU B O 1
ATOM 3412 N N . THR B 1 216 ? -8.169 7.206 58.681 1.00 29.64 216 THR B N 1
ATOM 3413 C CA . THR B 1 216 ? -7.777 8.424 59.385 1.00 29.77 216 THR B CA 1
ATOM 3414 C C . THR B 1 216 ? -8.777 8.805 60.475 1.00 28.93 216 THR B C 1
ATOM 3415 O O . THR B 1 216 ? -9.750 8.107 60.728 1.00 27.00 216 THR B O 1
ATOM 3419 N N . GLU B 1 217 ? -8.506 9.937 61.152 1.00 30.78 217 GLU B N 1
ATOM 3420 C CA . GLU B 1 217 ? -9.453 10.412 62.154 1.00 32.82 217 GLU B CA 1
ATOM 3421 C C . GLU B 1 217 ? -10.827 10.688 61.532 1.00 32.62 217 GLU B C 1
ATOM 3422 O O . GLU B 1 217 ? -11.852 10.737 62.196 1.00 32.09 217 GLU B O 1
ATOM 3428 N N . GLU B 1 218 ? -10.813 10.905 60.203 1.00 33.49 218 GLU B N 1
ATOM 3429 C CA . GLU B 1 218 ? -12.067 11.171 59.504 1.00 36.80 218 GLU B CA 1
ATOM 3430 C C . GLU B 1 218 ? -12.533 9.946 58.707 1.00 36.88 218 GLU B C 1
ATOM 3431 O O . GLU B 1 218 ? -13.272 10.047 57.736 1.00 39.35 218 GLU B O 1
ATOM 3437 N N . GLY B 1 219 ? -12.113 8.761 59.129 1.00 35.90 219 GLY B N 1
ATOM 3438 C CA . GLY B 1 219 ? -12.528 7.558 58.434 1.00 32.96 219 GLY B CA 1
ATOM 3439 C C . GLY B 1 219 ? -11.579 7.211 57.305 1.00 31.52 219 GLY B C 1
ATOM 3440 O O . GLY B 1 219 ? -10.456 7.710 57.240 1.00 29.48 219 GLY B O 1
ATOM 3441 N N . ILE B 1 220 ? -12.045 6.359 56.403 1.00 29.96 220 ILE B N 1
ATOM 3442 C CA . ILE B 1 220 ? -11.244 5.919 55.272 1.00 30.36 220 ILE B CA 1
ATOM 3443 C C . ILE B 1 220 ? -11.010 7.007 54.237 1.00 31.68 220 ILE B C 1
ATOM 3444 O O . ILE B 1 220 ? -11.902 7.796 53.919 1.00 32.88 220 ILE B O 1
ATOM 3449 N N . LYS B 1 221 ? -9.787 7.055 53.728 1.00 30.15 221 LYS B N 1
ATOM 3450 C CA . LYS B 1 221 ? -9.444 7.986 52.672 1.00 29.88 221 LYS B CA 1
ATOM 3451 C C . LYS B 1 221 ? -8.770 7.107 51.634 1.00 31.16 221 LYS B C 1
ATOM 3452 O O . LYS B 1 221 ? -7.887 6.318 51.970 1.00 28.82 221 LYS B O 1
ATOM 3458 N N . GLU B 1 222 ? -9.215 7.208 50.386 1.00 32.10 222 GLU B N 1
ATOM 3459 C CA . GLU B 1 222 ? -8.634 6.420 49.303 1.00 34.82 222 GLU B CA 1
ATOM 3460 C C . GLU B 1 222 ? -7.700 7.351 48.542 1.00 34.59 222 GLU B C 1
ATOM 3461 O O . GLU B 1 222 ? -8.152 8.291 47.892 1.00 36.39 222 GLU B O 1
ATOM 3467 N N . ILE B 1 223 ? -6.399 7.100 48.630 1.00 33.62 223 ILE B N 1
ATOM 3468 C CA . ILE B 1 223 ? -5.431 7.949 47.952 1.00 34.76 223 ILE B CA 1
ATOM 3469 C C . ILE B 1 223 ? -5.276 7.503 46.499 1.00 35.98 223 ILE B C 1
ATOM 3470 O O . ILE B 1 223 ? -4.733 6.436 46.218 1.00 32.80 223 ILE B O 1
ATOM 3475 N N . LEU B 1 224 ? -5.756 8.334 45.581 1.00 36.83 224 LEU B N 1
ATOM 3476 C CA . LEU B 1 224 ? -5.697 8.014 44.163 1.00 40.54 224 LEU B CA 1
ATOM 3477 C C . LEU B 1 224 ? -4.656 8.818 43.403 1.00 42.81 224 LEU B C 1
ATOM 3478 O O . LEU B 1 224 ? -4.526 8.684 42.185 1.00 43.21 224 LEU B O 1
ATOM 3483 N N . SER B 1 225 ? -3.913 9.654 44.119 1.00 44.62 225 SER B N 1
ATOM 3484 C CA . SER B 1 225 ? -2.882 10.463 43.488 1.00 46.14 225 SER B CA 1
ATOM 3485 C C . SER B 1 225 ? -1.523 9.795 43.633 1.00 46.93 225 SER B C 1
ATOM 3486 O O . SER B 1 225 ? -1.180 9.291 44.703 1.00 48.89 225 SER B O 1
ATOM 3489 N N . GLY B 1 226 ? -0.754 9.790 42.549 1.00 47.66 226 GLY B N 1
ATOM 3490 C CA . GLY B 1 226 ? 0.565 9.186 42.584 1.00 47.40 226 GLY B CA 1
ATOM 3491 C C . GLY B 1 226 ? 1.628 10.180 43.016 1.00 47.67 226 GLY B C 1
ATOM 3492 O O . GLY B 1 226 ? 2.810 9.848 43.052 1.00 47.25 226 GLY B O 1
ATOM 3493 N N . GLU B 1 227 ? 1.210 11.403 43.342 1.00 47.57 227 GLU B N 1
ATOM 3494 C CA . GLU B 1 227 ? 2.149 12.432 43.777 1.00 48.33 227 GLU B CA 1
ATOM 3495 C C . GLU B 1 227 ? 2.407 12.380 45.282 1.00 46.76 227 GLU B C 1
ATOM 3496 O O . GLU B 1 227 ? 3.041 13.275 45.846 1.00 46.69 227 GLU B O 1
ATOM 3502 N N . PHE B 1 228 ? 1.911 11.328 45.926 1.00 42.59 228 PHE B N 1
ATOM 3503 C CA . PHE B 1 228 ? 2.095 11.143 47.360 1.00 41.63 228 PHE B CA 1
ATOM 3504 C C . PHE B 1 228 ? 3.153 10.087 47.648 1.00 41.46 228 PHE B C 1
ATOM 3505 O O . PHE B 1 228 ? 3.252 9.081 46.950 1.00 41.26 228 PHE B O 1
ATOM 3513 N N . SER B 1 229 ? 3.947 10.331 48.680 1.00 40.53 229 SER B N 1
ATOM 3514 C CA . SER B 1 229 ? 4.974 9.398 49.103 1.00 41.06 229 SER B CA 1
ATOM 3515 C C . SER B 1 229 ? 4.470 8.725 50.374 1.00 39.31 229 SER B C 1
ATOM 3516 O O . SER B 1 229 ? 4.084 9.395 51.331 1.00 38.51 229 SER B O 1
ATOM 3519 N N . LEU B 1 230 ? 4.471 7.398 50.374 1.00 39.48 230 LEU B N 1
ATOM 3520 C CA . LEU B 1 230 ? 4.014 6.631 51.527 1.00 39.01 230 LEU B CA 1
ATOM 3521 C C . LEU B 1 230 ? 5.187 6.229 52.397 1.00 40.51 230 LEU B C 1
ATOM 3522 O O . LEU B 1 230 ? 6.132 5.603 51.921 1.00 42.53 230 LEU B O 1
ATOM 3527 N N . ARG B 1 231 ? 5.128 6.577 53.677 1.00 40.02 231 ARG B N 1
ATOM 3528 C CA . ARG B 1 231 ? 6.214 6.239 54.585 1.00 42.54 231 ARG B CA 1
ATOM 3529 C C . ARG B 1 231 ? 5.645 5.792 55.921 1.00 43.35 231 ARG B C 1
ATOM 3530 O O . ARG B 1 231 ? 4.537 6.174 56.296 1.00 42.04 231 ARG B O 1
ATOM 3538 N N . ARG B 1 232 ? 6.399 4.967 56.633 1.00 44.45 232 ARG B N 1
ATOM 3539 C CA . ARG B 1 232 ? 5.957 4.501 57.933 1.00 46.54 232 ARG B CA 1
ATOM 3540 C C . ARG B 1 232 ? 5.872 5.723 58.838 1.00 47.91 232 ARG B C 1
ATOM 3541 O O . ARG B 1 232 ? 6.629 6.680 58.677 1.00 45.32 232 ARG B O 1
ATOM 3549 N N . SER B 1 233 ? 4.935 5.699 59.776 1.00 49.83 233 SER B N 1
ATOM 3550 C CA . SER B 1 233 ? 4.746 6.821 60.680 1.00 52.44 233 SER B CA 1
ATOM 3551 C C . SER B 1 233 ? 5.713 6.758 61.860 1.00 55.03 233 SER B C 1
ATOM 3552 O O . SER B 1 233 ? 5.247 6.701 63.016 1.00 57.55 233 SER B O 1
#

Sequence (437 aa):
FKNLIWLKEVDSTQERLKEWNVSYGTALVADRQTKEGGLYFSFLLNPKEFENLLQLPLVLGLSVSEALEEITEIPFSLKWPNDVYFQEKKVSGVLCELSKDKLIVGIGINVNQREIPEEIKDRATTLYEITGKDWDRKEVLLKVLKRISENLKKFKEKSFKEFKGKIESKLYLGEEVKLLGEGKITGKLVGLSEKGGALILTEEGIKEILSGEFSLRFKNLIWLKEVDSTQERLKEWNVSYGTALVADRQTKQEGGLYFSFLLNPKEFENLLQLPLVLGLSVSEALEEITEIPFSLKWPNDVYFQEKKVSGVLCELSKDKLIVGIGINVNQREIPEEIKDRATTLYEITGKDWDRKEVLLKVLKRISENLKKFKEKSFKEFKGKIESKLYLGEEVKLLGEGKITGKLVGLSEKGGALILTEEGIKEILSGEFSLRRS

InterPro domains:
  IPR003142 Biotin protein ligase, C-terminal [PF02237] (186-231)
  IPR004143 Biotinyl protein ligase (BPL) and lipoyl protein ligase (LPL), catalytic domain [PF03099] (11-124)
  IPR004143 Biotinyl protein ligase (BPL) and lipoyl protein ligase (LPL), catalytic domain [PS51733] (1-169)
  IPR004408 Biotin--acetyl-CoA-carboxylase ligase [TIGR00121] (6-231)
  IPR004408 Biotin--acetyl-CoA-carboxylase ligase [cd16442] (4-165)
  IPR045864 Class II Aminoacyl-tRNA synthetase/Biotinyl protein ligase (BPL) and lipoyl protein ligase (LPL) [G3DSA:3.30.930.10] (1-183)
  IPR045864 Class II Aminoacyl-tRNA synthetase/Biotinyl protein ligase (BPL) and lipoyl protein ligase (LPL) [SSF55681] (4-178)

CATH classification: 3.30.930.10 (+1 more: 2.30.30.100)

B-factor: mean 39.62, std 10.99, range [17.65, 88.87]

Solvent-accessible surface area: 21458 Å² total

Radius of gyration: 28.61 Å; Cα contacts (8 Å, |Δi|>4): 941; chains: 2; bounding box: 66×43×88 Å

Organism: Aquifex aeolicus (strain VF5) (NCBI:txid224324)

Nearest PDB structures (foldseek):
  2eay-assembly1_B  TM=1.005E+00  e=5.760E-49  Aquifex aeolicus
  2eay-assembly1_A  TM=9.630E-01  e=5.643E-43  Aquifex aeolicus
  4xtu-assembly1_A  TM=8.758E-01  e=1.824E-17  Mycobacterium tuberculosis
  4xtw-assembly2_B  TM=8.664E-01  e=9.840E-17  Mycobacterium tuberculosis
  4xu2-assembly2_B  TM=8.132E-01  e=1.621E-16  Mycobacterium tuberculosis

Secondary structure (DSSP, 8-state):
--EEEEEEEBS-HHHHHHHS-PPTTEEEEES-B----EEEEEEEE-TTT---TTHHHHHHHHHHHHHHHHHH----EEETTTEEEETTEEEEEEEEEEETTEEEEEEEEE-S-----TTTTTTB--HHHHHSS---HHHHHHHHHHHHHHHHHHHHHS-GGGTHHHHHH---TTSEEEETTEEEEEEEEEEE-TTSPEEEEETTEEEEE-S--EEE-/--EEEEES-BS-HHHHHHHS---TTEEEEES-B----SEEEEEEEE-TTT---TTHHHHHHHHHHHHHHHHHHS---EEETTTEEEETTEEEEEEEEEEETTEEEEEEEEE-S-----TTTTTTB--HHHHHSS---HHHHHHHHHHHHHHHHHHHHHS-THHHHHHHHH---TTSEEEEESSSEEEEEEEEE-TTS-EEEEETTEEEEE--TT-EEEE-